Protein AF-A0A395IPL3-F1 (afdb_monomer_lite)

Structure (mmCIF, N/CA/C/O backbone):
data_AF-A0A395IPL3-F1
#
_entry.id   AF-A0A395IPL3-F1
#
loop_
_atom_site.group_PDB
_atom_site.id
_atom_site.type_symbol
_atom_site.label_atom_id
_atom_site.label_alt_id
_atom_site.label_comp_id
_atom_site.label_asym_id
_atom_site.label_entity_id
_atom_site.label_seq_id
_atom_site.pdbx_PDB_ins_code
_atom_site.Cartn_x
_atom_site.Cartn_y
_atom_site.Cartn_z
_atom_site.occupancy
_atom_site.B_iso_or_equiv
_atom_site.auth_seq_id
_atom_site.auth_comp_id
_atom_site.auth_asym_id
_atom_site.auth_atom_id
_atom_site.pdbx_PDB_model_num
ATOM 1 N N . MET A 1 1 ? -41.779 5.448 12.702 1.00 33.84 1 MET A N 1
ATOM 2 C CA . MET A 1 1 ? -40.542 6.248 12.806 1.00 33.84 1 MET A CA 1
ATOM 3 C C . MET A 1 1 ? -40.595 6.972 14.136 1.00 33.84 1 MET A C 1
ATOM 5 O O . MET A 1 1 ? -41.511 7.762 14.331 1.00 33.84 1 MET A O 1
ATOM 9 N N . VAL A 1 2 ? -39.712 6.619 15.069 1.00 32.41 2 VAL A N 1
ATOM 10 C CA . VAL A 1 2 ? -39.588 7.312 16.360 1.00 32.41 2 VAL A CA 1
ATOM 11 C C . VAL A 1 2 ? -38.966 8.691 16.084 1.00 32.41 2 VAL A C 1
ATOM 13 O O . VAL A 1 2 ? -38.000 8.756 15.320 1.00 32.41 2 VAL A O 1
ATOM 16 N N . PRO A 1 3 ? -39.539 9.798 16.584 1.00 34.78 3 PRO A N 1
ATOM 17 C CA . PRO A 1 3 ? -39.023 11.134 16.312 1.00 34.78 3 PRO A CA 1
ATOM 18 C C . PRO A 1 3 ? -37.701 11.355 17.057 1.00 34.78 3 PRO A C 1
ATOM 20 O O . PRO A 1 3 ? -37.670 11.383 18.279 1.00 34.78 3 PRO A O 1
ATOM 23 N N . ILE A 1 4 ? -36.611 11.544 16.313 1.00 42.75 4 ILE A N 1
ATOM 24 C CA . ILE A 1 4 ? -35.311 11.938 16.868 1.00 42.75 4 ILE A CA 1
ATOM 25 C C . ILE A 1 4 ? -35.364 13.452 17.107 1.00 42.75 4 ILE A C 1
ATOM 27 O O . ILE A 1 4 ? -35.278 14.226 16.150 1.00 42.75 4 ILE A O 1
ATOM 31 N N . SER A 1 5 ? -35.547 13.890 18.354 1.00 39.16 5 SER A N 1
ATOM 32 C CA . SER A 1 5 ? -35.473 15.309 18.720 1.00 39.16 5 SER A CA 1
ATOM 33 C C . SER A 1 5 ? -34.294 15.560 19.658 1.00 39.16 5 SER A C 1
ATOM 35 O O . SER A 1 5 ? -34.108 14.833 20.619 1.00 39.16 5 SER A O 1
ATOM 37 N N . GLU A 1 6 ? -33.528 16.605 19.325 1.00 49.59 6 GLU A N 1
ATOM 38 C CA . GLU A 1 6 ? -32.251 17.058 19.909 1.00 49.59 6 GLU A CA 1
ATOM 39 C C . GLU A 1 6 ? -31.078 16.071 19.752 1.00 49.59 6 GLU A C 1
ATOM 41 O O . GLU A 1 6 ? -30.827 15.205 20.579 1.00 49.59 6 GLU A O 1
ATOM 46 N N . ALA A 1 7 ? -30.317 16.223 18.659 1.00 58.81 7 ALA A N 1
ATOM 47 C CA . ALA A 1 7 ? -29.071 15.492 18.415 1.00 58.81 7 ALA A CA 1
ATOM 48 C C . ALA A 1 7 ? -27.978 15.937 19.407 1.00 58.81 7 ALA A C 1
ATOM 50 O O . ALA A 1 7 ? -27.109 16.733 19.058 1.00 58.81 7 ALA A O 1
ATOM 51 N N . SER A 1 8 ? -28.075 15.463 20.648 1.00 77.56 8 SER A N 1
ATOM 52 C CA . SER A 1 8 ? -27.028 15.569 21.659 1.00 77.56 8 SER A CA 1
ATOM 53 C C . SER A 1 8 ? -26.203 14.284 21.714 1.00 77.56 8 SER A C 1
ATOM 55 O O . SER A 1 8 ? -26.715 13.183 21.514 1.00 77.56 8 SER A O 1
ATOM 57 N N . TYR A 1 9 ? -24.919 14.420 22.032 1.00 83.25 9 TYR A N 1
ATOM 58 C CA . TYR A 1 9 ? -23.946 13.341 22.147 1.00 83.25 9 TYR A CA 1
ATOM 59 C C . TYR A 1 9 ? -24.370 12.293 23.178 1.00 83.25 9 TYR A C 1
ATOM 61 O O . TYR A 1 9 ? -24.110 11.095 23.007 1.00 83.25 9 TYR A O 1
ATOM 69 N N . PHE A 1 10 ? -25.028 12.757 24.244 1.00 86.75 10 PHE A N 1
ATOM 70 C CA . PHE A 1 10 ? -25.641 11.913 25.256 1.00 86.75 10 PHE A CA 1
ATOM 71 C C . PHE A 1 10 ? -26.964 12.539 25.741 1.00 86.75 10 PHE A C 1
ATOM 73 O O . PHE A 1 10 ? -26.943 13.318 26.706 1.00 86.75 10 PHE A O 1
ATOM 80 N N . PRO A 1 11 ? -28.096 12.153 25.119 1.00 83.12 11 PRO A N 1
ATOM 81 C CA . PRO A 1 11 ? -29.438 12.591 25.494 1.00 83.12 11 PRO A CA 1
ATOM 82 C C . PRO A 1 11 ? -29.863 12.126 26.897 1.00 83.12 11 PRO A C 1
ATOM 84 O O . PRO A 1 11 ? -29.102 11.484 27.632 1.00 83.12 11 PRO A O 1
ATOM 87 N N . GLU A 1 12 ? -31.082 12.473 27.307 1.00 83.44 12 GLU A N 1
ATOM 88 C CA . GLU A 1 12 ? -31.580 12.155 28.647 1.00 83.44 12 GLU A CA 1
ATOM 89 C C . GLU A 1 12 ? -31.677 10.638 28.866 1.00 83.44 12 GLU A C 1
ATOM 91 O O . GLU A 1 12 ? -32.392 9.923 28.165 1.00 83.44 12 GLU A O 1
ATOM 96 N N . LEU A 1 13 ? -30.989 10.145 29.900 1.00 81.44 13 LEU A N 1
ATOM 97 C CA . LEU A 1 13 ? -30.826 8.712 30.161 1.00 81.44 13 LEU A CA 1
ATOM 98 C C . LEU A 1 13 ? -32.167 7.962 30.254 1.00 81.44 13 LEU A C 1
ATOM 100 O O . LEU A 1 13 ? -32.283 6.847 29.752 1.00 81.44 13 LEU A O 1
ATOM 104 N N . GLY A 1 14 ? -33.195 8.584 30.839 1.00 78.19 14 GLY A N 1
ATOM 105 C CA . GLY A 1 14 ? -34.525 7.983 30.967 1.00 78.19 14 GLY A CA 1
ATOM 106 C C . GLY A 1 14 ? -35.223 7.763 29.622 1.00 78.19 14 GLY A C 1
ATOM 107 O O . GLY A 1 14 ? -35.887 6.744 29.448 1.00 78.19 14 GLY A O 1
ATOM 108 N N . LYS A 1 15 ? -35.036 8.670 28.656 1.00 80.56 15 LYS A N 1
ATOM 109 C CA . LYS A 1 15 ? -35.589 8.542 27.299 1.00 80.56 15 LYS A CA 1
ATOM 110 C C . LYS A 1 15 ? -34.830 7.507 26.479 1.00 80.56 15 LYS A C 1
ATOM 112 O O . LYS A 1 15 ? -35.448 6.712 25.771 1.00 80.56 15 LYS A O 1
ATOM 117 N N . CYS A 1 16 ? -33.506 7.454 26.640 1.00 81.94 16 CYS A N 1
ATOM 118 C CA . CYS A 1 16 ? -32.670 6.453 25.981 1.00 81.94 16 CYS A CA 1
ATOM 119 C C . CYS A 1 16 ? -33.022 5.024 26.417 1.00 81.94 16 CYS A C 1
ATOM 121 O O . CYS A 1 16 ? -33.118 4.131 25.575 1.00 81.94 16 CYS A O 1
ATOM 123 N N . LEU A 1 17 ? -33.252 4.798 27.716 1.00 80.56 17 LEU A N 1
ATOM 124 C CA . LEU A 1 17 ? -33.618 3.475 28.240 1.00 80.56 17 LEU A CA 1
ATOM 125 C C . LEU A 1 17 ? -35.026 3.033 27.815 1.00 80.56 17 LEU A C 1
ATOM 127 O O . LEU A 1 17 ? -35.261 1.842 27.649 1.00 80.56 17 LEU A O 1
ATOM 131 N N . LYS A 1 18 ? -35.947 3.977 27.586 1.00 79.56 18 LYS A N 1
ATOM 132 C CA . LYS A 1 18 ? -37.294 3.696 27.059 1.00 79.56 18 LYS A CA 1
ATOM 133 C C . LYS A 1 18 ? -37.332 3.497 25.538 1.00 79.56 18 LYS A C 1
ATOM 135 O O . LYS A 1 18 ? -38.372 3.128 25.003 1.00 79.56 18 LYS A O 1
ATOM 140 N N . GLY A 1 19 ? -36.226 3.763 24.836 1.00 73.81 19 GLY A N 1
ATOM 141 C CA . GLY A 1 19 ? -36.169 3.740 23.370 1.00 73.81 19 GLY A CA 1
ATOM 142 C C . GLY A 1 19 ? -36.894 4.913 22.696 1.00 73.81 19 GLY A C 1
ATOM 143 O O . GLY A 1 19 ? -37.140 4.864 21.493 1.00 73.81 19 GLY A O 1
ATOM 144 N N . GLU A 1 20 ? -37.236 5.963 23.453 1.00 79.44 20 GLU A N 1
ATOM 145 C CA . GLU A 1 20 ? -37.838 7.196 22.925 1.00 79.44 20 GLU A CA 1
ATOM 146 C C . GLU A 1 20 ? -36.808 8.024 22.138 1.00 79.44 20 GLU A C 1
ATOM 148 O O . GLU A 1 20 ? -37.150 8.656 21.141 1.00 79.44 20 GLU A O 1
ATOM 153 N N . GLU A 1 21 ? -35.536 7.967 22.548 1.00 79.69 21 GLU A N 1
ATOM 154 C CA . GLU A 1 21 ? -34.392 8.583 21.867 1.00 79.69 21 GLU A CA 1
ATOM 155 C C . GLU A 1 21 ? -33.278 7.538 21.658 1.00 79.69 21 GLU A C 1
ATOM 157 O O . GLU A 1 21 ? -32.949 6.763 22.559 1.00 79.69 21 GLU A O 1
ATOM 162 N N . VAL A 1 22 ? -32.688 7.500 20.460 1.00 81.94 22 VAL A N 1
ATOM 163 C CA . VAL A 1 22 ? -31.632 6.539 20.093 1.00 81.94 22 VAL A CA 1
ATOM 164 C C . VAL A 1 22 ? -30.282 7.246 20.073 1.00 81.94 22 VAL A C 1
ATOM 166 O O . VAL A 1 22 ? -30.153 8.326 19.494 1.00 81.94 22 VAL A O 1
ATOM 169 N N . LEU A 1 23 ? -29.267 6.634 20.686 1.00 87.12 23 LEU A N 1
ATOM 170 C CA . LEU A 1 23 ? -27.903 7.157 20.650 1.00 87.12 23 LEU A CA 1
ATOM 171 C C . LEU A 1 23 ? -27.321 7.065 19.235 1.00 87.12 23 LEU A C 1
ATOM 173 O O . LEU A 1 23 ? -27.362 6.014 18.598 1.00 87.12 23 LEU A O 1
ATOM 177 N N . ILE A 1 24 ? -26.705 8.151 18.765 1.00 87.06 24 ILE A N 1
ATOM 178 C CA . ILE A 1 24 ? -25.918 8.130 17.527 1.00 87.06 24 ILE A CA 1
ATOM 179 C C . ILE A 1 24 ? -24.552 7.524 17.849 1.00 87.06 24 ILE A C 1
ATOM 181 O O . ILE A 1 24 ? -23.691 8.193 18.420 1.00 87.06 24 ILE A O 1
ATOM 185 N N . SER A 1 25 ? -24.353 6.251 17.513 1.00 89.50 25 SER A N 1
ATOM 186 C CA . SER A 1 25 ? -23.052 5.585 17.647 1.00 89.50 25 SER A CA 1
ATOM 187 C C . SER A 1 25 ? -22.013 6.199 16.702 1.00 89.50 25 SER A C 1
ATOM 189 O O . SER A 1 25 ? -22.362 6.737 15.644 1.00 89.50 25 SER A O 1
ATOM 191 N N . TRP A 1 26 ? -20.725 6.106 17.044 1.00 90.81 26 TRP A N 1
ATOM 192 C CA . TRP A 1 26 ? -19.656 6.542 16.137 1.00 90.81 26 TRP A CA 1
ATOM 193 C C . TRP A 1 26 ? -19.626 5.712 14.852 1.00 90.81 26 TRP A C 1
ATOM 195 O O . TRP A 1 26 ? -19.266 6.226 13.794 1.00 90.81 26 TRP A O 1
ATOM 205 N N . GLU A 1 27 ? -20.058 4.453 14.923 1.00 88.31 27 GLU A N 1
ATOM 206 C CA . GLU A 1 27 ? -20.283 3.597 13.757 1.00 88.31 27 GLU A CA 1
ATOM 207 C C . GLU A 1 27 ? -21.350 4.169 12.815 1.00 88.31 27 GLU A C 1
ATOM 209 O O . GLU A 1 27 ? -21.099 4.341 11.621 1.00 88.31 27 GLU A O 1
ATOM 214 N N . THR A 1 28 ? -22.511 4.546 13.359 1.00 86.31 28 THR A N 1
ATOM 215 C CA . THR A 1 28 ? -23.591 5.172 12.583 1.00 86.31 28 THR A CA 1
ATOM 216 C C . THR A 1 28 ? -23.114 6.487 11.980 1.00 86.31 28 THR A C 1
ATOM 218 O O . THR A 1 28 ? -23.336 6.744 10.799 1.00 86.31 28 THR A O 1
ATOM 221 N N . ALA A 1 29 ? -22.403 7.302 12.765 1.00 86.19 29 ALA A N 1
ATOM 222 C CA . ALA A 1 29 ? -21.824 8.551 12.294 1.00 86.19 29 ALA A CA 1
ATOM 223 C C . ALA A 1 29 ? -20.835 8.320 11.136 1.00 86.19 29 ALA A C 1
ATOM 225 O O . ALA A 1 29 ? -20.882 9.044 10.146 1.00 86.19 29 ALA A O 1
ATOM 226 N N . PHE A 1 30 ? -19.981 7.294 11.211 1.00 86.19 30 PHE A N 1
ATOM 227 C CA . PHE A 1 30 ? -19.034 6.953 10.147 1.00 86.19 30 PHE A CA 1
ATOM 228 C C . PHE A 1 30 ? -19.724 6.560 8.841 1.00 86.19 30 PHE A C 1
ATOM 230 O O . PHE A 1 30 ? -19.427 7.148 7.803 1.00 86.19 30 PHE A O 1
ATOM 237 N N . PHE A 1 31 ? -20.640 5.589 8.872 1.00 82.12 31 PHE A N 1
ATOM 238 C CA . PHE A 1 31 ? -21.327 5.141 7.656 1.00 82.12 31 PHE A CA 1
ATOM 239 C C . PHE A 1 31 ? -22.204 6.233 7.064 1.00 82.12 31 PHE A C 1
ATOM 241 O O . PHE A 1 31 ? -22.275 6.387 5.844 1.00 82.12 31 PHE A O 1
ATOM 248 N N . ALA A 1 32 ? -22.814 7.043 7.926 1.00 77.12 32 ALA A N 1
ATOM 249 C CA . ALA A 1 32 ? -23.571 8.175 7.458 1.00 77.12 32 ALA A CA 1
ATOM 250 C C . ALA A 1 32 ? -22.674 9.221 6.787 1.00 77.12 32 ALA A C 1
ATOM 252 O O . ALA A 1 32 ? -23.081 9.764 5.769 1.00 77.12 32 ALA A O 1
ATOM 253 N N . LEU A 1 33 ? -21.445 9.442 7.279 1.00 75.81 33 LEU A N 1
ATOM 254 C CA . LEU A 1 33 ? -20.449 10.257 6.580 1.00 75.81 33 LEU A CA 1
ATOM 255 C C . LEU A 1 33 ? -19.934 9.595 5.286 1.00 75.81 33 LEU A C 1
ATOM 257 O O . LEU A 1 33 ? -19.558 10.297 4.354 1.00 75.81 33 LEU A O 1
ATOM 261 N N . LEU A 1 34 ? -19.866 8.270 5.191 1.00 74.19 34 LEU A N 1
ATOM 262 C CA . LEU A 1 34 ? -19.411 7.607 3.966 1.00 74.19 34 LEU A CA 1
ATOM 263 C C . LEU A 1 34 ? -20.433 7.805 2.830 1.00 74.19 34 LEU A C 1
ATOM 265 O O . LEU A 1 34 ? -20.082 8.291 1.757 1.00 74.19 34 LEU A O 1
ATOM 269 N N . ASN A 1 35 ? -21.711 7.544 3.119 1.00 66.19 35 ASN A N 1
ATOM 270 C CA . ASN A 1 35 ? -22.785 7.429 2.126 1.00 66.19 35 ASN A CA 1
ATOM 271 C C . ASN A 1 35 ? -23.664 8.688 2.021 1.00 66.19 35 ASN A C 1
ATOM 273 O O . ASN A 1 35 ? -24.870 8.590 1.785 1.00 66.19 35 ASN A O 1
ATOM 277 N N . VAL A 1 36 ? -23.120 9.894 2.223 1.00 59.53 36 VAL A N 1
ATOM 278 C CA . VAL A 1 36 ? -23.977 11.100 2.241 1.00 59.53 36 VAL A CA 1
ATOM 279 C C . VAL A 1 36 ? -24.624 11.402 0.883 1.00 59.53 36 VAL A C 1
ATOM 281 O O . VAL A 1 36 ? -25.686 12.019 0.840 1.00 59.53 36 VAL A O 1
ATOM 284 N N . GLN A 1 37 ? -24.033 10.941 -0.225 1.00 54.09 37 GLN A N 1
ATOM 285 C CA . GLN A 1 37 ? -24.636 11.092 -1.554 1.00 54.09 37 GLN A CA 1
ATOM 286 C C . GLN A 1 37 ? -25.955 10.311 -1.692 1.00 54.09 37 GLN A C 1
ATOM 288 O O . GLN A 1 37 ? -26.898 10.826 -2.286 1.00 54.09 37 GLN A O 1
ATOM 293 N N . GLU A 1 38 ? -26.055 9.121 -1.090 1.00 54.84 38 GLU A N 1
ATOM 294 C CA . GLU A 1 38 ? -27.272 8.294 -1.102 1.00 54.84 38 GLU A CA 1
ATOM 295 C C . GLU A 1 38 ? -28.263 8.692 0.003 1.00 54.84 38 GLU A C 1
ATOM 297 O O . GLU A 1 38 ? -29.477 8.655 -0.194 1.00 54.84 38 GLU A O 1
ATOM 302 N N . ASN A 1 39 ? -27.753 9.104 1.169 1.00 50.16 39 ASN A N 1
ATOM 303 C CA . ASN A 1 39 ? -28.565 9.376 2.359 1.00 50.16 39 ASN A CA 1
ATOM 304 C C . ASN A 1 39 ? -29.111 10.814 2.445 1.00 50.16 39 ASN A C 1
ATOM 306 O O . ASN A 1 39 ? -29.985 11.087 3.275 1.00 50.16 39 ASN A O 1
ATOM 310 N N . GLY A 1 40 ? -28.601 11.736 1.620 1.00 52.78 40 GLY A N 1
ATOM 311 C CA . GLY A 1 40 ? -28.877 13.171 1.712 1.00 52.78 40 GLY A CA 1
ATOM 312 C C . GLY A 1 40 ? -28.313 13.817 2.989 1.00 52.78 40 GLY A C 1
ATOM 313 O O . GLY A 1 40 ? -27.838 13.149 3.909 1.00 52.78 40 GLY A O 1
ATOM 314 N N . SER A 1 41 ? -28.371 15.150 3.077 1.00 52.59 41 SER A N 1
ATOM 315 C CA . SER A 1 41 ? -27.987 15.900 4.281 1.00 52.59 41 SER A CA 1
ATOM 316 C C . SER A 1 41 ? -29.018 15.680 5.397 1.00 52.59 41 SER A C 1
ATOM 318 O O . SER A 1 41 ? -29.961 16.461 5.571 1.00 52.59 41 SER A O 1
ATOM 320 N N . GLN A 1 42 ? -28.896 14.589 6.154 1.00 63.44 42 GLN A N 1
ATOM 321 C CA . GLN A 1 42 ? -29.748 14.385 7.322 1.00 63.44 42 GLN A CA 1
ATOM 322 C C . GLN A 1 42 ? -29.457 15.486 8.351 1.00 63.44 42 GLN A C 1
ATOM 324 O O . GLN A 1 42 ? -28.392 15.514 8.969 1.00 63.44 42 GLN A O 1
ATOM 329 N N . SER A 1 43 ? -30.427 16.379 8.573 1.00 67.38 43 SER A N 1
ATOM 330 C CA . SER A 1 43 ? -30.301 17.507 9.514 1.00 67.38 43 SER A CA 1
ATOM 331 C C . SER A 1 43 ? -29.875 17.093 10.934 1.00 67.38 43 SER A C 1
ATOM 333 O O . SER A 1 43 ? -29.291 17.889 11.667 1.00 67.38 43 SER A O 1
ATOM 335 N N . THR A 1 44 ? -30.136 15.844 11.322 1.00 71.44 44 THR A N 1
ATOM 336 C CA . THR A 1 44 ? -29.727 15.244 12.597 1.00 71.44 44 THR A CA 1
ATOM 337 C C . THR A 1 44 ? -28.210 15.070 12.703 1.00 71.44 44 THR A C 1
ATOM 339 O O . THR A 1 44 ? -27.637 15.400 13.738 1.00 71.44 44 THR A O 1
ATOM 342 N N . LEU A 1 45 ? -27.544 14.613 11.638 1.00 74.38 45 LEU A N 1
ATOM 343 C CA . LEU A 1 45 ? -26.090 14.415 11.627 1.00 74.38 45 LEU A CA 1
ATOM 344 C C . LEU A 1 45 ? -25.353 15.745 11.603 1.00 74.38 45 LEU A C 1
ATOM 346 O O . LEU A 1 45 ? -24.375 15.920 12.324 1.00 74.38 45 LEU A O 1
ATOM 350 N N . GLU A 1 46 ? -25.852 16.713 10.834 1.00 75.88 46 GLU A N 1
ATOM 351 C CA . GLU A 1 46 ? -25.292 18.061 10.865 1.00 75.88 46 GLU A CA 1
ATOM 352 C C . GLU A 1 46 ? -25.356 18.671 12.265 1.00 75.88 46 GLU A C 1
ATOM 354 O O . GLU A 1 46 ? -24.396 19.303 12.699 1.00 75.88 46 GLU A O 1
ATOM 359 N N . LYS A 1 47 ? -26.475 18.485 12.978 1.00 80.94 47 LYS A N 1
ATOM 360 C CA . LYS A 1 47 ? -26.624 18.949 14.363 1.00 80.94 47 LYS A CA 1
ATOM 361 C C . LYS A 1 47 ? -25.669 18.221 15.308 1.00 80.94 47 LYS A C 1
ATOM 363 O O . LYS A 1 47 ? -25.035 18.889 16.116 1.00 80.94 47 LYS A O 1
ATOM 368 N N . PHE A 1 48 ? -25.515 16.904 15.153 1.00 84.94 48 PHE A N 1
ATOM 369 C CA . PHE A 1 48 ? -24.568 16.102 15.931 1.00 84.94 48 PHE A CA 1
ATOM 370 C C . PHE A 1 48 ? -23.125 16.602 15.760 1.00 84.94 48 PHE A C 1
ATOM 372 O O . PHE A 1 48 ? -22.453 16.904 16.740 1.00 84.94 48 PHE A O 1
ATOM 379 N N . PHE A 1 49 ? -22.655 16.791 14.522 1.00 84.38 49 PHE A N 1
ATOM 380 C CA . PHE A 1 49 ? -21.292 17.277 14.268 1.00 84.38 49 PHE A CA 1
ATOM 381 C C . PHE A 1 49 ? -21.072 18.753 14.630 1.00 84.38 49 PHE A C 1
ATOM 383 O O . PHE A 1 49 ? -19.930 19.146 14.842 1.00 84.38 49 PHE A O 1
ATOM 390 N N . LYS A 1 50 ? -22.134 19.567 14.728 1.00 83.50 50 LYS A N 1
ATOM 391 C CA . LYS A 1 50 ? -22.075 20.966 15.199 1.00 83.50 50 LYS A CA 1
ATOM 392 C C . LYS A 1 50 ? -22.136 21.091 16.728 1.00 83.50 50 LYS A C 1
ATOM 394 O O . LYS A 1 50 ? -21.980 22.189 17.262 1.00 83.50 50 LYS A O 1
ATOM 399 N N . GLU A 1 51 ? -22.380 20.001 17.451 1.00 86.12 51 GLU A N 1
ATOM 400 C CA . GLU A 1 51 ? -22.472 20.028 18.906 1.00 86.12 51 GLU A CA 1
ATOM 401 C C . GLU A 1 51 ? -21.107 20.297 19.554 1.00 86.12 51 GLU A C 1
ATOM 403 O O . GLU A 1 51 ? -20.084 19.710 19.197 1.00 86.12 51 GLU A O 1
ATOM 408 N N . SER A 1 52 ? -21.096 21.152 20.582 1.00 84.00 52 SER A N 1
ATOM 409 C CA . SER A 1 52 ? -19.868 21.548 21.284 1.00 84.00 52 SER A CA 1
ATOM 410 C C . SER A 1 52 ? -19.090 20.352 21.853 1.00 84.00 52 SER A C 1
ATOM 412 O O . SER A 1 52 ? -17.863 20.311 21.739 1.00 84.00 52 SER A O 1
ATOM 414 N N . LYS A 1 53 ? -19.787 19.348 22.411 1.00 84.12 53 LYS A N 1
ATOM 415 C CA . LYS A 1 53 ? -19.150 18.145 22.970 1.00 84.12 53 LYS A CA 1
ATOM 416 C C . LYS A 1 53 ? -18.501 17.300 21.871 1.00 84.12 53 LYS A C 1
ATOM 418 O O . LYS A 1 53 ? -17.324 16.977 22.000 1.00 84.12 53 LYS A O 1
ATOM 423 N N . VAL A 1 54 ? -19.202 17.023 20.771 1.00 87.38 54 VAL A N 1
ATOM 424 C CA . VAL A 1 54 ? -18.664 16.268 19.622 1.00 87.38 54 VAL A CA 1
ATOM 425 C C . VAL A 1 54 ? -17.443 16.968 19.028 1.00 87.38 54 VAL A C 1
ATOM 427 O O . VAL A 1 54 ? -16.400 16.344 18.839 1.00 87.38 54 VAL A O 1
ATOM 430 N N . LEU A 1 55 ? -17.523 18.285 18.828 1.00 84.88 55 LEU A N 1
ATOM 431 C CA . LEU A 1 55 ? -16.401 19.083 18.339 1.00 84.88 55 LEU A CA 1
ATOM 432 C C . LEU A 1 55 ? -15.224 19.091 19.317 1.00 84.88 55 LEU A C 1
ATOM 434 O O . LEU A 1 55 ? -14.078 19.069 18.875 1.00 84.88 55 LEU A O 1
ATOM 438 N N . SER A 1 56 ? -15.472 19.104 20.631 1.00 83.56 56 SER A N 1
ATOM 439 C CA . SER A 1 56 ? -14.405 19.010 21.636 1.00 83.56 56 SER A CA 1
ATOM 440 C C . SER A 1 56 ? -13.689 17.657 21.597 1.00 83.56 56 SER A C 1
ATOM 442 O O . SER A 1 56 ? -12.461 17.638 21.613 1.00 83.56 56 SER A O 1
ATOM 444 N N . LEU A 1 57 ? -14.433 16.554 21.432 1.00 86.38 57 LEU A N 1
ATOM 445 C CA . LEU A 1 57 ? -13.881 15.200 21.308 1.00 86.38 57 LEU A CA 1
ATOM 446 C C . LEU A 1 57 ? -13.052 15.063 20.025 1.00 86.38 57 LEU A C 1
ATOM 448 O O . LEU A 1 57 ? -11.911 14.620 20.071 1.00 86.38 57 LEU A O 1
ATOM 452 N N . LEU A 1 58 ? -13.576 15.527 18.885 1.00 84.12 58 LEU A N 1
ATOM 453 C CA . LEU A 1 58 ? -12.840 15.536 17.614 1.00 84.12 58 LEU A CA 1
ATOM 454 C C . LEU A 1 58 ? -11.610 16.458 17.653 1.00 84.12 58 LEU A C 1
ATOM 456 O O . LEU A 1 58 ? -10.641 16.220 16.941 1.00 84.12 58 LEU A O 1
ATOM 460 N N . SER A 1 59 ? -11.625 17.496 18.493 1.00 80.12 59 SER A N 1
ATOM 461 C CA . SER A 1 59 ? -10.480 18.395 18.688 1.00 80.12 59 SER A CA 1
ATOM 462 C C . SER A 1 59 ? -9.423 17.836 19.645 1.00 80.12 59 SER A C 1
ATOM 464 O O . SER A 1 59 ? -8.323 18.389 19.687 1.00 80.12 59 SER A O 1
ATOM 466 N N . ASN A 1 60 ? -9.732 16.787 20.413 1.00 79.00 60 ASN A N 1
ATOM 467 C CA . ASN A 1 60 ? -8.798 16.086 21.293 1.00 79.00 60 ASN A CA 1
ATOM 468 C C . ASN A 1 60 ? -9.068 14.560 21.286 1.00 79.00 60 ASN A C 1
ATOM 470 O O . ASN A 1 60 ? -9.624 14.022 22.242 1.00 79.00 60 ASN A O 1
ATOM 474 N N . PRO A 1 61 ? -8.693 13.839 20.213 1.00 76.62 61 PRO A N 1
ATOM 475 C CA . PRO A 1 61 ? -9.055 12.447 19.998 1.00 76.62 61 PRO A CA 1
ATOM 476 C C . PRO A 1 61 ? -8.339 11.487 20.954 1.00 76.62 61 PRO A C 1
ATOM 478 O O . PRO A 1 61 ? -8.851 10.397 21.202 1.00 76.62 61 PRO A O 1
ATOM 481 N N . ALA A 1 62 ? -7.190 11.879 21.519 1.00 73.12 62 ALA A N 1
ATOM 482 C CA . ALA A 1 62 ? -6.519 11.108 22.568 1.00 73.12 62 ALA A CA 1
ATOM 483 C C . ALA A 1 62 ? -7.367 11.041 23.852 1.00 73.12 62 ALA A C 1
ATOM 485 O O . ALA A 1 62 ? -7.357 10.025 24.544 1.00 73.12 62 ALA A O 1
ATOM 486 N N . ASP A 1 63 ? -8.160 12.083 24.107 1.00 74.94 63 ASP A N 1
ATOM 487 C CA . ASP A 1 63 ? -9.017 12.241 25.284 1.00 74.94 63 ASP A CA 1
ATOM 488 C C . ASP A 1 63 ? -10.497 11.943 24.986 1.00 74.94 63 ASP A C 1
ATOM 490 O O . ASP A 1 63 ? -11.387 12.317 25.742 1.00 74.94 63 ASP A O 1
ATOM 494 N N . ALA A 1 64 ? -10.800 11.274 23.866 1.00 80.00 64 ALA A N 1
ATOM 495 C CA . ALA A 1 64 ? -12.183 10.957 23.500 1.00 80.00 64 ALA A CA 1
ATOM 496 C C . ALA A 1 64 ? -12.859 9.972 24.476 1.00 80.00 64 ALA A C 1
ATOM 498 O O . ALA A 1 64 ? -14.083 9.941 24.587 1.00 80.00 64 ALA A O 1
ATOM 499 N N . PHE A 1 65 ? -12.044 9.177 25.174 1.00 84.12 65 PHE A N 1
ATOM 500 C CA . PHE A 1 65 ? -12.442 8.255 26.238 1.00 84.12 65 PHE A CA 1
ATOM 501 C C . PHE A 1 65 ? -11.483 8.462 27.426 1.00 84.12 65 PHE A C 1
ATOM 503 O O . PHE A 1 65 ? -10.536 7.677 27.574 1.00 84.12 65 PHE A O 1
ATOM 510 N N . PRO A 1 66 ? -11.654 9.552 28.202 1.00 83.56 66 PRO A N 1
ATOM 511 C CA . PRO A 1 66 ? -10.742 9.943 29.276 1.00 83.56 66 PRO A CA 1
ATOM 512 C C . PRO A 1 66 ? -10.744 8.926 30.419 1.00 83.56 66 PRO A C 1
ATOM 514 O O . PRO A 1 66 ? -11.656 8.112 30.552 1.00 83.56 66 PRO A O 1
ATOM 517 N N . LYS A 1 67 ? -9.733 8.993 31.290 1.00 85.38 67 LYS A N 1
ATOM 518 C CA . LYS A 1 67 ? -9.718 8.235 32.554 1.00 85.38 67 LYS A CA 1
ATOM 519 C C . LYS A 1 67 ? -10.695 8.864 33.560 1.00 85.38 67 LYS A C 1
ATOM 521 O O . LYS A 1 67 ? -10.968 10.057 33.497 1.00 85.38 67 LYS A O 1
ATOM 526 N N . SER A 1 68 ? -11.173 8.075 34.524 1.00 85.38 68 SER A N 1
ATOM 527 C CA . SER A 1 68 ? -12.066 8.553 35.595 1.00 85.38 68 SER A CA 1
ATOM 528 C C . SER A 1 68 ? -11.438 9.689 36.421 1.00 85.38 68 SER A C 1
ATOM 530 O O . SER A 1 68 ? -10.311 9.576 36.913 1.00 85.38 68 SER A O 1
ATOM 532 N N . THR A 1 69 ? -12.197 10.771 36.606 1.00 85.44 69 THR A N 1
ATOM 533 C CA . THR A 1 69 ? -11.851 11.963 37.398 1.00 85.44 69 THR A CA 1
ATOM 534 C C . THR A 1 69 ? -12.951 12.260 38.427 1.00 85.44 69 THR A C 1
ATOM 536 O O . THR A 1 69 ? -14.085 11.794 38.292 1.00 85.44 69 THR A O 1
ATOM 539 N N . PRO A 1 70 ? -12.677 13.034 39.495 1.00 80.38 70 PRO A N 1
ATOM 540 C CA . PRO A 1 70 ? -13.733 13.450 40.418 1.00 80.38 70 PRO A CA 1
ATOM 541 C C . PRO A 1 70 ? -14.842 14.274 39.738 1.00 80.38 70 PRO A C 1
ATOM 543 O O . PRO A 1 70 ? -15.992 14.182 40.168 1.00 80.38 70 PRO A O 1
ATOM 546 N N . GLU A 1 71 ? -14.549 15.038 38.674 1.00 80.62 71 GLU A N 1
ATOM 547 C CA . GLU A 1 71 ? -15.593 15.771 37.941 1.00 80.62 71 GLU A CA 1
ATOM 548 C C . GLU A 1 71 ? -16.520 14.835 37.158 1.00 80.62 71 GLU A C 1
ATOM 550 O O . GLU A 1 71 ? -17.738 15.000 37.211 1.00 80.62 71 GLU A O 1
ATOM 555 N N . THR A 1 72 ? -15.967 13.827 36.479 1.00 82.69 72 THR A N 1
ATOM 556 C CA . THR A 1 72 ? -16.754 12.861 35.690 1.00 82.69 72 THR A CA 1
ATOM 557 C C . THR A 1 72 ? -17.638 11.980 36.573 1.00 82.69 72 THR A C 1
ATOM 559 O O . THR A 1 72 ? -18.767 11.671 36.194 1.00 82.69 72 THR A O 1
ATOM 562 N N . LYS A 1 73 ? -17.204 11.679 37.804 1.00 82.69 73 LYS A N 1
ATOM 563 C CA . LYS A 1 73 ? -18.055 11.048 38.830 1.00 82.69 73 LYS A CA 1
ATOM 564 C C . LYS A 1 73 ? -19.242 11.916 39.241 1.00 82.69 73 LYS A C 1
ATOM 566 O O . LYS A 1 73 ? -20.360 11.421 39.322 1.00 82.69 73 LYS A O 1
ATOM 571 N N . SER A 1 74 ? -19.015 13.211 39.457 1.00 81.31 74 SER A N 1
ATOM 572 C CA . SER A 1 74 ? -20.090 14.161 39.774 1.00 81.31 74 SER A CA 1
ATOM 573 C C . SER A 1 74 ? -21.088 14.297 38.614 1.00 81.31 74 SER A C 1
ATOM 575 O O . SER A 1 74 ? -22.302 14.333 38.825 1.00 81.31 74 SER A O 1
ATOM 577 N N . GLU A 1 75 ? -20.595 14.315 37.370 1.00 82.31 75 GLU A N 1
ATOM 578 C CA . GLU A 1 75 ? -21.439 14.331 36.169 1.00 82.31 75 GLU A CA 1
ATOM 579 C C . GLU A 1 75 ? -22.267 13.043 36.030 1.00 82.31 75 GLU A C 1
ATOM 581 O O . GLU A 1 75 ? -23.464 13.108 35.734 1.00 82.31 75 GLU A O 1
ATOM 586 N N . TYR A 1 76 ? -21.661 11.884 36.301 1.00 84.50 76 TYR A N 1
ATOM 587 C CA . TYR A 1 76 ? -22.354 10.598 36.347 1.00 84.50 76 TYR A CA 1
ATOM 588 C C . TYR A 1 76 ? -23.486 10.605 37.381 1.00 84.50 76 TYR A C 1
ATOM 590 O O . TYR A 1 76 ? -24.634 10.313 37.038 1.00 84.50 76 TYR A O 1
ATOM 598 N N . ASP A 1 77 ? -23.192 11.016 38.618 1.00 82.38 77 ASP A N 1
ATOM 599 C CA . ASP A 1 77 ? -24.182 11.088 39.696 1.00 82.38 77 ASP A CA 1
ATOM 600 C C . ASP A 1 77 ? -25.334 12.037 39.333 1.00 82.38 77 ASP A C 1
ATOM 602 O O . ASP A 1 77 ? -26.505 11.718 39.559 1.00 82.38 77 ASP A O 1
ATOM 606 N N . SER A 1 78 ? -25.030 13.168 38.690 1.00 84.00 78 SER A N 1
ATOM 607 C CA . SER A 1 78 ? -26.028 14.117 38.185 1.00 84.00 78 SER A CA 1
ATOM 608 C C . SER A 1 78 ? -26.933 13.504 37.107 1.00 84.00 78 SER A C 1
ATOM 610 O O . SER A 1 78 ? -28.154 13.633 37.190 1.00 84.00 78 SER A O 1
ATOM 612 N N . LYS A 1 79 ? -26.377 12.770 36.130 1.00 79.38 79 LYS A N 1
ATOM 613 C CA . LYS A 1 79 ? -27.153 12.107 35.057 1.00 79.38 79 LYS A CA 1
ATOM 614 C C . LYS A 1 79 ? -28.017 10.947 35.558 1.00 79.38 79 LYS A C 1
ATOM 616 O O . LYS A 1 79 ? -29.074 10.672 34.992 1.00 79.38 79 LYS A O 1
ATOM 621 N N . VAL A 1 80 ? -27.578 10.271 36.614 1.00 80.50 80 VAL A N 1
ATOM 622 C CA . VAL A 1 80 ? -28.256 9.116 37.221 1.00 80.50 80 VAL A CA 1
ATOM 623 C C . VAL A 1 80 ? -29.331 9.543 38.236 1.00 80.50 80 VAL A C 1
ATOM 625 O O . VAL A 1 80 ? -30.330 8.842 38.427 1.00 80.50 80 VAL A O 1
ATOM 628 N N . SER A 1 81 ? -29.185 10.721 38.851 1.00 72.25 81 SER A N 1
ATOM 629 C CA . SER A 1 81 ? -30.084 11.240 39.895 1.00 72.25 81 SER A CA 1
ATOM 630 C C . SER A 1 81 ? -31.578 11.305 39.514 1.00 72.25 81 SER A C 1
ATOM 632 O O . SER A 1 81 ? -32.393 10.853 40.325 1.00 72.25 81 SER A O 1
ATOM 634 N N . PRO A 1 82 ? -31.984 11.784 38.317 1.00 70.50 82 PRO A N 1
ATOM 635 C CA . PRO A 1 82 ? -33.397 11.869 37.931 1.00 70.50 82 PRO A CA 1
ATOM 636 C C . PRO A 1 82 ? -34.101 10.507 37.862 1.00 70.50 82 PRO A C 1
ATOM 638 O O . PRO A 1 82 ? -35.276 10.404 38.196 1.00 70.50 82 PRO A O 1
ATOM 641 N N . ILE A 1 83 ? -33.381 9.447 37.486 1.00 66.50 83 ILE A N 1
ATOM 642 C CA . ILE A 1 83 ? -33.943 8.093 37.341 1.00 66.50 83 ILE A CA 1
ATOM 643 C C . ILE A 1 83 ? -34.064 7.396 38.695 1.00 66.50 83 ILE A C 1
ATOM 645 O O . ILE A 1 83 ? -35.030 6.680 38.946 1.00 66.50 83 ILE A O 1
ATOM 649 N N . ASN A 1 84 ? -33.123 7.647 39.608 1.00 60.59 84 ASN A N 1
ATOM 650 C CA . ASN A 1 84 ? -33.187 7.117 40.972 1.00 60.59 84 ASN A CA 1
ATOM 651 C C . ASN A 1 84 ? -34.423 7.601 41.752 1.00 60.59 84 ASN A C 1
ATOM 653 O O . ASN A 1 84 ? -34.871 6.905 42.672 1.00 60.59 84 ASN A O 1
ATOM 657 N N . ALA A 1 85 ? -34.955 8.775 41.397 1.00 55.19 85 ALA A N 1
ATOM 658 C CA . ALA A 1 85 ? -36.167 9.344 41.980 1.00 55.19 85 ALA A CA 1
ATOM 659 C C . ALA A 1 85 ? -37.456 8.702 41.429 1.00 55.19 85 ALA A C 1
ATOM 661 O O . ALA A 1 85 ? -38.448 8.610 42.152 1.00 55.19 85 ALA A O 1
ATOM 662 N N . ASP A 1 86 ? -37.430 8.197 40.194 1.00 57.31 86 ASP A N 1
ATOM 663 C CA . ASP A 1 86 ? -38.602 7.738 39.445 1.00 57.31 86 ASP A CA 1
ATOM 664 C C . ASP A 1 86 ? -38.693 6.196 39.442 1.00 57.31 86 ASP A C 1
ATOM 666 O O . ASP A 1 86 ? -38.599 5.518 38.422 1.00 57.31 86 ASP A O 1
ATOM 670 N N . ARG A 1 87 ? -38.834 5.595 40.633 1.00 52.56 87 ARG A N 1
ATOM 671 C CA . ARG A 1 87 ? -38.824 4.126 40.850 1.00 52.56 87 ARG A CA 1
ATOM 672 C C . ARG A 1 87 ? -40.074 3.381 40.333 1.00 52.56 87 ARG A C 1
ATOM 674 O O . ARG A 1 87 ? -40.368 2.290 40.816 1.00 52.56 87 ARG A O 1
ATOM 681 N N . SER A 1 88 ? -40.852 3.973 39.425 1.00 49.56 88 SER A N 1
ATOM 682 C CA . SER A 1 88 ? -42.227 3.546 39.124 1.00 49.56 88 SER A CA 1
ATOM 683 C C . SER A 1 88 ? -42.422 2.790 37.799 1.00 49.56 88 SER A C 1
ATOM 685 O O . SER A 1 88 ? -43.453 2.135 37.651 1.00 49.56 88 SER A O 1
ATOM 687 N N . SER A 1 89 ? -41.465 2.794 36.860 1.00 47.62 89 SER A N 1
ATOM 688 C CA . SER A 1 89 ? -41.594 2.045 35.595 1.00 47.62 89 SER A CA 1
ATOM 689 C C . SER A 1 89 ? -40.860 0.701 35.646 1.00 47.62 89 SER A C 1
ATOM 691 O O . SER A 1 89 ? -39.634 0.648 35.617 1.00 47.62 89 SER A O 1
ATOM 693 N N . ALA A 1 90 ? -41.621 -0.388 35.702 1.00 49.78 90 ALA A N 1
ATOM 694 C CA . ALA A 1 90 ? -41.158 -1.764 35.888 1.00 49.78 90 ALA A CA 1
ATOM 695 C C . ALA A 1 90 ? -40.457 -2.426 34.671 1.00 49.78 90 ALA A C 1
ATOM 697 O O . ALA A 1 90 ? -40.295 -3.642 34.683 1.00 49.78 90 ALA A O 1
ATOM 698 N N . ASP A 1 91 ? -40.033 -1.676 33.647 1.00 55.69 91 ASP A N 1
ATOM 699 C CA . ASP A 1 91 ? -39.537 -2.256 32.380 1.00 55.69 91 ASP A CA 1
ATOM 700 C C . ASP A 1 91 ? -38.003 -2.397 32.270 1.00 55.69 91 ASP A C 1
ATOM 702 O O . ASP A 1 91 ? -37.522 -3.114 31.395 1.00 55.69 91 ASP A O 1
ATOM 706 N N . TYR A 1 92 ? -37.200 -1.773 33.147 1.00 61.59 92 TYR A N 1
ATOM 707 C CA . TYR A 1 92 ? -35.732 -1.877 33.077 1.00 61.59 92 TYR A CA 1
ATOM 708 C C . TYR A 1 92 ? -35.039 -1.910 34.449 1.00 61.59 92 TYR A C 1
ATOM 710 O O . TYR A 1 92 ? -35.343 -1.138 35.359 1.00 61.59 92 TYR A O 1
ATOM 718 N N . ASP A 1 93 ? -34.048 -2.798 34.593 1.00 69.75 93 ASP A N 1
ATOM 719 C CA . ASP A 1 93 ? -33.261 -2.959 35.820 1.00 69.75 93 ASP A CA 1
ATOM 720 C C . ASP A 1 93 ? -32.109 -1.942 35.863 1.00 69.75 93 ASP A C 1
ATOM 722 O O . ASP A 1 93 ? -30.961 -2.227 35.511 1.00 69.75 93 ASP A O 1
ATOM 726 N N . PHE A 1 94 ? -32.433 -0.711 36.267 1.00 75.12 94 PHE A N 1
ATOM 727 C CA . PHE A 1 94 ? -31.473 0.393 36.362 1.00 75.12 94 PHE A CA 1
ATOM 728 C C . PHE A 1 94 ? -30.249 0.060 37.236 1.00 75.12 94 PHE A C 1
ATOM 730 O O . PHE A 1 94 ? -29.146 0.548 36.981 1.00 75.12 94 PHE A O 1
ATOM 737 N N . LYS A 1 95 ? -30.415 -0.807 38.245 1.00 79.81 95 LYS A N 1
ATOM 738 C CA . LYS A 1 95 ? -29.302 -1.239 39.099 1.00 79.81 95 LYS A CA 1
ATOM 739 C C . LYS A 1 95 ? -28.239 -1.971 38.285 1.00 79.81 95 LYS A C 1
ATOM 741 O O . LYS A 1 95 ? -27.065 -1.638 38.414 1.00 79.81 95 LYS A O 1
ATOM 746 N N . LYS A 1 96 ? -28.650 -2.863 37.376 1.00 81.44 96 LYS A N 1
ATOM 747 C CA . LYS A 1 96 ? -27.734 -3.572 36.468 1.00 81.44 96 LYS A CA 1
ATOM 748 C C . LYS A 1 96 ? -26.991 -2.610 35.539 1.00 81.44 96 LYS A C 1
ATOM 750 O O . LYS A 1 96 ? -25.788 -2.756 35.366 1.00 81.44 96 LYS A O 1
ATOM 755 N N . VAL A 1 97 ? -27.673 -1.594 35.001 1.00 83.38 97 VAL A N 1
ATOM 756 C CA . VAL A 1 97 ? -27.050 -0.567 34.138 1.00 83.38 97 VAL A CA 1
ATOM 757 C C . VAL A 1 97 ? -25.947 0.193 34.883 1.00 83.38 97 VAL A C 1
ATOM 759 O O . VAL A 1 97 ? -24.854 0.372 34.350 1.00 83.38 97 VAL A O 1
ATOM 762 N N . SER A 1 98 ? -26.209 0.601 36.127 1.00 85.12 98 SER A N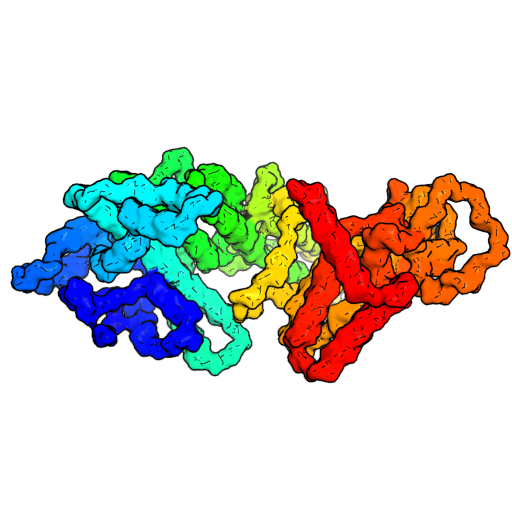 1
ATOM 763 C CA . SER A 1 98 ? -25.226 1.305 36.962 1.00 85.12 98 SER A CA 1
ATOM 764 C C . SER A 1 98 ? -24.046 0.404 37.358 1.00 85.12 98 SER A C 1
ATOM 766 O O . SER A 1 98 ? -22.887 0.808 37.263 1.00 85.12 98 SER A O 1
ATOM 768 N N . GLU A 1 99 ? -24.318 -0.844 37.752 1.00 87.56 99 GLU A N 1
ATOM 769 C CA . GLU A 1 99 ? -23.283 -1.828 38.094 1.00 87.56 99 GLU A CA 1
ATOM 770 C C . GLU A 1 99 ? -22.367 -2.144 36.906 1.00 87.56 99 GLU A C 1
ATOM 772 O O . GLU A 1 99 ? -21.143 -2.185 37.060 1.00 87.56 99 GLU A O 1
ATOM 777 N N . ASP A 1 100 ? -22.940 -2.318 35.714 1.00 88.12 100 ASP A N 1
ATOM 778 C CA . ASP A 1 100 ? -22.183 -2.590 34.496 1.00 88.12 100 ASP A CA 1
ATOM 779 C C . ASP A 1 100 ? -21.372 -1.368 34.039 1.00 88.12 100 ASP A C 1
ATOM 781 O O . ASP A 1 100 ? -20.232 -1.531 33.603 1.00 88.12 100 ASP A O 1
ATOM 785 N N . ALA A 1 101 ? -21.894 -0.144 34.195 1.00 89.00 101 ALA A N 1
ATOM 786 C CA . ALA A 1 101 ? -21.159 1.081 33.870 1.00 89.00 101 ALA A CA 1
ATOM 787 C C . ALA A 1 101 ? -19.927 1.253 34.773 1.00 89.00 101 ALA A C 1
ATOM 789 O O . ALA A 1 101 ? -18.823 1.514 34.290 1.00 89.00 101 ALA A O 1
ATOM 790 N N . LEU A 1 102 ? -20.080 1.023 36.082 1.00 90.06 102 LEU A N 1
ATOM 791 C CA . LEU A 1 102 ? -18.966 1.056 37.034 1.00 90.06 102 LEU A CA 1
ATOM 792 C C . LEU A 1 102 ? -17.965 -0.083 36.799 1.00 90.06 102 LEU A C 1
ATOM 794 O O . LEU A 1 102 ? -16.760 0.105 36.989 1.00 90.06 102 LEU A O 1
ATOM 798 N N . TRP A 1 103 ? -18.436 -1.265 36.391 1.00 91.06 103 TRP A N 1
ATOM 799 C CA . TRP A 1 103 ? -17.566 -2.374 35.999 1.00 91.06 103 TRP A CA 1
ATOM 800 C C . TRP A 1 103 ? -16.753 -2.036 34.742 1.00 91.06 103 TRP A C 1
ATOM 802 O O . TRP A 1 103 ? -15.535 -2.225 34.737 1.00 91.06 103 TRP A O 1
ATOM 812 N N . LEU A 1 104 ? -17.395 -1.501 33.700 1.00 89.19 104 LEU A N 1
ATOM 813 C CA . LEU A 1 104 ? -16.742 -1.157 32.438 1.00 89.19 104 LEU A CA 1
ATOM 814 C C . LEU A 1 104 ? -15.728 -0.024 32.628 1.00 89.19 104 LEU A C 1
ATOM 816 O O . LEU A 1 104 ? -14.611 -0.125 32.127 1.00 89.19 104 LEU A O 1
ATOM 820 N N . SER A 1 105 ? -16.071 1.002 33.414 1.00 91.06 105 SER A N 1
ATOM 821 C CA . SER A 1 105 ? -15.155 2.093 33.774 1.00 91.06 105 SER A CA 1
ATOM 822 C C . SER A 1 105 ? -13.866 1.567 34.420 1.00 91.06 105 SER A C 1
ATOM 824 O O . SER A 1 105 ? -12.766 1.943 34.010 1.00 91.06 105 SER A O 1
ATOM 826 N N . LYS A 1 106 ? -13.975 0.617 35.360 1.00 89.25 106 LYS A N 1
ATOM 827 C CA . LYS A 1 106 ? -12.812 -0.013 36.011 1.00 89.25 106 LYS A CA 1
ATOM 828 C C . LYS A 1 106 ? -12.007 -0.904 35.063 1.00 89.25 106 LYS A C 1
ATOM 830 O O . LYS A 1 106 ? -10.781 -0.847 35.083 1.00 89.25 106 LYS A O 1
ATOM 835 N N . THR A 1 107 ? -12.681 -1.715 34.248 1.00 86.50 107 THR A N 1
ATOM 836 C CA . THR A 1 107 ? -12.046 -2.704 33.358 1.00 86.50 107 THR A CA 1
ATOM 837 C C . THR A 1 107 ? -11.348 -2.043 32.165 1.00 86.50 107 THR A C 1
ATOM 839 O O . THR A 1 107 ? -10.209 -2.376 31.843 1.00 86.50 107 THR A O 1
ATOM 842 N N . ALA A 1 108 ? -12.005 -1.081 31.515 1.00 84.12 108 ALA A N 1
ATOM 843 C CA . ALA A 1 108 ? -11.483 -0.383 30.340 1.00 84.12 108 ALA A CA 1
ATOM 844 C C . ALA A 1 108 ? -10.678 0.886 30.683 1.00 84.12 108 ALA A C 1
ATOM 846 O O . ALA A 1 108 ? -10.104 1.488 29.774 1.00 84.12 108 ALA A O 1
ATOM 847 N N . GLN A 1 109 ? -10.621 1.268 31.967 1.00 87.12 109 GLN A N 1
ATOM 848 C CA . GLN A 1 109 ? -9.990 2.494 32.479 1.00 87.12 109 GLN A CA 1
ATOM 849 C C . GLN A 1 109 ? -10.522 3.775 31.820 1.00 87.12 109 GLN A C 1
ATOM 851 O O . GLN A 1 109 ? -9.751 4.676 31.488 1.00 87.12 109 GLN A O 1
ATOM 856 N N . ILE A 1 110 ? -11.841 3.848 31.645 1.00 89.75 110 ILE A N 1
ATOM 857 C CA . ILE A 1 110 ? -12.544 5.007 31.077 1.00 89.75 110 ILE A CA 1
ATOM 858 C C . ILE A 1 110 ? -13.401 5.703 32.136 1.00 89.75 110 ILE A C 1
ATOM 860 O O . ILE A 1 110 ? -13.705 5.120 33.180 1.00 89.75 110 ILE A O 1
ATOM 864 N N . ASP A 1 111 ? -13.801 6.940 31.879 1.00 90.62 111 ASP A N 1
ATOM 865 C CA . ASP A 1 111 ? -14.709 7.688 32.738 1.00 90.62 111 ASP A CA 1
ATOM 866 C C . ASP A 1 111 ? -16.108 7.057 32.803 1.00 90.62 111 ASP A C 1
ATOM 868 O O . ASP A 1 111 ? -16.567 6.346 31.901 1.00 90.62 111 ASP A O 1
ATOM 872 N N . GLU A 1 112 ? -16.795 7.323 33.907 1.00 89.75 112 GLU A N 1
ATOM 873 C CA . GLU A 1 112 ? -18.096 6.745 34.217 1.00 89.75 112 GLU A CA 1
ATOM 874 C C . GLU A 1 112 ? -19.190 7.170 33.225 1.00 89.75 112 GLU A C 1
ATOM 876 O O . GLU A 1 112 ? -20.106 6.390 32.958 1.00 89.75 112 GLU A O 1
ATOM 881 N N . VAL A 1 113 ? -19.099 8.368 32.637 1.00 88.50 113 VAL A N 1
ATOM 882 C CA . VAL A 1 113 ? -20.097 8.882 31.686 1.00 88.50 113 VAL A CA 1
ATOM 883 C C . VAL A 1 113 ? -19.952 8.190 30.329 1.00 88.50 113 VAL A C 1
ATOM 885 O O . VAL A 1 113 ? -20.952 7.752 29.754 1.00 88.50 113 VAL A O 1
ATOM 888 N N . SER A 1 114 ? -18.726 8.012 29.832 1.00 89.69 114 SER A N 1
ATOM 889 C CA . SER A 1 114 ? -18.457 7.241 28.612 1.00 89.69 114 SER A CA 1
ATOM 890 C C . SER A 1 114 ? -18.818 5.767 28.781 1.00 89.69 114 SER A C 1
ATOM 892 O O . SER A 1 114 ? -19.439 5.182 27.891 1.00 89.69 114 SER A O 1
ATOM 894 N N . ALA A 1 115 ? -18.499 5.173 29.938 1.00 91.50 115 ALA A N 1
ATOM 895 C CA . ALA A 1 115 ? -18.900 3.805 30.256 1.00 91.50 115 ALA A CA 1
ATOM 896 C C . ALA A 1 115 ? -20.428 3.652 30.256 1.00 91.50 115 ALA A C 1
ATOM 898 O O . ALA A 1 115 ? -20.958 2.726 29.642 1.00 91.50 115 ALA A O 1
ATOM 899 N N . LEU A 1 116 ? -21.146 4.594 30.875 1.00 90.38 116 LEU A N 1
ATOM 900 C CA . LEU A 1 116 ? -22.606 4.604 30.889 1.00 90.38 116 LEU A CA 1
ATOM 901 C C . LEU A 1 116 ? -23.193 4.702 29.475 1.00 90.38 116 LEU A C 1
ATOM 903 O O . LEU A 1 116 ? -24.144 3.989 29.161 1.00 90.38 116 LEU A O 1
ATOM 907 N N . ARG A 1 117 ? -22.612 5.533 28.601 1.00 91.06 117 ARG A N 1
ATOM 908 C CA . ARG A 1 117 ? -23.045 5.653 27.200 1.00 91.06 117 ARG A CA 1
ATOM 909 C C . ARG A 1 117 ? -22.946 4.316 26.457 1.00 91.06 117 ARG A C 1
ATOM 911 O O . ARG A 1 117 ? -23.884 3.939 25.760 1.00 91.06 117 ARG A O 1
ATOM 918 N N . ILE A 1 118 ? -21.846 3.584 26.645 1.00 91.38 118 ILE A N 1
ATOM 919 C CA . ILE A 1 118 ? -21.625 2.263 26.031 1.00 91.38 118 ILE A CA 1
ATOM 920 C C . ILE A 1 118 ? -22.632 1.235 26.558 1.00 91.38 118 ILE A C 1
ATOM 922 O O . ILE A 1 118 ? -23.181 0.458 25.780 1.00 91.38 118 ILE A O 1
ATOM 926 N N . VAL A 1 119 ? -22.928 1.248 27.861 1.00 90.50 119 VAL A N 1
ATOM 927 C CA . VAL A 1 119 ? -23.931 0.349 28.459 1.00 90.50 119 VAL A CA 1
ATOM 928 C C . VAL A 1 119 ? -25.329 0.620 27.898 1.00 90.50 119 VAL A C 1
ATOM 930 O O . VAL A 1 119 ? -26.062 -0.321 27.596 1.00 90.50 119 VAL A O 1
ATOM 933 N N . VAL A 1 120 ? -25.700 1.889 27.706 1.00 88.75 120 VAL A N 1
ATOM 934 C CA . VAL A 1 120 ? -26.976 2.253 27.067 1.00 88.75 120 VAL A CA 1
ATOM 935 C C . VAL A 1 120 ? -27.007 1.790 25.607 1.00 88.75 120 VAL A C 1
ATOM 937 O O . VAL A 1 120 ? -28.024 1.264 25.160 1.00 88.75 120 VAL A O 1
ATOM 940 N N . GLN A 1 121 ? -25.898 1.908 24.875 1.00 88.81 121 GLN A N 1
ATOM 941 C CA . GLN A 1 121 ? -25.790 1.404 23.503 1.00 88.81 121 GLN A CA 1
ATOM 942 C C . GLN A 1 121 ? -25.896 -0.131 23.434 1.00 88.81 121 GLN A C 1
ATOM 944 O O . GLN A 1 121 ? -26.581 -0.649 22.551 1.00 88.81 121 GLN A O 1
ATOM 949 N N . GLU A 1 122 ? -25.303 -0.874 24.378 1.00 88.88 122 GLU A N 1
ATOM 950 C CA . GLU A 1 122 ? -25.515 -2.329 24.500 1.00 88.88 122 GLU A CA 1
ATOM 951 C C . GLU A 1 122 ? -26.987 -2.645 24.731 1.00 88.88 122 GLU A C 1
ATOM 953 O O . GLU A 1 122 ? -27.529 -3.525 24.070 1.00 88.88 122 GLU A O 1
ATOM 958 N N . HIS A 1 123 ? -27.649 -1.890 25.610 1.00 84.69 123 HIS A N 1
ATOM 959 C CA . HIS A 1 123 ? -29.064 -2.076 25.907 1.00 84.69 123 HIS A CA 1
ATOM 960 C C . HIS A 1 123 ? -29.951 -1.859 24.671 1.00 84.69 123 HIS A C 1
ATOM 962 O O . HIS A 1 123 ? -30.818 -2.686 24.390 1.00 84.69 123 HIS A O 1
ATOM 968 N N . GLN A 1 124 ? -29.700 -0.797 23.900 1.00 84.12 124 GLN A N 1
ATOM 969 C CA . GLN A 1 124 ? -30.453 -0.478 22.681 1.00 84.12 124 GLN A CA 1
ATOM 970 C C . GLN A 1 124 ? -30.175 -1.457 21.524 1.00 84.12 124 GLN A C 1
ATOM 972 O O . GLN A 1 124 ? -31.038 -1.659 20.672 1.00 84.12 124 GLN A O 1
ATOM 977 N N . SER A 1 125 ? -29.004 -2.102 21.495 1.00 83.50 125 SER A N 1
ATOM 978 C CA . SER A 1 125 ? -28.586 -3.007 20.410 1.00 83.50 125 SER A CA 1
ATOM 979 C C . SER A 1 125 ? -28.851 -4.494 20.677 1.00 83.50 125 SER A C 1
ATOM 981 O O . SER A 1 125 ? -28.528 -5.328 19.833 1.00 83.50 125 SER A O 1
ATOM 983 N N . ARG A 1 126 ? -29.489 -4.871 21.797 1.00 81.00 126 ARG A N 1
ATOM 984 C CA . ARG A 1 126 ? -29.692 -6.291 22.164 1.00 81.00 126 ARG A CA 1
ATOM 985 C C . ARG A 1 126 ? -30.445 -7.107 21.121 1.00 81.00 126 ARG A C 1
ATOM 987 O O . ARG A 1 126 ? -30.042 -8.230 20.841 1.00 81.00 126 ARG A O 1
ATOM 994 N N . ALA A 1 127 ? -31.509 -6.552 20.543 1.00 74.31 127 ALA A N 1
ATOM 995 C CA . ALA A 1 127 ? -32.279 -7.240 19.505 1.00 74.31 127 ALA A CA 1
ATOM 996 C C . ALA A 1 127 ? -31.427 -7.497 18.250 1.00 74.31 127 ALA A C 1
ATOM 998 O O . ALA A 1 127 ? -31.500 -8.563 17.650 1.00 74.31 127 ALA A O 1
ATOM 999 N N . TYR A 1 128 ? -30.566 -6.543 17.893 1.00 73.75 128 TYR A N 1
ATOM 1000 C CA . TYR A 1 128 ? -29.625 -6.691 16.787 1.00 73.75 128 TYR A CA 1
ATOM 1001 C C . TYR A 1 128 ? -28.540 -7.732 17.098 1.00 73.75 128 TYR A C 1
ATOM 1003 O O . TYR A 1 128 ? -28.257 -8.599 16.276 1.00 73.75 128 TYR A O 1
ATOM 1011 N N . ALA A 1 129 ? -27.994 -7.716 18.316 1.00 72.19 129 ALA A N 1
ATOM 1012 C CA . ALA A 1 129 ? -27.010 -8.699 18.763 1.00 72.19 129 ALA A CA 1
ATOM 1013 C C . ALA A 1 129 ? -27.571 -10.131 18.811 1.00 72.19 129 ALA A C 1
ATOM 1015 O O . ALA A 1 129 ? -26.827 -11.078 18.583 1.00 72.19 129 ALA A O 1
ATOM 1016 N N . GLN A 1 130 ? -28.869 -10.302 19.087 1.00 71.75 130 GLN A N 1
ATOM 1017 C CA . GLN A 1 130 ? -29.532 -11.610 19.023 1.00 71.75 130 GLN A CA 1
ATOM 1018 C C . GLN A 1 130 ? -29.600 -12.151 17.591 1.00 71.75 130 GLN A C 1
ATOM 1020 O O . GLN A 1 130 ? -29.387 -13.340 17.394 1.00 71.75 130 GLN A O 1
ATOM 1025 N N . LEU A 1 131 ? -29.831 -11.288 16.596 1.00 72.81 131 LEU A N 1
ATOM 1026 C CA . LEU A 1 131 ? -29.857 -11.679 15.180 1.00 72.81 131 LEU A CA 1
ATOM 1027 C C . LEU A 1 131 ? -28.471 -12.038 14.632 1.00 72.81 131 LEU A C 1
ATOM 1029 O O . LEU A 1 131 ? -28.362 -12.884 13.753 1.00 72.81 131 LEU A O 1
ATOM 1033 N N . LEU A 1 132 ? -27.422 -11.386 15.139 1.00 67.50 132 LEU A N 1
ATOM 1034 C CA . LEU A 1 132 ? -26.028 -11.692 14.798 1.00 67.50 132 LEU A CA 1
ATOM 1035 C C . LEU A 1 132 ? -25.424 -12.817 15.654 1.00 67.50 132 LEU A C 1
ATOM 1037 O O . LEU A 1 132 ? -24.252 -13.151 15.490 1.00 67.50 132 LEU A O 1
ATOM 1041 N N . GLY A 1 133 ? -26.194 -13.357 16.600 1.00 66.38 133 GLY A N 1
ATOM 1042 C CA . GLY A 1 133 ? -25.755 -14.423 17.489 1.00 66.38 133 GLY A CA 1
ATOM 1043 C C . GLY A 1 133 ? -25.560 -15.759 16.769 1.00 66.38 133 GLY A C 1
ATOM 1044 O O . GLY A 1 133 ? -25.868 -15.920 15.588 1.00 66.38 133 GLY A O 1
ATOM 1045 N N . LYS A 1 134 ? -25.049 -16.749 17.507 1.00 67.06 134 LYS A N 1
ATOM 1046 C CA . LYS A 1 134 ? -24.929 -18.123 17.004 1.00 67.06 134 LYS A CA 1
ATOM 1047 C C . LYS A 1 134 ? -26.323 -18.675 16.679 1.00 67.06 134 LYS A C 1
ATOM 1049 O O . LYS A 1 134 ? -27.243 -18.519 17.480 1.00 67.06 134 LYS A O 1
ATOM 1054 N N . LEU A 1 135 ? -26.447 -19.334 15.527 1.00 64.44 135 LEU A N 1
ATOM 1055 C CA . LEU A 1 135 ? -27.673 -20.028 15.132 1.00 64.44 135 LEU A CA 1
ATOM 1056 C C . LEU A 1 135 ? -27.970 -21.174 16.103 1.00 64.44 135 LEU A C 1
ATOM 1058 O O . LEU A 1 135 ? -27.058 -21.878 16.544 1.00 64.44 135 LEU A O 1
ATOM 1062 N N . SER A 1 136 ? -29.248 -21.370 16.407 1.00 69.19 136 SER A N 1
ATOM 1063 C CA . SER A 1 136 ? -29.713 -22.506 17.201 1.00 69.19 136 SER A CA 1
ATOM 1064 C C . SER A 1 136 ? -29.553 -23.831 16.446 1.00 69.19 136 SER A C 1
ATOM 1066 O O . SER A 1 136 ? -29.479 -23.868 15.214 1.00 69.19 136 SER A O 1
ATOM 1068 N N . GLU A 1 137 ? -29.542 -24.949 17.178 1.00 66.75 137 GLU A N 1
ATOM 1069 C CA . GLU A 1 137 ? -29.513 -26.284 16.563 1.00 66.75 137 GLU A CA 1
ATOM 1070 C C . GLU A 1 137 ? -30.737 -26.537 15.671 1.00 66.75 137 GLU A C 1
ATOM 1072 O O . GLU A 1 137 ? -30.619 -27.199 14.644 1.00 66.75 137 GLU A O 1
ATOM 1077 N N . GLU A 1 138 ? -31.894 -25.961 16.011 1.00 73.50 138 GLU A N 1
ATOM 1078 C CA . GLU A 1 138 ? -33.117 -26.060 15.208 1.00 73.50 138 GLU A CA 1
ATOM 1079 C C . GLU A 1 138 ? -33.009 -25.277 13.891 1.00 73.50 138 GLU A C 1
ATOM 1081 O O . GLU A 1 138 ? -33.424 -25.772 12.840 1.00 73.50 138 GLU A O 1
ATOM 1086 N N . GLU A 1 139 ? -32.411 -24.081 13.912 1.00 73.62 139 GLU A N 1
ATOM 1087 C CA . GLU A 1 139 ? -32.137 -23.291 12.704 1.00 73.62 139 GLU A CA 1
ATOM 1088 C C . GLU A 1 139 ? -31.087 -23.968 11.823 1.00 73.62 139 GLU A C 1
ATOM 1090 O O . GLU A 1 139 ? -31.254 -24.030 10.605 1.00 73.62 139 GLU A O 1
ATOM 1095 N N . LEU A 1 140 ? -30.041 -24.543 12.422 1.00 70.19 140 LEU A N 1
ATOM 1096 C CA . LEU A 1 140 ? -29.027 -25.313 11.701 1.00 70.19 140 LEU A CA 1
ATOM 1097 C C . LEU A 1 140 ? -29.615 -26.582 11.077 1.00 70.19 140 LEU A C 1
ATOM 1099 O O . LEU A 1 140 ? -29.353 -26.855 9.906 1.00 70.19 140 LEU A O 1
ATOM 1103 N N . ALA A 1 141 ? -30.444 -27.324 11.815 1.00 72.75 141 ALA A N 1
ATOM 1104 C CA . ALA A 1 141 ? -31.139 -28.500 11.302 1.00 72.75 141 ALA A CA 1
ATOM 1105 C C . ALA A 1 141 ? -32.108 -28.130 10.169 1.00 72.75 141 ALA A C 1
ATOM 1107 O O . ALA A 1 141 ? -32.159 -28.823 9.154 1.00 72.75 141 ALA A O 1
ATOM 1108 N N . SER A 1 142 ? -32.818 -27.006 10.298 1.00 78.25 142 SER A N 1
ATOM 1109 C CA . SER A 1 142 ? -33.714 -26.485 9.258 1.00 78.25 142 SER A CA 1
ATOM 1110 C C . SER A 1 142 ? -32.953 -26.056 8.003 1.00 78.25 142 SER A C 1
ATOM 1112 O O . SER A 1 142 ? -33.389 -26.346 6.890 1.00 78.25 142 SER A O 1
ATOM 1114 N N . LEU A 1 143 ? -31.791 -25.409 8.157 1.00 73.88 143 LEU A N 1
ATOM 1115 C CA . LEU A 1 143 ? -30.904 -25.096 7.036 1.00 73.88 143 LEU A CA 1
ATOM 1116 C C . LEU A 1 143 ? -30.407 -26.386 6.376 1.00 73.88 143 LEU A C 1
ATOM 1118 O O . LEU A 1 143 ? -30.492 -26.524 5.158 1.00 73.88 143 LEU A O 1
ATOM 1122 N N . GLN A 1 144 ? -29.943 -27.358 7.162 1.00 71.62 144 GLN A N 1
ATOM 1123 C CA . GLN A 1 144 ? -29.449 -28.635 6.651 1.00 71.62 144 GLN A CA 1
ATOM 1124 C C . GLN A 1 144 ? -30.529 -29.422 5.886 1.00 71.62 144 GLN A C 1
ATOM 1126 O O . GLN A 1 144 ? -30.227 -30.000 4.840 1.00 71.62 144 GLN A O 1
ATOM 1131 N N . ASP A 1 145 ? -31.779 -29.399 6.354 1.00 76.31 145 ASP A N 1
ATOM 1132 C CA . ASP A 1 145 ? -32.925 -30.009 5.669 1.00 76.31 145 ASP A CA 1
ATOM 1133 C C . ASP A 1 145 ? -33.288 -29.253 4.376 1.00 76.31 145 ASP A C 1
ATOM 1135 O O . ASP A 1 145 ? -33.470 -29.865 3.322 1.00 76.31 145 ASP A O 1
ATOM 1139 N N . ALA A 1 146 ? -33.276 -27.913 4.406 1.00 76.75 146 ALA A N 1
ATOM 1140 C CA . ALA A 1 146 ? -33.538 -27.069 3.237 1.00 76.75 146 ALA A CA 1
ATOM 1141 C C . ALA A 1 146 ? -32.492 -27.233 2.115 1.00 76.75 146 ALA A C 1
ATOM 1143 O O . ALA A 1 146 ? -32.842 -27.175 0.933 1.00 76.75 146 ALA A O 1
ATOM 1144 N N . PHE A 1 147 ? -31.216 -27.451 2.456 1.00 67.06 147 PHE A N 1
ATOM 1145 C CA . PHE A 1 147 ? -30.137 -27.626 1.472 1.00 67.06 147 PHE A CA 1
ATOM 1146 C C . PHE A 1 147 ? -30.075 -29.036 0.861 1.00 67.06 147 PHE A C 1
ATOM 1148 O O . PHE A 1 147 ? -29.518 -29.211 -0.229 1.00 67.06 147 PHE A O 1
ATOM 1155 N N . GLY A 1 148 ? -30.683 -30.033 1.507 1.00 61.41 148 GLY A N 1
ATOM 1156 C CA . GLY A 1 148 ? -30.740 -31.409 1.023 1.00 61.41 148 GLY A CA 1
ATOM 1157 C C . GLY A 1 148 ? -29.389 -32.145 1.028 1.00 61.41 148 GLY A C 1
ATOM 1158 O O . GLY A 1 148 ? -28.301 -31.574 1.047 1.00 61.41 148 GLY A O 1
ATOM 1159 N N . ASN A 1 149 ? -29.456 -33.476 0.987 1.00 58.31 149 ASN A N 1
ATOM 1160 C CA . ASN A 1 149 ? -28.331 -34.378 1.260 1.00 58.31 149 ASN A CA 1
ATOM 1161 C C . ASN A 1 149 ? -27.353 -34.561 0.070 1.00 58.31 149 ASN A C 1
ATOM 1163 O O . ASN A 1 149 ? -27.087 -35.683 -0.368 1.00 58.31 149 ASN A O 1
ATOM 1167 N N . LYS A 1 150 ? -26.851 -33.469 -0.522 1.00 55.84 150 LYS A N 1
ATOM 1168 C CA . LYS A 1 150 ? -25.821 -33.504 -1.582 1.00 55.84 150 LYS A CA 1
ATOM 1169 C C . LYS A 1 150 ? -24.448 -33.143 -1.002 1.00 55.84 150 LYS A C 1
ATOM 1171 O O . LYS A 1 150 ? -24.367 -32.387 -0.044 1.00 55.84 150 LYS A O 1
ATOM 1176 N N . ARG A 1 151 ? -23.367 -33.659 -1.613 1.00 54.69 151 ARG A N 1
ATOM 1177 C CA . ARG A 1 151 ? -21.930 -33.536 -1.231 1.00 54.69 151 ARG A CA 1
ATOM 1178 C C . ARG A 1 151 ? -21.416 -32.127 -0.841 1.00 54.69 151 ARG A C 1
ATOM 1180 O O . ARG A 1 151 ? -20.283 -32.007 -0.392 1.00 54.69 151 ARG A O 1
ATOM 1187 N N . SER A 1 152 ? -22.221 -31.083 -0.999 1.00 52.91 152 SER A N 1
ATOM 1188 C CA . SER A 1 152 ? -22.012 -29.701 -0.558 1.00 52.91 152 SER A CA 1
ATOM 1189 C C . SER A 1 152 ? -22.168 -29.467 0.958 1.00 52.91 152 SER A C 1
ATOM 1191 O O . SER A 1 152 ? -21.840 -28.382 1.430 1.00 52.91 152 SER A O 1
ATOM 1193 N N . THR A 1 153 ? -22.600 -30.458 1.748 1.00 51.62 153 THR A N 1
ATOM 1194 C CA . THR A 1 153 ? -22.732 -30.347 3.220 1.00 51.62 153 THR A CA 1
ATOM 1195 C C . THR A 1 153 ? -21.411 -30.086 3.958 1.00 51.62 153 THR A C 1
ATOM 1197 O O . THR A 1 153 ? -21.434 -29.586 5.080 1.00 51.62 153 THR A O 1
ATOM 1200 N N . ASN A 1 154 ? -20.258 -30.343 3.326 1.00 51.69 154 ASN A N 1
ATOM 1201 C CA . ASN A 1 154 ? -18.941 -30.067 3.914 1.00 51.69 154 ASN A CA 1
ATOM 1202 C C . ASN A 1 154 ? -18.627 -28.558 4.054 1.00 51.69 154 ASN A C 1
ATOM 1204 O O . ASN A 1 154 ? -17.765 -28.183 4.849 1.00 51.69 154 ASN A O 1
ATOM 1208 N N . LEU A 1 155 ? -19.322 -27.681 3.314 1.00 49.31 155 LEU A N 1
ATOM 1209 C CA . LEU A 1 155 ? -19.148 -26.223 3.425 1.00 49.31 155 LEU A CA 1
ATOM 1210 C C . LEU A 1 155 ? -19.862 -25.650 4.655 1.00 49.31 155 LEU A C 1
ATOM 1212 O O . LEU A 1 155 ? -19.342 -24.746 5.305 1.00 49.31 155 LEU A O 1
ATOM 1216 N N . LEU A 1 156 ? -21.010 -26.224 5.031 1.00 50.28 156 LEU A N 1
ATOM 1217 C CA . LEU A 1 156 ? -21.702 -25.846 6.263 1.00 50.28 156 LEU A CA 1
ATOM 1218 C C . LEU A 1 156 ? -20.969 -26.373 7.494 1.00 50.28 156 LEU A C 1
ATOM 1220 O O . LEU A 1 156 ? -20.917 -25.662 8.486 1.00 50.28 156 LEU A O 1
ATOM 1224 N N . SER A 1 157 ? -20.316 -27.541 7.432 1.00 49.62 157 SER A N 1
ATOM 1225 C CA . SER A 1 157 ? -19.482 -28.010 8.549 1.00 49.62 157 SER A CA 1
ATOM 1226 C C . SER A 1 157 ? -18.278 -27.101 8.827 1.00 49.62 157 SER A C 1
ATOM 1228 O O . SER A 1 157 ? -17.878 -26.981 9.978 1.00 49.62 157 SER A O 1
ATOM 1230 N N . ALA A 1 158 ? -17.734 -26.408 7.818 1.00 47.59 158 ALA A N 1
ATOM 1231 C CA . ALA A 1 158 ? -16.649 -25.442 8.019 1.00 47.59 158 ALA A CA 1
ATOM 1232 C C . ALA A 1 158 ? -17.127 -24.145 8.704 1.00 47.59 158 ALA A C 1
ATOM 1234 O O . ALA A 1 158 ? -16.416 -23.610 9.549 1.00 47.59 158 ALA A O 1
ATOM 1235 N N . GLY A 1 159 ? -18.347 -23.677 8.404 1.00 43.91 159 GLY A N 1
ATOM 1236 C CA . GLY A 1 159 ? -18.991 -22.580 9.145 1.00 43.91 159 GLY A CA 1
ATOM 1237 C C . GLY A 1 159 ? -19.556 -23.006 10.510 1.00 43.91 159 GLY A C 1
ATOM 1238 O O . GLY A 1 159 ? -19.578 -22.221 11.452 1.00 43.91 159 GLY A O 1
ATOM 1239 N N . SER A 1 160 ? -19.959 -24.272 10.643 1.00 45.56 160 SER A N 1
ATOM 1240 C CA . SER A 1 160 ? -20.563 -24.856 11.848 1.00 45.56 160 SER A CA 1
ATOM 1241 C C . SER A 1 160 ? -19.548 -25.181 12.943 1.00 45.56 160 SER A C 1
ATOM 1243 O O . SER A 1 160 ? -19.945 -25.272 14.101 1.00 45.56 160 SER A O 1
ATOM 1245 N N . LEU A 1 161 ? -18.252 -25.310 12.632 1.00 45.56 161 LEU A N 1
ATOM 1246 C CA . LEU A 1 161 ? -17.206 -25.446 13.656 1.00 45.56 161 LEU A CA 1
ATOM 1247 C C . LEU A 1 161 ? -17.048 -24.179 14.524 1.00 45.56 161 LEU A C 1
ATOM 1249 O O . LEU A 1 161 ? -16.405 -24.242 15.565 1.00 45.56 161 LEU A O 1
ATOM 1253 N N . ILE A 1 162 ? -17.668 -23.055 14.136 1.00 47.72 162 ILE A N 1
ATOM 1254 C CA . ILE A 1 162 ? -17.716 -21.805 14.918 1.00 47.72 162 ILE A CA 1
ATOM 1255 C C . ILE A 1 162 ? -19.003 -21.722 15.780 1.00 47.72 162 ILE A C 1
ATOM 1257 O O . ILE A 1 162 ? -19.074 -20.951 16.742 1.00 47.72 162 ILE A O 1
ATOM 1261 N N . SER A 1 163 ? -20.029 -22.541 15.505 1.00 45.06 163 SER A N 1
ATOM 1262 C CA . SER A 1 163 ? -21.370 -22.380 16.097 1.00 45.06 163 SER A CA 1
ATOM 1263 C C . SER A 1 163 ? -21.802 -23.455 17.099 1.00 45.06 163 SER A C 1
ATOM 1265 O O . SER A 1 163 ? -22.903 -23.355 17.633 1.00 45.06 163 SER A O 1
ATOM 1267 N N . THR A 1 164 ? -20.993 -24.470 17.409 1.00 39.06 164 THR A N 1
ATOM 1268 C CA . THR A 1 164 ? -21.432 -25.543 18.320 1.00 39.06 164 THR A CA 1
ATOM 1269 C C . THR A 1 164 ? -21.336 -25.132 19.787 1.00 39.06 164 THR A C 1
ATOM 1271 O O . THR A 1 164 ? -20.296 -25.313 20.413 1.00 39.06 164 THR A O 1
ATOM 1274 N N . GLN A 1 165 ? -22.421 -24.559 20.306 1.00 40.97 165 GLN A N 1
ATOM 1275 C CA . GLN A 1 165 ? -23.071 -24.916 21.577 1.00 40.97 165 GLN A CA 1
ATOM 1276 C C . GLN A 1 165 ? -24.216 -23.923 21.808 1.00 40.97 165 GLN A C 1
ATOM 1278 O O . GLN A 1 165 ? -24.013 -22.823 22.316 1.00 40.97 165 GLN A O 1
ATOM 1283 N N . ALA A 1 166 ? -25.425 -24.309 21.411 1.00 40.81 166 ALA A N 1
ATOM 1284 C CA . ALA A 1 166 ? -26.649 -23.697 21.909 1.00 40.81 166 ALA A CA 1
ATOM 1285 C C . ALA A 1 166 ? -27.297 -24.686 22.888 1.00 40.81 166 ALA A C 1
ATOM 1287 O O . ALA A 1 166 ? -28.374 -25.212 22.625 1.00 40.81 166 ALA A O 1
ATOM 1288 N N . GLU A 1 167 ? -26.621 -24.987 24.001 1.00 38.28 167 GLU A N 1
ATOM 1289 C CA . GLU A 1 167 ? -27.242 -25.733 25.097 1.00 38.28 167 GLU A CA 1
ATOM 1290 C C . GLU A 1 167 ? -27.813 -24.763 26.130 1.00 38.28 167 GLU A C 1
ATOM 1292 O O . GLU A 1 167 ? -27.070 -24.076 26.819 1.00 38.28 167 GLU A O 1
ATOM 1297 N N . PHE A 1 168 ? -29.146 -24.794 26.236 1.00 38.56 168 PHE A N 1
ATOM 1298 C CA . PHE A 1 168 ? -29.992 -24.228 27.288 1.00 38.56 168 PHE A CA 1
ATOM 1299 C C . PHE A 1 168 ? -29.873 -22.713 27.535 1.00 38.56 168 PHE A C 1
ATOM 1301 O O . PHE A 1 168 ? -28.868 -22.061 27.292 1.00 38.56 168 PHE A O 1
ATOM 1308 N N . ALA A 1 169 ? -30.976 -22.110 27.989 1.00 42.66 169 ALA A N 1
ATOM 1309 C CA . ALA A 1 169 ? -30.996 -20.703 28.373 1.00 42.66 169 ALA A CA 1
ATOM 1310 C C . ALA A 1 169 ? -29.807 -20.417 29.316 1.00 42.66 169 ALA A C 1
ATOM 1312 O O . ALA A 1 169 ? -29.704 -21.104 30.338 1.00 42.66 169 ALA A O 1
ATOM 1313 N N . PRO A 1 170 ? -28.915 -19.462 28.983 1.00 44.31 170 PRO A N 1
ATOM 1314 C CA . PRO A 1 170 ? -27.692 -19.256 29.743 1.00 44.31 170 PRO A CA 1
ATOM 1315 C C . PRO A 1 170 ? -28.047 -18.965 31.198 1.00 44.31 170 PRO A C 1
ATOM 1317 O O . PRO A 1 170 ? -28.981 -18.203 31.480 1.00 44.31 170 PRO A O 1
ATOM 1320 N N . SER A 1 171 ? -27.300 -19.571 32.120 1.00 46.03 171 SER A N 1
ATOM 1321 C CA . SER A 1 171 ? -27.379 -19.226 33.541 1.00 46.03 171 SER A CA 1
ATOM 1322 C C . SER A 1 171 ? -27.212 -17.705 33.723 1.00 46.03 171 SER A C 1
ATOM 1324 O O . SER A 1 171 ? -26.590 -17.040 32.890 1.00 46.03 171 SER A O 1
ATOM 1326 N N . GLU A 1 172 ? -27.773 -17.102 34.781 1.00 48.94 172 GLU A N 1
ATOM 1327 C CA . GLU A 1 172 ? -27.689 -15.638 34.971 1.00 48.94 172 GLU A CA 1
ATOM 1328 C C . GLU A 1 172 ? -26.239 -15.110 34.916 1.00 48.94 172 GLU A C 1
ATOM 1330 O O . GLU A 1 172 ? -26.009 -14.013 34.399 1.00 48.94 172 GLU A O 1
ATOM 1335 N N . GLU A 1 173 ? -25.263 -15.905 35.364 1.00 42.62 173 GLU A N 1
ATOM 1336 C CA . GLU A 1 173 ? -23.827 -15.593 35.330 1.00 42.62 173 GLU A CA 1
ATOM 1337 C C . GLU A 1 173 ? -23.251 -15.628 33.903 1.00 42.62 173 GLU A C 1
ATOM 1339 O O . GLU A 1 173 ? -22.566 -14.694 33.483 1.00 42.62 173 GLU A O 1
ATOM 1344 N N . GLU A 1 174 ? -23.619 -16.623 33.098 1.00 47.56 174 GLU A N 1
ATOM 1345 C CA . GLU A 1 174 ? -23.236 -16.735 31.684 1.00 47.56 174 GLU A CA 1
ATOM 1346 C C . GLU A 1 174 ? -23.901 -15.637 30.827 1.00 47.56 174 GLU A C 1
ATOM 1348 O O . GLU A 1 174 ? -23.309 -15.090 29.891 1.00 47.56 174 GLU A O 1
ATOM 1353 N N . SER A 1 175 ? -25.100 -15.192 31.227 1.00 65.19 175 SER A N 1
ATOM 1354 C CA . SER A 1 175 ? -25.761 -14.010 30.662 1.00 65.19 175 SER A CA 1
ATOM 1355 C C . SER A 1 175 ? -24.997 -12.712 30.962 1.00 65.19 175 SER A C 1
ATOM 1357 O O . SER A 1 175 ? -24.962 -11.803 30.124 1.00 65.19 175 SER A O 1
ATOM 1359 N N . GLN A 1 176 ? -24.363 -12.617 32.139 1.00 70.94 176 GLN A N 1
ATOM 1360 C CA . GLN A 1 176 ? -23.569 -11.460 32.545 1.00 70.94 176 GLN A CA 1
ATOM 1361 C C . GLN A 1 176 ? -22.200 -11.454 31.857 1.00 70.94 176 GLN A C 1
ATOM 1363 O O . GLN A 1 176 ? -21.779 -10.395 31.389 1.00 70.94 176 GLN A O 1
ATOM 1368 N N . GLY A 1 177 ? -21.543 -12.611 31.738 1.00 71.44 177 GLY A N 1
ATOM 1369 C CA . GLY A 1 177 ? -20.298 -12.776 30.982 1.00 71.44 177 GLY A CA 1
ATOM 1370 C C . GLY A 1 177 ? -20.464 -12.357 29.521 1.00 71.44 177 GLY A C 1
ATOM 1371 O O . GLY A 1 177 ? -19.791 -11.435 29.056 1.00 71.44 177 GLY A O 1
ATOM 1372 N N . ASN A 1 178 ? -21.464 -12.914 28.832 1.00 75.25 178 ASN A N 1
ATOM 1373 C CA . ASN A 1 178 ? -21.768 -12.570 27.440 1.00 75.25 178 ASN A CA 1
ATOM 1374 C C . ASN A 1 178 ? -22.147 -11.093 27.265 1.00 75.25 178 ASN A C 1
ATOM 1376 O O . ASN A 1 178 ? -21.758 -10.452 26.287 1.00 75.25 178 ASN A O 1
ATOM 1380 N N . ARG A 1 179 ? -22.876 -10.515 28.228 1.00 79.50 179 ARG A N 1
ATOM 1381 C CA . ARG A 1 179 ? -23.204 -9.083 28.229 1.00 79.50 179 ARG A CA 1
ATOM 1382 C C . ARG A 1 179 ? -21.954 -8.210 28.340 1.00 79.50 179 ARG A C 1
ATOM 1384 O O . ARG A 1 179 ? -21.810 -7.256 27.583 1.00 79.50 179 ARG A O 1
ATOM 1391 N N . ARG A 1 180 ? -21.033 -8.555 29.238 1.00 85.25 180 ARG A N 1
ATOM 1392 C CA . ARG A 1 180 ? -19.768 -7.836 29.446 1.00 85.25 180 ARG A CA 1
ATOM 1393 C C . ARG A 1 180 ? -18.826 -7.935 28.245 1.00 85.25 180 ARG A C 1
ATOM 1395 O O . ARG A 1 180 ? -18.209 -6.935 27.887 1.00 85.25 180 ARG A O 1
ATOM 1402 N N . VAL A 1 181 ? -18.772 -9.092 27.580 1.00 81.88 181 VAL A N 1
ATOM 1403 C CA . VAL A 1 181 ? -18.051 -9.274 26.306 1.00 81.88 181 VAL A CA 1
ATOM 1404 C C . VAL A 1 181 ? -18.615 -8.341 25.230 1.00 81.88 181 VAL A C 1
ATOM 1406 O O . VAL A 1 181 ? -17.854 -7.596 24.615 1.00 81.88 181 VAL A O 1
ATOM 1409 N N . ARG A 1 182 ? -19.947 -8.285 25.063 1.00 82.88 182 ARG A N 1
ATOM 1410 C CA . ARG A 1 182 ? -20.584 -7.347 24.119 1.00 82.88 182 ARG A CA 1
ATOM 1411 C C . ARG A 1 182 ? -20.287 -5.889 24.452 1.00 82.88 182 ARG A C 1
ATOM 1413 O O . ARG A 1 182 ? -19.996 -5.116 23.549 1.00 82.88 182 ARG A O 1
ATOM 1420 N N . MET A 1 183 ? -20.319 -5.507 25.730 1.00 88.44 183 MET A N 1
ATOM 1421 C CA . MET A 1 183 ? -19.972 -4.144 26.155 1.00 88.44 183 MET A CA 1
ATOM 1422 C C . MET A 1 183 ? -18.539 -3.769 25.766 1.00 88.44 183 MET A C 1
ATOM 1424 O O . MET A 1 183 ? -18.307 -2.656 25.299 1.00 88.44 183 MET A O 1
ATOM 1428 N N . LEU A 1 184 ? -17.586 -4.693 25.921 1.00 87.44 184 LEU A N 1
ATOM 1429 C CA . LEU A 1 184 ? -16.199 -4.474 25.507 1.00 87.44 184 LEU A CA 1
ATOM 1430 C C . LEU A 1 184 ? -16.046 -4.411 23.984 1.00 87.44 184 LEU A C 1
ATOM 1432 O O . LEU A 1 184 ? -15.304 -3.558 23.503 1.00 87.44 184 LEU A O 1
ATOM 1436 N N . SER A 1 185 ? -16.771 -5.236 23.226 1.00 84.88 185 SER A N 1
ATOM 1437 C CA . SER A 1 185 ? -16.760 -5.163 21.758 1.00 84.88 185 SER A CA 1
ATOM 1438 C C . SER A 1 185 ? -17.362 -3.845 21.262 1.00 84.88 185 SER A C 1
ATOM 1440 O O . SER A 1 185 ? -16.736 -3.137 20.479 1.00 84.88 185 SER A O 1
ATOM 1442 N N . ILE A 1 186 ? -18.505 -3.411 21.811 1.00 88.00 186 ILE A N 1
ATOM 1443 C CA . ILE A 1 186 ? -19.102 -2.103 21.488 1.00 88.00 186 ILE A CA 1
ATOM 1444 C C . ILE A 1 186 ? -18.135 -0.970 21.835 1.00 88.00 186 ILE A C 1
ATOM 1446 O O . ILE A 1 186 ? -17.964 -0.047 21.046 1.00 88.00 186 ILE A O 1
ATOM 1450 N N . TYR A 1 187 ? -17.458 -1.041 22.980 1.00 90.44 187 TYR A N 1
ATOM 1451 C CA . TYR A 1 187 ? -16.426 -0.074 23.343 1.00 90.44 187 TYR A CA 1
ATOM 1452 C C . TYR A 1 187 ? -15.279 -0.020 22.318 1.00 90.44 187 TYR A C 1
ATOM 1454 O O . TYR A 1 187 ? -14.886 1.068 21.888 1.00 90.44 187 TYR A O 1
ATOM 1462 N N . LEU A 1 188 ? -14.738 -1.171 21.911 1.00 86.12 188 LEU A N 1
ATOM 1463 C CA . LEU A 1 188 ? -13.674 -1.241 20.907 1.00 86.12 188 LEU A CA 1
ATOM 1464 C C . LEU A 1 188 ? -14.148 -0.737 19.539 1.00 86.12 188 LEU A C 1
ATOM 1466 O O . LEU A 1 188 ? -13.421 0.017 18.885 1.00 86.12 188 LEU A O 1
ATOM 1470 N N . SER A 1 189 ? -15.374 -1.086 19.151 1.00 86.94 189 SER A N 1
ATOM 1471 C CA . SER A 1 189 ? -16.040 -0.600 17.946 1.00 86.94 189 SER A CA 1
ATOM 1472 C C . SER A 1 189 ? -16.190 0.924 17.972 1.00 86.94 189 SER A C 1
ATOM 1474 O O . SER A 1 189 ? -15.691 1.597 17.070 1.00 86.94 189 SER A O 1
ATOM 1476 N N . GLU A 1 190 ? -16.742 1.506 19.044 1.00 90.12 190 GLU A N 1
ATOM 1477 C CA . GLU A 1 190 ? -16.891 2.961 19.195 1.00 90.12 190 GLU A CA 1
ATOM 1478 C C . GLU A 1 190 ? -15.537 3.677 19.098 1.00 90.12 190 GLU A C 1
ATOM 1480 O O . GLU A 1 190 ? -15.418 4.675 18.386 1.00 90.12 190 GLU A O 1
ATOM 1485 N N . ARG A 1 191 ? -14.480 3.146 19.733 1.00 86.31 191 ARG A N 1
ATOM 1486 C CA . ARG A 1 191 ? -13.122 3.704 19.602 1.00 86.31 191 ARG A CA 1
ATOM 1487 C C . ARG A 1 191 ? -12.614 3.636 18.167 1.00 86.31 191 ARG A C 1
ATOM 1489 O O . ARG A 1 191 ? -12.061 4.612 17.664 1.00 86.31 191 ARG A O 1
ATOM 1496 N N . ARG A 1 192 ? -12.773 2.489 17.506 1.00 83.12 192 ARG A N 1
ATOM 1497 C CA . ARG A 1 192 ? -12.334 2.279 16.122 1.00 83.12 192 ARG A CA 1
ATOM 1498 C C . ARG A 1 192 ? -13.052 3.233 15.173 1.00 83.12 192 ARG A C 1
ATOM 1500 O O . ARG A 1 192 ? -12.401 3.874 14.349 1.00 83.12 192 ARG A O 1
ATOM 1507 N N . PHE A 1 193 ? -14.374 3.329 15.271 1.00 86.44 193 PHE A N 1
ATOM 1508 C CA . PHE A 1 193 ? -15.168 4.182 14.396 1.00 86.44 193 PHE A CA 1
ATOM 1509 C C . PHE A 1 193 ? -14.982 5.666 14.692 1.00 86.44 193 PHE A C 1
ATOM 1511 O O . PHE A 1 193 ? -14.935 6.444 13.745 1.00 86.44 193 PHE A O 1
ATOM 1518 N N . PHE A 1 194 ? -14.741 6.061 15.944 1.00 88.31 194 PHE A N 1
ATOM 1519 C CA . PHE A 1 194 ? -14.318 7.425 16.262 1.00 88.31 194 PHE A CA 1
ATOM 1520 C C . PHE A 1 194 ? -13.041 7.815 15.497 1.00 88.31 194 PHE A C 1
ATOM 1522 O O . PHE A 1 194 ? -13.015 8.842 14.816 1.00 88.31 194 PHE A O 1
ATOM 1529 N N . TRP A 1 195 ? -12.009 6.961 15.518 1.00 81.94 195 TRP A N 1
ATOM 1530 C CA . TRP A 1 195 ? -10.781 7.197 14.748 1.00 81.94 195 TRP A CA 1
ATOM 1531 C C . TRP A 1 195 ? -11.023 7.211 13.242 1.00 81.94 195 TRP A C 1
ATOM 1533 O O . TRP A 1 195 ? -10.445 8.044 12.545 1.00 81.94 195 TRP A O 1
ATOM 1543 N N . LYS A 1 196 ? -11.900 6.343 12.725 1.00 82.25 196 LYS A N 1
ATOM 1544 C CA . LYS A 1 196 ? -12.293 6.372 11.310 1.00 82.25 196 LYS A CA 1
ATOM 1545 C C . LYS A 1 196 ? -12.981 7.684 10.930 1.00 82.25 196 LYS A C 1
ATOM 1547 O O . LYS A 1 196 ? -12.640 8.251 9.899 1.00 82.25 196 LYS A O 1
ATOM 1552 N N . VAL A 1 197 ? -13.906 8.184 11.755 1.00 85.62 197 VAL A N 1
ATOM 1553 C CA . VAL A 1 197 ? -14.576 9.481 11.556 1.00 85.62 197 VAL A CA 1
ATOM 1554 C C . VAL A 1 197 ? -13.554 10.610 11.553 1.00 85.62 197 VAL A C 1
ATOM 1556 O O . VAL A 1 197 ? -13.523 11.402 10.614 1.00 85.62 197 VAL A O 1
ATOM 1559 N N . PHE A 1 198 ? -12.681 10.656 12.561 1.00 82.50 198 PHE A N 1
ATOM 1560 C CA . PHE A 1 198 ? -11.628 11.664 12.649 1.00 82.50 198 PHE A CA 1
ATOM 1561 C C . PHE A 1 198 ? -10.706 11.624 11.419 1.00 82.50 198 PHE A C 1
ATOM 1563 O O . PHE A 1 198 ? -10.503 12.643 10.763 1.00 82.50 198 PHE A O 1
ATOM 1570 N N . THR A 1 199 ? -10.230 10.436 11.038 1.00 77.56 199 THR A N 1
ATOM 1571 C CA . THR A 1 199 ? -9.385 10.228 9.851 1.00 77.56 199 THR A CA 1
ATOM 1572 C C . THR A 1 199 ? -10.082 10.697 8.578 1.00 77.56 199 THR A C 1
ATOM 1574 O O . THR A 1 199 ? -9.494 11.442 7.797 1.00 77.56 199 THR A O 1
ATOM 1577 N N . LEU A 1 200 ? -11.351 10.324 8.392 1.00 77.88 200 LEU A N 1
ATOM 1578 C CA . LEU A 1 200 ? -12.144 10.699 7.225 1.00 77.88 200 LEU A CA 1
ATOM 1579 C C . LEU A 1 200 ? -12.319 12.222 7.130 1.00 77.88 200 LEU A C 1
ATOM 1581 O O . LEU A 1 200 ? -12.138 12.785 6.054 1.00 77.88 200 LEU A O 1
ATOM 1585 N N . ILE A 1 201 ? -12.600 12.908 8.244 1.00 78.62 201 ILE A N 1
ATOM 1586 C CA . ILE A 1 201 ? -12.731 14.377 8.286 1.00 78.62 201 ILE A CA 1
ATOM 1587 C C . ILE A 1 201 ? -11.401 15.068 7.945 1.00 78.62 201 ILE A C 1
ATOM 1589 O O . ILE A 1 201 ? -11.388 16.103 7.276 1.00 78.62 201 ILE A O 1
ATOM 1593 N N . ILE A 1 202 ? -10.267 14.518 8.385 1.00 74.44 202 ILE A N 1
ATOM 1594 C CA . ILE A 1 202 ? -8.944 15.092 8.104 1.00 74.44 202 ILE A CA 1
ATOM 1595 C C . ILE A 1 202 ? -8.490 14.818 6.660 1.00 74.44 202 ILE A C 1
ATOM 1597 O O . ILE A 1 202 ? -7.859 15.684 6.050 1.00 74.44 202 ILE A O 1
ATOM 1601 N N . GLN A 1 203 ? -8.800 13.644 6.105 1.00 69.44 203 GLN A N 1
ATOM 1602 C CA . GLN A 1 203 ? -8.327 13.215 4.785 1.00 69.44 203 GLN A CA 1
ATOM 1603 C C . GLN A 1 203 ? -9.228 13.676 3.631 1.00 69.44 203 GLN A C 1
ATOM 1605 O O . GLN A 1 203 ? -8.709 14.102 2.604 1.00 69.44 203 GLN A O 1
ATOM 1610 N N . ARG A 1 204 ? -10.559 13.650 3.775 1.00 65.69 204 ARG A N 1
ATOM 1611 C CA . ARG A 1 204 ? -11.512 13.885 2.670 1.00 65.69 204 ARG A CA 1
ATOM 1612 C C . ARG A 1 204 ? -11.388 15.243 1.956 1.00 65.69 204 ARG A C 1
ATOM 1614 O O . ARG A 1 204 ? -11.473 15.257 0.734 1.00 65.69 204 ARG A O 1
ATOM 1621 N N . PRO A 1 205 ? -11.107 16.368 2.634 1.00 61.00 205 PRO A N 1
ATOM 1622 C CA . PRO A 1 205 ? -10.815 17.652 1.981 1.00 61.00 205 PRO A CA 1
ATOM 1623 C C . PRO A 1 205 ? -9.625 17.606 1.033 1.00 61.00 205 PRO A C 1
ATOM 1625 O O . PRO A 1 205 ? -9.584 18.331 0.047 1.00 61.00 205 PRO A O 1
ATOM 1628 N N . LYS A 1 206 ? -8.648 16.743 1.333 1.00 55.94 206 LYS A N 1
ATOM 1629 C CA . LYS A 1 206 ? -7.523 16.493 0.440 1.00 55.94 206 LYS A CA 1
ATOM 1630 C C . LYS A 1 206 ? -7.899 15.577 -0.709 1.00 55.94 206 LYS A C 1
ATOM 1632 O O . LYS A 1 206 ? -7.079 15.512 -1.602 1.00 55.94 206 LYS A O 1
ATOM 1637 N N . LEU A 1 207 ? -9.046 14.889 -0.670 1.00 51.66 207 LEU A N 1
ATOM 1638 C CA . LEU A 1 207 ? -9.510 13.911 -1.659 1.00 51.66 207 LEU A CA 1
ATOM 1639 C C . LEU A 1 207 ? -10.560 14.467 -2.646 1.00 51.66 207 LEU A C 1
ATOM 1641 O O . LEU A 1 207 ? -10.786 13.867 -3.692 1.00 51.66 207 LEU A O 1
ATOM 1645 N N . SER A 1 208 ? -11.209 15.601 -2.353 1.00 51.78 208 SER A N 1
ATOM 1646 C CA . SER A 1 208 ? -12.197 16.195 -3.268 1.00 51.78 208 SER A CA 1
ATOM 1647 C C . SER A 1 208 ? -11.514 17.082 -4.319 1.00 51.78 208 SER A C 1
ATOM 1649 O O . SER A 1 208 ? -11.000 18.157 -4.008 1.00 51.78 208 SER A O 1
ATOM 1651 N N . ARG A 1 209 ? -11.505 16.628 -5.582 1.00 49.34 209 ARG A N 1
ATOM 1652 C CA . ARG A 1 209 ? -11.139 17.438 -6.766 1.00 49.34 209 ARG A CA 1
ATOM 1653 C C . ARG A 1 209 ? -12.341 17.772 -7.659 1.00 49.34 209 ARG A C 1
ATOM 1655 O O . ARG A 1 209 ? -12.187 18.557 -8.592 1.00 49.34 209 ARG A O 1
ATOM 1662 N N . THR A 1 210 ? -13.527 17.220 -7.399 1.00 46.78 210 THR A N 1
ATOM 1663 C CA . THR A 1 210 ? -14.637 17.213 -8.364 1.00 46.78 210 THR A CA 1
ATOM 1664 C C . THR A 1 210 ? -15.895 17.894 -7.834 1.00 46.78 210 THR A C 1
ATOM 1666 O O . THR A 1 210 ? -16.740 17.267 -7.212 1.00 46.78 210 THR A O 1
ATOM 1669 N N . GLY A 1 211 ? -16.052 19.170 -8.200 1.00 50.59 211 GLY A N 1
ATOM 1670 C CA . GLY A 1 211 ? -17.341 19.866 -8.230 1.00 50.59 211 GLY A CA 1
ATOM 1671 C C . GLY A 1 211 ? -17.843 20.378 -6.877 1.00 50.59 211 GLY A C 1
ATOM 1672 O O . GLY A 1 211 ? -17.914 19.656 -5.898 1.00 50.59 211 GLY A O 1
ATOM 1673 N N . LYS A 1 212 ? -18.248 21.652 -6.828 1.00 54.88 212 LYS A N 1
ATOM 1674 C CA . LYS A 1 212 ? -18.871 22.285 -5.654 1.00 54.88 212 LYS A CA 1
ATOM 1675 C C . LYS A 1 212 ? -20.245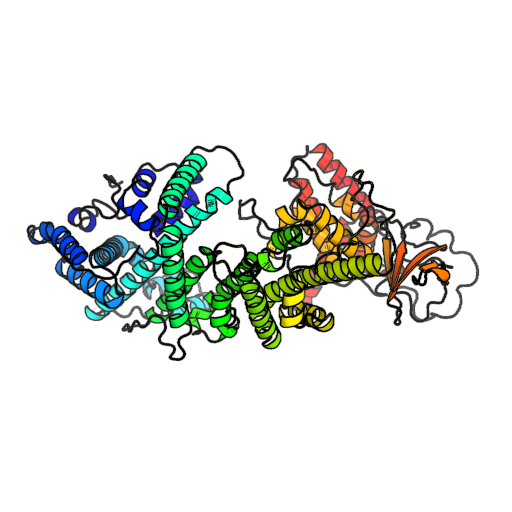 21.663 -5.374 1.00 54.88 212 LYS A C 1
ATOM 1677 O O . LYS A 1 212 ? -21.269 22.220 -5.766 1.00 54.88 212 LYS A O 1
ATOM 1682 N N . THR A 1 213 ? -20.288 20.494 -4.748 1.00 61.09 213 THR A N 1
ATOM 1683 C CA . THR A 1 213 ? -21.527 19.968 -4.174 1.00 61.09 213 THR A CA 1
ATOM 1684 C C . THR A 1 213 ? -21.760 20.625 -2.811 1.00 61.09 213 THR A C 1
ATOM 1686 O O . THR A 1 213 ? -20.813 20.944 -2.093 1.00 61.09 213 THR A O 1
ATOM 1689 N N . SER A 1 214 ? -23.023 20.814 -2.414 1.00 59.81 214 SER A N 1
ATOM 1690 C CA . SER A 1 214 ? -23.368 21.334 -1.075 1.00 59.81 214 SER A CA 1
ATOM 1691 C C . SER A 1 214 ? -22.782 20.480 0.062 1.00 59.81 214 SER A C 1
ATOM 1693 O O . SER A 1 214 ? -22.646 20.961 1.186 1.00 59.81 214 SER A O 1
ATOM 1695 N N . LEU A 1 215 ? -22.450 19.216 -0.221 1.00 61.91 215 LEU A N 1
ATOM 1696 C CA . LEU A 1 215 ? -21.823 18.299 0.720 1.00 61.91 215 LEU A CA 1
ATOM 1697 C C . LEU A 1 215 ? -20.345 18.591 0.922 1.00 61.91 215 LEU A C 1
ATOM 1699 O O . LEU A 1 215 ? -19.898 18.642 2.066 1.00 61.91 215 LEU A O 1
ATOM 1703 N N . ASP A 1 216 ? -19.609 18.838 -0.158 1.00 65.31 216 ASP A N 1
ATOM 1704 C CA . ASP A 1 216 ? -18.197 19.202 -0.071 1.00 65.31 216 ASP A CA 1
ATOM 1705 C C . ASP A 1 216 ? -18.006 20.506 0.707 1.00 65.31 216 ASP A C 1
ATOM 1707 O O . ASP A 1 216 ? -17.080 20.608 1.506 1.00 65.31 216 ASP A O 1
ATOM 1711 N N . GLU A 1 217 ? -18.925 21.466 0.576 1.00 69.75 217 GLU A N 1
ATOM 1712 C CA . GLU A 1 217 ? -18.905 22.699 1.374 1.00 69.75 217 GLU A CA 1
ATOM 1713 C C . GLU A 1 217 ? -19.117 22.436 2.876 1.00 69.75 217 GLU A C 1
ATOM 1715 O O . GLU A 1 217 ? -18.397 22.998 3.708 1.00 69.75 217 GLU A O 1
ATOM 1720 N N . TRP A 1 218 ? -20.056 21.554 3.242 1.00 73.06 218 TRP A N 1
ATOM 1721 C CA . TRP A 1 218 ? -20.275 21.169 4.641 1.00 73.06 218 TRP A CA 1
ATOM 1722 C C . TRP A 1 218 ? -19.073 20.414 5.226 1.00 73.06 218 TRP A C 1
ATOM 1724 O O . TRP A 1 218 ? -18.611 20.755 6.318 1.00 73.06 218 TRP A O 1
ATOM 1734 N N . TYR A 1 219 ? -18.521 19.443 4.489 1.00 72.25 219 TYR A N 1
ATOM 1735 C CA . TYR A 1 219 ? -17.315 18.707 4.883 1.00 72.25 219 TYR A CA 1
ATOM 1736 C C . TYR A 1 219 ? -16.106 19.615 5.046 1.00 72.25 219 TYR A C 1
ATOM 1738 O O . TYR A 1 219 ? -15.382 19.505 6.036 1.00 72.25 219 TYR A O 1
ATOM 1746 N N . GLN A 1 220 ? -15.898 20.521 4.092 1.00 73.56 220 GLN A N 1
ATOM 1747 C CA . GLN A 1 220 ? -14.822 21.497 4.149 1.00 73.56 220 GLN A CA 1
ATOM 1748 C C . GLN A 1 220 ? -14.982 22.397 5.377 1.00 73.56 220 GLN A C 1
ATOM 1750 O O . GLN A 1 220 ? -14.007 22.640 6.086 1.00 73.56 220 GLN A O 1
ATOM 1755 N N . GLY A 1 221 ? -16.209 22.837 5.673 1.00 77.12 221 GLY A N 1
ATOM 1756 C CA . GLY A 1 221 ? -16.528 23.596 6.881 1.00 77.12 221 GLY A CA 1
ATOM 1757 C C . GLY A 1 221 ? -16.194 22.832 8.164 1.00 77.12 221 GLY A C 1
ATOM 1758 O O . GLY A 1 221 ? -15.484 23.360 9.021 1.00 77.12 221 GLY A O 1
ATOM 1759 N N . LEU A 1 222 ? -16.628 21.572 8.271 1.00 77.62 222 LEU A N 1
ATOM 1760 C CA . LEU A 1 222 ? -16.343 20.714 9.426 1.00 77.62 222 LEU A CA 1
ATOM 1761 C C . LEU A 1 222 ? -14.838 20.462 9.593 1.00 77.62 222 LEU A C 1
ATOM 1763 O O . LEU A 1 222 ? -14.307 20.563 10.698 1.00 77.62 222 LEU A O 1
ATOM 1767 N N . HIS A 1 223 ? -14.128 20.190 8.497 1.00 79.94 223 HIS A N 1
ATOM 1768 C CA . HIS A 1 223 ? -12.678 20.039 8.513 1.00 79.94 223 HIS A CA 1
ATOM 1769 C C . HIS A 1 223 ? -11.971 21.305 8.985 1.00 79.94 223 HIS A C 1
ATOM 1771 O O . HIS A 1 223 ? -11.062 21.216 9.809 1.00 79.94 223 HIS A O 1
ATOM 1777 N N . ILE A 1 224 ? -12.360 22.475 8.468 1.00 80.06 224 ILE A N 1
ATOM 1778 C CA . ILE A 1 224 ? -11.777 23.761 8.862 1.00 80.06 224 ILE A CA 1
ATOM 1779 C C . ILE A 1 224 ? -12.014 24.007 10.350 1.00 80.06 224 ILE A C 1
ATOM 1781 O O . ILE A 1 224 ? -11.091 24.433 11.039 1.00 80.06 224 ILE A O 1
ATOM 1785 N N . GLU A 1 225 ? -13.206 23.708 10.865 1.00 81.44 225 GLU A N 1
ATOM 1786 C CA . GLU A 1 225 ? -13.519 23.893 12.280 1.00 81.44 225 GLU A CA 1
ATOM 1787 C C . GLU A 1 225 ? -12.693 22.963 13.181 1.00 81.44 225 GLU A C 1
ATOM 1789 O O . GLU A 1 225 ? -12.017 23.438 14.099 1.00 81.44 225 GLU A O 1
ATOM 1794 N N . VAL A 1 226 ? -12.680 21.656 12.896 1.00 80.56 226 VAL A N 1
ATOM 1795 C CA . VAL A 1 226 ? -11.898 20.668 13.663 1.00 80.56 226 VAL A CA 1
ATOM 1796 C C . VAL A 1 226 ? -10.404 20.986 13.577 1.00 80.56 226 VAL A C 1
ATOM 1798 O O . VAL A 1 226 ? -9.713 21.057 14.593 1.00 80.56 226 VAL A O 1
ATOM 1801 N N . THR A 1 227 ? -9.897 21.266 12.376 1.00 75.50 227 THR A N 1
ATOM 1802 C CA . THR A 1 227 ? -8.482 21.585 12.147 1.00 75.50 227 THR A CA 1
ATOM 1803 C C . THR A 1 227 ? -8.097 22.936 12.749 1.00 75.50 227 THR A C 1
ATOM 1805 O O . THR A 1 227 ? -6.986 23.087 13.248 1.00 75.50 227 THR A O 1
ATOM 1808 N N . GLY A 1 228 ? -8.992 23.924 12.751 1.00 78.69 228 GLY A N 1
ATOM 1809 C CA . GLY A 1 228 ? -8.782 25.219 13.398 1.00 78.69 228 GLY A CA 1
ATOM 1810 C C . GLY A 1 228 ? -8.654 25.080 14.915 1.00 78.69 228 GLY A C 1
ATOM 1811 O O . GLY A 1 228 ? -7.718 25.618 15.507 1.00 78.69 228 GLY A O 1
ATOM 1812 N N . ARG A 1 229 ? -9.528 24.278 15.537 1.00 77.31 229 ARG A N 1
ATOM 1813 C CA . ARG A 1 229 ? -9.444 23.928 16.967 1.00 77.31 229 ARG A CA 1
ATOM 1814 C C . ARG A 1 229 ? -8.228 23.059 17.292 1.00 77.31 229 ARG A C 1
ATOM 1816 O O . ARG A 1 229 ? -7.714 23.130 18.407 1.00 77.31 229 ARG A O 1
ATOM 1823 N N . TRP A 1 230 ? -7.755 22.254 16.340 1.00 70.56 230 TRP A N 1
ATOM 1824 C CA . TRP A 1 230 ? -6.512 21.484 16.449 1.00 70.56 230 TRP A CA 1
ATOM 1825 C C . TRP A 1 230 ? -5.263 22.370 16.411 1.00 70.56 230 TRP A C 1
ATOM 1827 O O . TRP A 1 230 ? -4.337 22.200 17.200 1.00 70.56 230 TRP A O 1
ATOM 1837 N N . LYS A 1 231 ? -5.240 23.329 15.480 1.00 66.69 231 LYS A N 1
ATOM 1838 C CA . LYS A 1 231 ? -4.096 24.201 15.182 1.00 66.69 231 LYS A CA 1
ATOM 1839 C C . LYS A 1 231 ? -3.993 25.433 16.083 1.00 66.69 231 LYS A C 1
ATOM 1841 O O . LYS A 1 231 ? -3.059 26.212 15.900 1.00 66.69 231 LYS A O 1
ATOM 1846 N N . SER A 1 232 ? -4.911 25.635 17.032 1.00 68.56 232 SER A N 1
ATOM 1847 C CA . SER A 1 232 ? -4.844 26.764 17.966 1.00 68.56 232 SER A CA 1
ATOM 1848 C C . SER A 1 232 ? -3.468 26.830 18.645 1.00 68.56 232 SER A C 1
ATOM 1850 O O . SER A 1 232 ? -2.946 25.805 19.090 1.00 68.56 232 SER A O 1
ATOM 1852 N N . VAL A 1 233 ? -2.883 28.031 18.689 1.00 42.91 233 VAL A N 1
ATOM 1853 C CA . VAL A 1 233 ? -1.479 28.288 19.058 1.00 42.91 233 VAL A CA 1
ATOM 1854 C C . VAL A 1 233 ? -1.094 27.581 20.365 1.00 42.91 233 VAL A C 1
ATOM 1856 O O . VAL A 1 233 ? -1.740 27.773 21.391 1.00 42.91 233 VAL A O 1
ATOM 1859 N N . GLY A 1 234 ? -0.045 26.752 20.311 1.00 53.75 234 GLY A N 1
ATOM 1860 C CA . GLY A 1 234 ? 0.502 25.993 21.446 1.00 53.75 234 GLY A CA 1
ATOM 1861 C C . GLY A 1 234 ? -0.114 24.605 21.674 1.00 53.75 234 GLY A C 1
ATOM 1862 O O . GLY A 1 234 ? 0.559 23.729 22.209 1.00 53.75 234 GLY A O 1
ATOM 1863 N N . ALA A 1 235 ? -1.344 24.354 21.216 1.00 57.44 235 ALA A N 1
ATOM 1864 C CA . ALA A 1 235 ? -2.024 23.076 21.442 1.00 57.44 235 ALA A CA 1
ATOM 1865 C C . ALA A 1 235 ? -1.628 21.981 20.437 1.00 57.44 235 ALA A C 1
ATOM 1867 O O . ALA A 1 235 ? -1.652 20.805 20.781 1.00 57.44 235 ALA A O 1
ATOM 1868 N N . SER A 1 236 ? -1.242 22.338 19.209 1.00 63.41 236 SER A N 1
ATOM 1869 C CA . SER A 1 236 ? -0.993 21.361 18.138 1.00 63.41 236 SER A CA 1
ATOM 1870 C C . SER A 1 236 ? 0.224 20.469 18.393 1.00 63.41 236 SER A C 1
ATOM 1872 O O . SER A 1 236 ? 0.132 19.257 18.227 1.00 63.41 236 SER A O 1
ATOM 1874 N N . GLN A 1 237 ? 1.352 21.043 18.822 1.00 63.38 237 GLN A N 1
ATOM 1875 C CA . GLN A 1 237 ? 2.562 20.283 19.159 1.00 63.38 237 GLN A CA 1
ATOM 1876 C C . GLN A 1 237 ? 2.330 19.390 20.379 1.00 63.38 237 GLN A C 1
ATOM 1878 O O . GLN A 1 237 ? 2.673 18.213 20.342 1.00 63.38 237 GLN A O 1
ATOM 1883 N N . HIS A 1 238 ? 1.692 19.923 21.426 1.00 67.81 238 HIS A N 1
ATOM 1884 C CA . HIS A 1 238 ? 1.379 19.160 22.631 1.00 67.81 238 HIS A CA 1
ATOM 1885 C C . HIS A 1 238 ? 0.445 17.981 22.331 1.00 67.81 238 HIS A C 1
ATOM 1887 O O . HIS A 1 238 ? 0.786 16.849 22.655 1.00 67.81 238 HIS A O 1
ATOM 1893 N N . ARG A 1 239 ? -0.655 18.216 21.602 1.00 69.56 239 ARG A N 1
ATOM 1894 C CA . ARG A 1 239 ? -1.584 17.153 21.193 1.00 69.56 239 ARG A CA 1
ATOM 1895 C C . ARG A 1 239 ? -0.916 16.122 20.291 1.00 69.56 239 ARG A C 1
ATOM 1897 O O . ARG A 1 239 ? -1.170 14.938 20.443 1.00 69.56 239 ARG A O 1
ATOM 1904 N N . MET A 1 240 ? -0.034 16.525 19.372 1.00 67.31 240 MET A N 1
ATOM 1905 C CA . MET A 1 240 ? 0.726 15.556 18.568 1.00 67.31 240 MET A CA 1
ATOM 1906 C C . MET A 1 240 ? 1.619 14.665 19.437 1.00 67.31 240 MET A C 1
ATOM 1908 O O . MET A 1 240 ? 1.647 13.459 19.218 1.00 67.31 240 MET A O 1
ATOM 1912 N N . VAL A 1 241 ? 2.302 15.230 20.436 1.00 71.62 241 VAL A N 1
ATOM 1913 C CA . VAL A 1 241 ? 3.112 14.452 21.386 1.00 71.62 241 VAL A CA 1
ATOM 1914 C C . VAL A 1 241 ? 2.239 13.499 22.207 1.00 71.62 241 VAL A C 1
ATOM 1916 O O . VAL A 1 241 ? 2.592 12.331 22.345 1.00 71.62 241 VAL A O 1
ATOM 1919 N N . GLU A 1 242 ? 1.087 13.958 22.697 1.00 73.44 242 GLU A N 1
ATOM 1920 C CA . GLU A 1 242 ? 0.122 13.116 23.419 1.00 73.44 242 GLU A CA 1
ATOM 1921 C C . GLU A 1 242 ? -0.392 11.963 22.553 1.00 73.44 242 GLU A C 1
ATOM 1923 O O . GLU A 1 242 ? -0.449 10.822 23.010 1.00 73.44 242 GLU A O 1
ATOM 1928 N N . LEU A 1 243 ? -0.716 12.234 21.286 1.00 72.31 243 LEU A N 1
ATOM 1929 C CA . LEU A 1 243 ? -1.143 11.202 20.347 1.00 72.31 243 LEU A CA 1
ATOM 1930 C C . LEU A 1 243 ? -0.036 10.178 20.109 1.00 72.31 243 LEU A C 1
ATOM 1932 O O . LEU A 1 243 ? -0.314 8.986 20.173 1.00 72.31 243 LEU A O 1
ATOM 1936 N N . VAL A 1 244 ? 1.199 10.624 19.864 1.00 71.25 244 VAL A N 1
ATOM 1937 C CA . VAL A 1 244 ? 2.347 9.725 19.668 1.00 71.25 244 VAL A CA 1
ATOM 1938 C C . VAL A 1 244 ? 2.565 8.855 20.904 1.00 71.25 244 VAL A C 1
ATOM 1940 O O . VAL A 1 244 ? 2.726 7.647 20.757 1.00 71.25 244 VAL A O 1
ATOM 1943 N N . GLY A 1 245 ? 2.492 9.430 22.109 1.00 75.75 245 GLY A N 1
ATOM 1944 C CA . GLY A 1 245 ? 2.555 8.665 23.356 1.00 75.75 245 GLY A CA 1
ATOM 1945 C C . GLY A 1 245 ? 1.436 7.626 23.461 1.00 75.75 245 GLY A C 1
ATOM 1946 O O . GLY A 1 245 ? 1.686 6.479 23.817 1.00 75.75 245 GLY A O 1
ATOM 1947 N N . PHE A 1 246 ? 0.216 7.985 23.058 1.00 75.00 246 PHE A N 1
ATOM 1948 C CA . PHE A 1 246 ? -0.915 7.059 23.040 1.00 75.00 246 PHE A CA 1
ATOM 1949 C C . PHE A 1 246 ? -0.721 5.890 22.050 1.00 75.00 246 PHE A C 1
ATOM 1951 O O . PHE A 1 246 ? -1.109 4.760 22.358 1.00 75.00 246 PHE A O 1
ATOM 1958 N N . ILE A 1 247 ? -0.111 6.126 20.879 1.00 75.06 247 ILE A N 1
ATOM 1959 C CA . ILE A 1 247 ? 0.248 5.044 19.942 1.00 75.06 247 ILE A CA 1
ATOM 1960 C C . ILE A 1 247 ? 1.352 4.165 20.532 1.00 75.06 247 ILE A C 1
ATOM 1962 O O . ILE A 1 247 ? 1.244 2.941 20.458 1.00 75.06 247 ILE A O 1
ATOM 1966 N N . ASP A 1 248 ? 2.384 4.779 21.117 1.00 75.75 248 ASP A N 1
ATOM 1967 C CA . ASP A 1 248 ? 3.526 4.081 21.715 1.00 75.75 248 ASP A CA 1
ATOM 1968 C C . ASP A 1 248 ? 3.067 3.094 22.790 1.00 75.75 248 ASP A C 1
ATOM 1970 O O . ASP A 1 248 ? 3.341 1.903 22.682 1.00 75.75 248 ASP A O 1
ATOM 1974 N N . GLU A 1 249 ? 2.248 3.550 23.744 1.00 79.06 249 GLU A N 1
ATOM 1975 C CA . GLU A 1 249 ? 1.655 2.689 24.777 1.00 79.06 249 GLU A CA 1
ATOM 1976 C C . GLU A 1 249 ? 0.816 1.544 24.181 1.00 79.06 249 GLU A C 1
ATOM 1978 O O . GLU A 1 249 ? 0.737 0.447 24.742 1.00 79.06 249 GLU A O 1
ATOM 1983 N N . GLY A 1 250 ? 0.136 1.802 23.060 1.00 75.94 250 GLY A N 1
ATOM 1984 C CA . GLY A 1 250 ? -0.677 0.816 22.357 1.00 75.94 250 GLY A CA 1
ATOM 1985 C C . GLY A 1 250 ? 0.158 -0.283 21.700 1.00 75.94 250 GLY A C 1
ATOM 1986 O O . GLY A 1 250 ? -0.171 -1.460 21.845 1.00 75.94 250 GLY A O 1
ATOM 1987 N N . LEU A 1 251 ? 1.236 0.094 21.004 1.00 75.50 251 LEU A N 1
ATOM 1988 C CA . LEU A 1 251 ? 2.156 -0.847 20.365 1.00 75.50 251 LEU A CA 1
ATOM 1989 C C . LEU A 1 251 ? 3.021 -1.584 21.392 1.00 75.50 251 LEU A C 1
ATOM 1991 O O . LEU A 1 251 ? 3.208 -2.786 21.248 1.00 75.50 251 LEU A O 1
ATOM 1995 N N . GLU A 1 252 ? 3.480 -0.932 22.463 1.00 79.12 252 GLU A N 1
ATOM 1996 C CA . GLU A 1 252 ? 4.206 -1.607 23.550 1.00 79.12 252 GLU A CA 1
ATOM 1997 C C . GLU A 1 252 ? 3.387 -2.747 24.161 1.00 79.12 252 GLU A C 1
ATOM 1999 O O . GLU A 1 252 ? 3.915 -3.830 24.391 1.00 79.12 252 GLU A O 1
ATOM 2004 N N . LYS A 1 253 ? 2.081 -2.539 24.370 1.00 76.56 253 LYS A N 1
ATOM 2005 C CA . LYS A 1 253 ? 1.180 -3.600 24.846 1.00 76.56 253 LYS A CA 1
ATOM 2006 C C . LYS A 1 253 ? 0.969 -4.700 23.811 1.00 76.56 253 LYS A C 1
ATOM 2008 O O . LYS A 1 253 ? 0.813 -5.859 24.182 1.00 76.56 253 LYS A O 1
ATOM 2013 N N . LEU A 1 254 ? 0.939 -4.342 22.526 1.00 72.62 254 LEU A N 1
ATOM 2014 C CA . LEU A 1 254 ? 0.778 -5.299 21.431 1.00 72.62 254 LEU A CA 1
ATOM 2015 C C . LEU A 1 254 ? 2.004 -6.221 21.308 1.00 72.62 254 LEU A C 1
ATOM 2017 O O . LEU A 1 254 ? 1.841 -7.404 21.026 1.00 72.62 254 LEU A O 1
ATOM 2021 N N . PHE A 1 255 ? 3.202 -5.684 21.550 1.00 69.31 255 PHE A N 1
ATOM 2022 C CA . PHE A 1 255 ? 4.483 -6.394 21.476 1.00 69.31 255 PHE A CA 1
ATOM 2023 C C . PHE A 1 255 ? 5.044 -6.818 22.848 1.00 69.31 255 PHE A C 1
ATOM 2025 O O . PHE A 1 255 ? 6.221 -7.162 22.937 1.00 69.31 255 PHE A O 1
ATOM 2032 N N . ASP A 1 256 ? 4.240 -6.803 23.919 1.00 71.00 256 ASP A N 1
ATOM 2033 C CA . ASP A 1 256 ? 4.678 -7.258 25.247 1.00 71.00 256 ASP A CA 1
ATOM 2034 C C . ASP A 1 256 ? 5.116 -8.731 25.173 1.00 71.00 256 ASP A C 1
ATOM 2036 O O . ASP A 1 256 ? 4.318 -9.608 24.835 1.00 71.00 256 ASP A O 1
ATOM 2040 N N . GLU A 1 257 ? 6.375 -9.017 25.528 1.00 57.84 257 GLU A N 1
ATOM 2041 C CA . GLU A 1 257 ? 6.981 -10.360 25.506 1.00 57.84 257 GLU A CA 1
ATOM 2042 C C . GLU A 1 257 ? 6.198 -11.379 26.350 1.00 57.84 257 GLU A C 1
ATOM 2044 O O . GLU A 1 257 ? 6.282 -12.587 26.129 1.00 57.84 257 GLU A O 1
ATOM 2049 N N . LYS A 1 258 ? 5.414 -10.902 27.325 1.00 60.25 258 LYS A N 1
ATOM 2050 C CA . LYS A 1 258 ? 4.551 -11.741 28.167 1.00 60.25 258 LYS A CA 1
ATOM 2051 C C . LYS A 1 258 ? 3.242 -12.152 27.488 1.00 60.25 258 LYS A C 1
ATOM 2053 O O . LYS A 1 258 ? 2.516 -12.965 28.055 1.00 60.25 258 LYS A O 1
ATOM 2058 N N . GLY A 1 259 ? 2.918 -11.600 26.316 1.00 59.53 259 GLY A N 1
ATOM 2059 C CA . GLY A 1 259 ? 1.724 -11.954 25.545 1.00 59.53 259 GLY A CA 1
ATOM 2060 C C . GLY A 1 259 ? 0.403 -11.616 26.244 1.00 59.53 259 GLY A C 1
ATOM 2061 O O . GLY A 1 259 ? -0.607 -12.282 26.016 1.00 59.53 259 GLY A O 1
ATOM 2062 N N . ASN A 1 260 ? 0.387 -10.603 27.118 1.00 60.72 260 ASN A N 1
ATOM 2063 C CA . ASN A 1 260 ? -0.809 -10.247 27.891 1.00 60.72 260 ASN A CA 1
ATOM 2064 C C . ASN A 1 260 ? -1.926 -9.618 27.031 1.00 60.72 260 ASN A C 1
ATOM 2066 O O . ASN A 1 260 ? -3.078 -9.583 27.472 1.00 60.72 260 ASN A O 1
ATOM 2070 N N . GLY A 1 261 ? -1.605 -9.156 25.814 1.00 67.25 261 GLY A N 1
ATOM 2071 C CA . GLY A 1 261 ? -2.558 -8.555 24.877 1.00 67.25 261 GLY A CA 1
ATOM 2072 C C . GLY A 1 261 ? -3.258 -7.334 25.472 1.00 67.25 261 GLY A C 1
ATOM 2073 O O . GLY A 1 261 ? -2.631 -6.482 26.105 1.00 67.25 261 GLY A O 1
ATOM 2074 N N . SER A 1 262 ? -4.582 -7.272 25.330 1.00 70.88 262 SER A N 1
ATOM 2075 C CA . SER A 1 262 ? -5.411 -6.230 25.950 1.00 70.88 262 SER A CA 1
ATOM 2076 C C . SER A 1 262 ? -5.322 -6.176 27.488 1.00 70.88 262 SER A C 1
ATOM 2078 O O . SER A 1 262 ? -5.674 -5.155 28.086 1.00 70.88 262 SER A O 1
ATOM 2080 N N . GLY A 1 263 ? -4.852 -7.249 28.140 1.00 71.50 263 GLY A N 1
ATOM 2081 C CA . GLY A 1 263 ? -4.830 -7.403 29.596 1.00 71.50 263 GLY A CA 1
ATOM 2082 C C . GLY A 1 263 ? -6.196 -7.732 30.209 1.00 71.50 263 GLY A C 1
ATOM 2083 O O . GLY A 1 263 ? -6.316 -7.790 31.434 1.00 71.50 263 GLY A O 1
ATOM 2084 N N . TRP A 1 264 ? -7.232 -7.945 29.390 1.00 73.38 264 TRP A N 1
ATOM 2085 C CA . TRP A 1 264 ? -8.566 -8.316 29.858 1.00 73.38 264 TRP A CA 1
ATOM 2086 C C . TRP A 1 264 ? -8.680 -9.823 30.083 1.00 73.38 264 TRP A C 1
ATOM 2088 O O . TRP A 1 264 ? -8.449 -10.633 29.184 1.00 73.38 264 TRP A O 1
ATOM 2098 N N . ILE A 1 265 ? -9.069 -10.191 31.304 1.00 63.34 265 ILE A N 1
ATOM 2099 C CA . ILE A 1 265 ? -9.388 -11.566 31.691 1.00 63.34 265 ILE A CA 1
ATOM 2100 C C . ILE A 1 265 ? -10.913 -11.684 31.685 1.00 63.34 265 ILE A C 1
ATOM 2102 O O . ILE A 1 265 ? -11.588 -11.016 32.468 1.00 63.34 265 ILE A O 1
ATOM 2106 N N . LEU A 1 266 ? -11.451 -12.495 30.775 1.00 60.19 266 LEU A N 1
ATOM 2107 C CA . LEU A 1 266 ? -12.885 -12.750 30.621 1.00 60.19 266 LEU A CA 1
ATOM 2108 C C . LEU A 1 266 ? -13.145 -14.253 30.731 1.00 60.19 266 LEU A C 1
ATOM 2110 O O . LEU A 1 266 ? -12.351 -15.056 30.245 1.00 60.19 266 LEU A O 1
ATOM 2114 N N . GLU A 1 267 ? -14.256 -14.622 31.362 1.00 51.00 267 GLU A N 1
ATOM 2115 C CA . GLU A 1 267 ? -14.765 -15.994 31.368 1.00 51.00 267 GLU A CA 1
ATOM 2116 C C . GLU A 1 267 ? -15.523 -16.236 30.047 1.00 51.00 267 GLU A C 1
ATOM 2118 O O . GLU A 1 267 ? -16.513 -15.556 29.778 1.00 51.00 267 GLU A O 1
ATOM 2123 N N . GLY A 1 268 ? -15.031 -17.148 29.194 1.00 54.06 268 GLY A N 1
ATOM 2124 C CA . GLY A 1 268 ? -15.669 -17.541 27.924 1.00 54.06 268 GLY A CA 1
ATOM 2125 C C . GLY A 1 268 ? -14.754 -17.528 26.683 1.00 54.06 268 GLY A C 1
ATOM 2126 O O . GLY A 1 268 ? -13.587 -17.151 26.752 1.00 54.06 268 GLY A O 1
ATOM 2127 N N . ASP A 1 269 ? -15.310 -17.936 25.535 1.00 56.75 269 ASP A N 1
ATOM 2128 C CA . ASP A 1 269 ? -14.624 -18.113 24.232 1.00 56.75 269 ASP A CA 1
ATOM 2129 C C . ASP A 1 269 ? -14.420 -16.793 23.438 1.00 56.75 269 ASP A C 1
ATOM 2131 O O . ASP A 1 269 ? -13.631 -16.706 22.502 1.00 56.75 269 ASP A O 1
ATOM 2135 N N . GLY A 1 270 ? -15.071 -15.694 23.844 1.00 61.47 270 GLY A N 1
ATOM 2136 C CA . GLY A 1 270 ? -15.071 -14.414 23.108 1.00 61.47 270 GLY A CA 1
ATOM 2137 C C . GLY A 1 270 ? -13.780 -13.580 23.179 1.00 61.47 270 GLY A C 1
ATOM 2138 O O . GLY A 1 270 ? -13.734 -12.467 22.654 1.00 61.47 270 GLY A O 1
ATOM 2139 N N . ARG A 1 271 ? -12.720 -14.068 23.839 1.00 69.06 271 ARG A N 1
ATOM 2140 C CA . ARG A 1 271 ? -11.456 -13.320 23.994 1.00 69.06 271 ARG A CA 1
ATOM 2141 C C . ARG A 1 271 ? -10.732 -13.134 22.660 1.00 69.06 271 ARG A C 1
ATOM 2143 O O . ARG A 1 271 ? -10.158 -12.077 22.427 1.00 69.06 271 ARG A O 1
ATOM 2150 N N . ALA A 1 272 ? -10.763 -14.142 21.789 1.00 68.25 272 ALA A N 1
ATOM 2151 C CA . ALA A 1 272 ? -10.054 -14.112 20.512 1.00 68.25 272 ALA A CA 1
ATOM 2152 C C . ALA A 1 272 ? -10.524 -12.956 19.613 1.00 68.25 272 ALA A C 1
ATOM 2154 O O . ALA A 1 272 ? -9.697 -12.192 19.121 1.00 68.25 272 ALA A O 1
ATOM 2155 N N . GLU A 1 273 ? -11.839 -12.798 19.450 1.00 69.88 273 GLU A N 1
ATOM 2156 C CA . GLU A 1 273 ? -12.450 -11.735 18.640 1.00 69.88 273 GLU A CA 1
ATOM 2157 C C . GLU A 1 273 ? -12.175 -10.342 19.222 1.00 69.88 273 GLU A C 1
ATOM 2159 O O . GLU A 1 273 ? -11.800 -9.424 18.491 1.00 69.88 273 GLU A O 1
ATOM 2164 N N . LEU A 1 274 ? -12.264 -10.195 20.548 1.00 75.31 274 LEU A N 1
ATOM 2165 C CA . LEU A 1 274 ? -11.961 -8.938 21.236 1.00 75.31 274 LEU A CA 1
ATOM 2166 C C . LEU A 1 274 ? -10.501 -8.508 21.060 1.00 75.31 274 LEU A C 1
ATOM 2168 O O . LEU A 1 274 ? -10.234 -7.326 20.848 1.00 75.31 274 LEU A O 1
ATOM 2172 N N . GLU A 1 275 ? -9.552 -9.445 21.124 1.00 75.56 275 GLU A N 1
ATOM 2173 C CA . GLU A 1 275 ? -8.141 -9.137 20.871 1.00 75.56 275 GLU A CA 1
ATOM 2174 C C . GLU A 1 275 ? -7.943 -8.654 19.422 1.00 75.56 275 GLU A C 1
ATOM 2176 O O . GLU A 1 275 ? -7.238 -7.670 19.198 1.00 75.56 275 GLU A O 1
ATOM 2181 N N . ILE A 1 276 ? -8.627 -9.256 18.439 1.00 73.06 276 ILE A N 1
ATOM 2182 C CA . ILE A 1 276 ? -8.586 -8.808 17.033 1.00 73.06 276 ILE A CA 1
ATOM 2183 C C . ILE A 1 276 ? -9.089 -7.374 16.895 1.00 73.06 276 ILE A C 1
ATOM 2185 O O . ILE A 1 276 ? -8.408 -6.537 16.294 1.00 73.06 276 ILE A O 1
ATOM 2189 N N . GLU A 1 277 ? -10.256 -7.065 17.461 1.00 73.00 277 GLU A N 1
ATOM 2190 C CA . GLU A 1 277 ? -10.809 -5.708 17.433 1.00 73.00 277 GLU A CA 1
ATOM 2191 C C . GLU A 1 277 ? -9.882 -4.703 18.131 1.00 73.00 277 GLU A C 1
ATOM 2193 O O . GLU A 1 277 ? -9.680 -3.582 17.646 1.00 73.00 277 GLU A O 1
ATOM 2198 N N . TRP A 1 278 ? -9.262 -5.122 19.235 1.00 77.56 278 TRP A N 1
ATOM 2199 C CA . TRP A 1 278 ? -8.294 -4.326 19.976 1.00 77.56 278 TRP A CA 1
ATOM 2200 C C . TRP A 1 278 ? -7.030 -4.040 19.156 1.00 77.56 278 TRP A C 1
ATOM 2202 O O . TRP A 1 278 ? -6.568 -2.899 19.151 1.00 77.56 278 TRP A O 1
ATOM 2212 N N . GLY A 1 279 ? -6.506 -5.014 18.409 1.00 71.50 279 GLY A N 1
ATOM 2213 C CA . GLY A 1 279 ? -5.375 -4.818 17.498 1.00 71.50 279 GLY A CA 1
ATOM 2214 C C . GLY A 1 279 ? -5.733 -3.941 16.293 1.00 71.50 279 GLY A C 1
ATOM 2215 O O . GLY A 1 279 ? -5.004 -3.007 15.951 1.00 71.50 279 GLY A O 1
ATOM 2216 N N . MET A 1 280 ? -6.902 -4.162 15.679 1.00 70.31 280 MET A N 1
ATOM 2217 C CA . MET A 1 280 ? -7.354 -3.411 14.499 1.00 70.31 280 MET A CA 1
ATOM 2218 C C . MET A 1 280 ? -7.484 -1.902 14.739 1.00 70.31 280 MET A C 1
ATOM 2220 O O . MET A 1 280 ? -7.341 -1.123 13.793 1.00 70.31 280 MET A O 1
ATOM 2224 N N . ARG A 1 281 ? -7.736 -1.453 15.976 1.00 73.00 281 ARG A N 1
ATOM 2225 C CA . ARG A 1 281 ? -7.815 -0.014 16.292 1.00 73.00 281 ARG A CA 1
ATOM 2226 C C . ARG A 1 281 ? -6.484 0.715 16.050 1.00 73.00 281 ARG A C 1
ATOM 2228 O O . ARG A 1 281 ? -6.499 1.883 15.666 1.00 73.00 281 ARG A O 1
ATOM 2235 N N . LEU A 1 282 ? -5.348 0.027 16.225 1.00 67.06 282 LEU A N 1
ATOM 2236 C CA . LEU A 1 282 ? -4.007 0.599 16.061 1.00 67.06 282 LEU A CA 1
ATOM 2237 C C . LEU A 1 282 ? -3.701 0.910 14.590 1.00 67.06 282 LEU A C 1
ATOM 2239 O O . LEU A 1 282 ? -3.013 1.886 14.309 1.00 67.06 282 LEU A O 1
ATOM 2243 N N . LYS A 1 283 ? -4.292 0.160 13.647 1.00 68.88 283 LYS A N 1
ATOM 2244 C CA . LYS A 1 283 ? -4.184 0.427 12.202 1.00 68.88 283 LYS A CA 1
ATOM 2245 C C . LYS A 1 283 ? -4.682 1.831 11.848 1.00 68.88 283 LYS A C 1
ATOM 2247 O O . LYS A 1 283 ? -3.970 2.596 11.206 1.00 68.88 283 LYS A O 1
ATOM 2252 N N . PHE A 1 284 ? -5.907 2.170 12.252 1.00 63.34 284 PHE A N 1
ATOM 2253 C CA . PHE A 1 284 ? -6.513 3.468 11.925 1.00 63.34 284 PHE A CA 1
ATOM 2254 C C . PHE A 1 284 ? -5.769 4.613 12.612 1.00 63.34 284 PHE A C 1
ATOM 2256 O O . PHE A 1 284 ? -5.499 5.641 11.997 1.00 63.34 284 PHE A O 1
ATOM 2263 N N . LEU A 1 285 ? -5.358 4.391 13.860 1.00 62.28 285 LEU A N 1
ATOM 2264 C CA . LEU A 1 285 ? -4.545 5.324 14.628 1.00 62.28 285 LEU A CA 1
ATOM 2265 C C . LEU A 1 285 ? -3.209 5.635 13.918 1.00 62.28 285 LEU A C 1
ATOM 2267 O O . LEU A 1 285 ? -2.868 6.804 13.739 1.00 62.28 285 LEU A O 1
ATOM 2271 N N . ALA A 1 286 ? -2.511 4.611 13.416 1.00 61.88 286 ALA A N 1
ATOM 2272 C CA . ALA A 1 286 ? -1.270 4.774 12.660 1.00 61.88 286 ALA A CA 1
ATOM 2273 C C . ALA A 1 286 ? -1.480 5.504 11.317 1.00 61.88 286 ALA A C 1
ATOM 2275 O O . ALA A 1 286 ? -0.708 6.400 10.990 1.00 61.88 286 ALA A O 1
ATOM 2276 N N . GLN A 1 287 ? -2.561 5.212 10.578 1.00 62.00 287 GLN A N 1
ATOM 2277 C CA . GLN A 1 287 ? -2.908 5.919 9.326 1.00 62.00 287 GLN A CA 1
ATOM 2278 C C . GLN A 1 287 ? -3.188 7.414 9.523 1.00 62.00 287 GLN A C 1
ATOM 2280 O O . GLN A 1 287 ? -3.012 8.220 8.607 1.00 62.00 287 GLN A O 1
ATOM 2285 N N . THR A 1 288 ? -3.654 7.795 10.712 1.00 56.06 288 THR A N 1
ATOM 2286 C CA . THR A 1 288 ? -4.019 9.181 11.009 1.00 56.06 288 THR A CA 1
ATOM 2287 C C . THR A 1 288 ? -2.779 10.071 11.178 1.00 56.06 288 THR A C 1
ATOM 2289 O O . THR A 1 288 ? -2.831 11.275 10.917 1.00 56.06 288 THR A O 1
ATOM 2292 N N . LEU A 1 289 ? -1.638 9.494 11.572 1.00 55.97 289 LEU A N 1
ATOM 2293 C CA . LEU A 1 289 ? -0.417 10.226 11.898 1.00 55.97 289 LEU A CA 1
ATOM 2294 C C . LEU A 1 289 ? 0.683 9.981 10.858 1.00 55.97 289 LEU A C 1
ATOM 2296 O O . LEU A 1 289 ? 1.537 9.111 10.996 1.00 55.97 289 LEU A O 1
ATOM 2300 N N . HIS A 1 290 ? 0.730 10.864 9.861 1.00 53.06 290 HIS A N 1
ATOM 2301 C CA . HIS A 1 290 ? 1.837 10.988 8.901 1.00 53.06 290 HIS A CA 1
ATOM 2302 C C . HIS A 1 290 ? 3.129 11.578 9.525 1.00 53.06 290 HIS A C 1
ATOM 2304 O O . HIS A 1 290 ? 4.064 11.903 8.804 1.00 53.06 290 HIS A O 1
ATOM 2310 N N . PHE A 1 291 ? 3.180 11.763 10.852 1.00 49.25 291 PHE A N 1
ATOM 2311 C CA . PHE A 1 291 ? 4.200 12.548 11.568 1.00 49.25 291 PHE A CA 1
ATOM 2312 C C . PHE A 1 291 ? 4.982 11.739 12.613 1.00 49.25 291 PHE A C 1
ATOM 2314 O O . PHE A 1 291 ? 5.403 12.279 13.636 1.00 49.25 291 PHE A O 1
ATOM 2321 N N . HIS A 1 292 ? 5.175 10.438 12.403 1.00 58.50 292 HIS A N 1
ATOM 2322 C CA . HIS A 1 292 ? 6.074 9.684 13.276 1.00 58.50 292 HIS A CA 1
ATOM 2323 C C . HIS A 1 292 ? 7.533 10.086 13.018 1.00 58.50 292 HIS A C 1
ATOM 2325 O O . HIS A 1 292 ? 7.904 10.455 11.910 1.00 58.50 292 HIS A O 1
ATOM 2331 N N . GLY A 1 293 ? 8.379 10.027 14.046 1.00 65.00 293 GLY A N 1
ATOM 2332 C CA . GLY A 1 293 ? 9.828 10.132 13.871 1.00 65.00 293 GLY A CA 1
ATOM 2333 C C . GLY A 1 293 ? 10.434 8.765 13.549 1.00 65.00 293 GLY A C 1
ATOM 2334 O O . GLY A 1 293 ? 9.983 7.755 14.087 1.00 65.00 293 GLY A O 1
ATOM 2335 N N . PHE A 1 294 ? 11.504 8.718 12.750 1.00 72.50 294 PHE A N 1
ATOM 2336 C CA . PHE A 1 294 ? 12.244 7.481 12.436 1.00 72.50 294 PHE A CA 1
ATOM 2337 C C . PHE A 1 294 ? 12.643 6.668 13.681 1.00 72.50 294 PHE A C 1
ATOM 2339 O O . PHE A 1 294 ? 12.627 5.441 13.660 1.00 72.50 294 PHE A O 1
ATOM 2346 N N . SER A 1 295 ? 12.933 7.340 14.802 1.00 73.56 295 SER A N 1
ATOM 2347 C CA . SER A 1 295 ? 13.270 6.680 16.072 1.00 73.56 295 SER A CA 1
ATOM 2348 C C . SER A 1 295 ? 12.129 5.838 16.648 1.00 73.56 295 SER A C 1
ATOM 2350 O O . SER A 1 295 ? 12.388 4.815 17.271 1.00 73.56 295 SER A O 1
ATOM 2352 N N . PHE A 1 296 ? 10.877 6.244 16.429 1.00 74.44 296 PHE A N 1
ATOM 2353 C CA . PHE A 1 296 ? 9.710 5.485 16.872 1.00 74.44 296 PHE A CA 1
ATOM 2354 C C . PHE A 1 296 ? 9.570 4.186 16.076 1.00 74.44 296 PHE A C 1
ATOM 2356 O O . PHE A 1 296 ? 9.439 3.112 16.650 1.00 74.44 296 PHE A O 1
ATOM 2363 N N . VAL A 1 297 ? 9.675 4.269 14.749 1.00 77.81 297 VAL A N 1
ATOM 2364 C CA . VAL A 1 297 ? 9.561 3.094 13.875 1.00 77.81 297 VAL A CA 1
ATOM 2365 C C . VAL A 1 297 ? 10.718 2.116 14.116 1.00 77.81 297 VAL A C 1
ATOM 2367 O O . VAL A 1 297 ? 10.509 0.905 14.174 1.00 77.81 297 VAL A O 1
ATOM 2370 N N . SER A 1 298 ? 11.923 2.639 14.363 1.00 80.88 298 SER A N 1
ATOM 2371 C CA . SER A 1 298 ? 13.093 1.840 14.737 1.00 80.88 298 SER A CA 1
ATOM 2372 C C . SER A 1 298 ? 12.908 1.076 16.052 1.00 80.88 298 SER A C 1
ATOM 2374 O O . SER A 1 298 ? 13.365 -0.062 16.142 1.00 80.88 298 SER A O 1
ATOM 2376 N N . LYS A 1 299 ? 12.235 1.659 17.060 1.00 81.56 299 LYS A N 1
ATOM 2377 C CA . LYS A 1 299 ? 11.956 1.002 18.355 1.00 81.56 299 LYS A CA 1
ATOM 2378 C C . LYS A 1 299 ? 11.192 -0.310 18.171 1.00 81.56 299 LYS A C 1
ATOM 2380 O O . LYS A 1 299 ? 11.478 -1.286 18.855 1.00 81.56 299 LYS A O 1
ATOM 2385 N N . PHE A 1 300 ? 10.271 -0.339 17.211 1.00 76.50 300 PHE A N 1
ATOM 2386 C CA . PHE A 1 300 ? 9.473 -1.517 16.869 1.00 76.50 300 PHE A CA 1
ATOM 2387 C C . PHE A 1 300 ? 10.011 -2.267 15.643 1.00 76.50 300 PHE A C 1
ATOM 2389 O O . PHE A 1 300 ? 9.251 -2.979 14.988 1.00 76.50 300 PHE A O 1
ATOM 2396 N N . LYS A 1 301 ? 11.299 -2.095 15.301 1.00 83.00 301 LYS A N 1
ATOM 2397 C CA . LYS A 1 301 ? 11.968 -2.782 14.180 1.00 83.00 301 LYS A CA 1
ATOM 2398 C C . LYS A 1 301 ? 11.180 -2.705 12.867 1.00 83.00 301 LYS A C 1
ATOM 2400 O O . LYS A 1 301 ? 10.985 -3.704 12.185 1.00 83.00 301 LYS A O 1
ATOM 2405 N N . PHE A 1 302 ? 10.646 -1.525 12.550 1.00 79.94 302 PHE A N 1
ATOM 2406 C CA . PHE A 1 302 ? 9.836 -1.293 11.349 1.00 79.94 302 PHE A CA 1
ATOM 2407 C C . PHE A 1 302 ? 8.584 -2.170 11.235 1.00 79.94 302 PHE A C 1
ATOM 2409 O O . PHE A 1 302 ? 7.975 -2.233 10.166 1.00 79.94 302 PHE A O 1
ATOM 2416 N N . LEU A 1 303 ? 8.151 -2.786 12.339 1.00 78.19 303 LEU A N 1
ATOM 2417 C CA . LEU A 1 303 ? 7.075 -3.770 12.365 1.00 78.19 303 LEU A CA 1
ATOM 2418 C C . LEU A 1 303 ? 7.388 -4.974 11.455 1.00 78.19 303 LEU A C 1
ATOM 2420 O O . LEU A 1 303 ? 6.486 -5.588 10.905 1.00 78.19 303 LEU A O 1
ATOM 2424 N N . ASP A 1 304 ? 8.658 -5.330 11.275 1.00 75.69 304 ASP A N 1
ATOM 2425 C CA . ASP A 1 304 ? 9.030 -6.496 10.466 1.00 75.69 304 ASP A CA 1
ATOM 2426 C C . ASP A 1 304 ? 8.698 -7.812 11.204 1.00 75.69 304 ASP A C 1
ATOM 2428 O O . ASP A 1 304 ? 8.050 -8.703 10.657 1.00 75.69 304 ASP A O 1
ATOM 2432 N N . ASP A 1 305 ? 8.969 -7.858 12.515 1.00 70.38 305 ASP A N 1
ATOM 2433 C CA . ASP A 1 305 ? 8.764 -9.017 13.406 1.00 70.38 305 ASP A CA 1
ATOM 2434 C C . ASP A 1 305 ? 7.286 -9.284 13.797 1.00 70.38 305 ASP A C 1
ATOM 2436 O O . ASP A 1 305 ? 6.996 -9.985 14.770 1.00 70.38 305 ASP A O 1
ATOM 2440 N N . VAL A 1 306 ? 6.300 -8.761 13.057 1.00 62.03 306 VAL A N 1
ATOM 2441 C CA . VAL A 1 306 ? 4.867 -8.889 13.415 1.00 62.03 306 VAL A CA 1
ATOM 2442 C C . VAL A 1 306 ? 4.353 -10.337 13.296 1.00 62.03 306 VAL A C 1
ATOM 2444 O O . VAL A 1 306 ? 3.292 -10.673 13.816 1.00 62.03 306 VAL A O 1
ATOM 2447 N N . GLY A 1 307 ? 5.142 -11.242 12.706 1.00 54.66 307 GLY A N 1
ATOM 2448 C CA . GLY A 1 307 ? 4.895 -12.689 12.735 1.00 54.66 307 GLY A CA 1
ATOM 2449 C C . GLY A 1 307 ? 4.964 -13.336 14.130 1.00 54.66 307 GLY A C 1
ATOM 2450 O O . GLY A 1 307 ? 4.623 -14.507 14.261 1.00 54.66 307 GLY A O 1
ATOM 2451 N N . MET A 1 308 ? 5.386 -12.599 15.164 1.00 54.50 308 MET A N 1
ATOM 2452 C CA . MET A 1 308 ? 5.362 -13.029 16.572 1.00 54.50 308 MET A CA 1
ATOM 2453 C C . MET A 1 308 ? 4.043 -12.695 17.292 1.00 54.50 308 MET A C 1
ATOM 2455 O O . MET A 1 308 ? 3.902 -12.987 18.481 1.00 54.50 308 MET A O 1
ATOM 2459 N N . LEU A 1 309 ? 3.075 -12.068 16.613 1.00 61.72 309 LEU A N 1
ATOM 2460 C CA . LEU A 1 309 ? 1.772 -11.801 17.213 1.00 61.72 309 LEU A CA 1
ATOM 2461 C C . LEU A 1 309 ? 0.995 -13.101 17.470 1.00 61.72 309 LEU A C 1
ATOM 2463 O O . LEU A 1 309 ? 1.156 -14.109 16.784 1.00 61.72 309 LEU A O 1
ATOM 2467 N N . HIS A 1 310 ? 0.102 -13.062 18.461 1.00 59.56 310 HIS A N 1
ATOM 2468 C CA . HIS A 1 310 ? -0.844 -14.150 18.711 1.00 59.56 310 HIS A CA 1
ATOM 2469 C C . HIS A 1 310 ? -1.609 -14.495 17.411 1.00 59.56 310 HIS A C 1
ATOM 2471 O O . HIS A 1 310 ? -1.998 -13.564 16.705 1.00 59.56 310 HIS A O 1
ATOM 2477 N N . PRO A 1 311 ? -1.894 -15.777 17.091 1.00 63.78 311 PRO A N 1
ATOM 2478 C CA . PRO A 1 311 ? -2.494 -16.177 15.808 1.00 63.78 311 PRO A CA 1
ATOM 2479 C C . PRO A 1 311 ? -3.768 -15.417 15.416 1.00 63.78 311 PRO A C 1
ATOM 2481 O O . PRO A 1 311 ? -4.020 -15.183 14.238 1.00 63.78 311 PRO A O 1
ATOM 2484 N N . THR A 1 312 ? -4.557 -14.983 16.402 1.00 61.28 312 THR A N 1
ATOM 2485 C CA . THR A 1 312 ? -5.752 -14.154 16.179 1.00 61.28 312 THR A CA 1
ATOM 2486 C C . THR A 1 312 ? -5.403 -12.792 15.568 1.00 61.28 312 THR A C 1
ATOM 2488 O O . THR A 1 312 ? -6.106 -12.304 14.693 1.00 61.28 312 THR A O 1
ATOM 2491 N N . LEU A 1 313 ? -4.277 -12.197 15.953 1.00 65.00 313 LEU A N 1
ATOM 2492 C CA . LEU A 1 313 ? -3.828 -10.867 15.540 1.00 65.00 313 LEU A CA 1
ATOM 2493 C C . LEU A 1 313 ? -3.057 -10.856 14.210 1.00 65.00 313 LEU A C 1
ATOM 2495 O O . LEU A 1 313 ? -2.760 -9.777 13.693 1.00 65.00 313 LEU A O 1
ATOM 2499 N N . GLN A 1 314 ? -2.786 -12.024 13.616 1.00 71.06 314 GLN A N 1
ATOM 2500 C CA . GLN A 1 314 ? -2.069 -12.145 12.342 1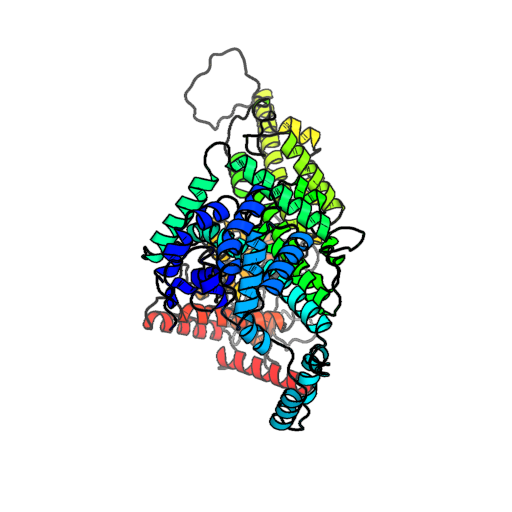.00 71.06 314 GLN A CA 1
ATOM 2501 C C . GLN A 1 314 ? -2.755 -11.361 11.209 1.00 71.06 314 GLN A C 1
ATOM 2503 O O . GLN A 1 314 ? -2.087 -10.792 10.349 1.00 71.06 314 GLN A O 1
ATOM 2508 N N . ALA A 1 315 ? -4.090 -11.252 11.239 1.00 69.62 315 ALA A N 1
ATOM 2509 C CA . ALA A 1 315 ? -4.865 -10.481 10.261 1.00 69.62 315 ALA A CA 1
ATOM 2510 C C . ALA A 1 315 ? -4.531 -8.973 10.256 1.00 69.62 315 ALA A C 1
ATOM 2512 O O . ALA A 1 315 ? -4.811 -8.271 9.284 1.00 69.62 315 ALA A O 1
ATOM 2513 N N . VAL A 1 316 ? -3.940 -8.459 11.339 1.00 70.06 316 VAL A N 1
ATOM 2514 C CA . VAL A 1 316 ? -3.558 -7.047 11.487 1.00 70.06 316 VAL A CA 1
ATOM 2515 C C . VAL A 1 316 ? -2.100 -6.809 11.068 1.00 70.06 316 VAL A C 1
ATOM 2517 O O . VAL A 1 316 ? -1.716 -5.663 10.833 1.00 70.06 316 VAL A O 1
ATOM 2520 N N . ALA A 1 317 ? -1.312 -7.876 10.894 1.00 74.19 317 ALA A N 1
ATOM 2521 C CA . ALA A 1 317 ? 0.121 -7.801 10.638 1.00 74.19 317 ALA A CA 1
ATOM 2522 C C . ALA A 1 317 ? 0.461 -7.058 9.343 1.00 74.19 317 ALA A C 1
ATOM 2524 O O . ALA A 1 317 ? 1.088 -6.000 9.384 1.00 74.19 317 ALA A O 1
ATOM 2525 N N . LEU A 1 318 ? -0.027 -7.567 8.209 1.00 76.38 318 LEU A N 1
ATOM 2526 C CA . LEU A 1 318 ? 0.247 -6.992 6.893 1.00 76.38 318 LEU A CA 1
ATOM 2527 C C . LEU A 1 318 ? -0.184 -5.512 6.801 1.00 76.38 318 LEU A C 1
ATOM 2529 O O . LEU A 1 318 ? 0.634 -4.686 6.405 1.00 76.38 318 LEU A O 1
ATOM 2533 N N . PRO A 1 319 ? -1.396 -5.109 7.240 1.00 74.69 319 PRO A N 1
ATOM 2534 C CA . PRO A 1 319 ? -1.762 -3.696 7.267 1.00 74.69 319 PRO A CA 1
ATOM 2535 C C . PRO A 1 319 ? -0.809 -2.792 8.060 1.00 74.69 319 PRO A C 1
ATOM 2537 O O . PRO A 1 319 ? -0.540 -1.676 7.619 1.00 74.69 319 PRO A O 1
ATOM 2540 N N . LEU A 1 320 ? -0.326 -3.234 9.228 1.00 75.56 320 LEU A N 1
ATOM 2541 C CA . LEU A 1 320 ? 0.622 -2.462 10.040 1.00 75.56 320 LEU A CA 1
ATOM 2542 C C . LEU A 1 320 ? 1.982 -2.347 9.346 1.00 75.56 320 LEU A C 1
ATOM 2544 O O . LEU A 1 320 ? 2.544 -1.254 9.297 1.00 75.56 320 LEU A O 1
ATOM 2548 N N . GLN A 1 321 ? 2.463 -3.442 8.755 1.00 79.88 321 GLN A N 1
ATOM 2549 C CA . GLN A 1 321 ? 3.688 -3.484 7.956 1.00 79.88 321 GLN A CA 1
ATOM 2550 C C . GLN A 1 321 ? 3.633 -2.506 6.778 1.00 79.88 321 GLN A C 1
ATOM 2552 O O . GLN A 1 321 ? 4.533 -1.683 6.609 1.00 79.88 321 GLN A O 1
ATOM 2557 N N . THR A 1 322 ? 2.534 -2.517 6.018 1.00 77.12 322 THR A N 1
ATOM 2558 C CA . THR A 1 322 ? 2.319 -1.587 4.902 1.00 77.12 322 THR A CA 1
ATOM 2559 C C . THR A 1 322 ? 2.312 -0.132 5.373 1.00 77.12 322 THR A C 1
ATOM 2561 O O . THR A 1 322 ? 2.947 0.721 4.759 1.00 77.12 322 THR A O 1
ATOM 2564 N N . ILE A 1 323 ? 1.628 0.172 6.482 1.00 75.75 323 ILE A N 1
ATOM 2565 C CA . ILE A 1 323 ? 1.590 1.535 7.031 1.00 75.75 323 ILE A CA 1
ATOM 2566 C C . ILE A 1 323 ? 2.986 1.987 7.480 1.00 75.75 323 ILE A C 1
ATOM 2568 O O . ILE A 1 323 ? 3.361 3.126 7.212 1.00 75.75 323 ILE A O 1
ATOM 2572 N N . SER A 1 324 ? 3.766 1.110 8.117 1.00 80.25 324 SER A N 1
ATOM 2573 C CA . SER A 1 324 ? 5.153 1.386 8.518 1.00 80.25 324 SER A CA 1
ATOM 2574 C C . SER A 1 324 ? 6.028 1.762 7.315 1.00 80.25 324 SER A C 1
ATOM 2576 O O . SER A 1 324 ? 6.698 2.800 7.328 1.00 80.25 324 SER A O 1
ATOM 2578 N N . ALA A 1 325 ? 5.948 0.980 6.234 1.00 82.94 325 ALA A N 1
ATOM 2579 C CA . ALA A 1 325 ? 6.676 1.243 4.994 1.00 82.94 325 ALA A CA 1
ATOM 2580 C C . ALA A 1 325 ? 6.262 2.583 4.352 1.00 82.94 325 ALA A C 1
ATOM 2582 O O . ALA A 1 325 ? 7.110 3.397 3.990 1.00 82.94 325 ALA A O 1
ATOM 2583 N N . ILE A 1 326 ? 4.957 2.866 4.274 1.00 78.75 326 ILE A N 1
ATOM 2584 C CA . ILE A 1 326 ? 4.447 4.117 3.691 1.00 78.75 326 ILE A CA 1
ATOM 2585 C C . ILE A 1 326 ? 4.869 5.330 4.527 1.00 78.75 326 ILE A C 1
ATOM 2587 O O . ILE A 1 326 ? 5.339 6.324 3.975 1.00 78.75 326 ILE A O 1
ATOM 2591 N N . ILE A 1 327 ? 4.718 5.268 5.854 1.00 77.88 327 ILE A N 1
ATOM 2592 C CA . ILE A 1 327 ? 5.052 6.386 6.746 1.00 77.88 327 ILE A CA 1
ATOM 2593 C C . ILE A 1 327 ? 6.547 6.701 6.673 1.00 77.88 327 ILE A C 1
ATOM 2595 O O . ILE A 1 327 ? 6.911 7.870 6.588 1.00 77.88 327 ILE A O 1
ATOM 2599 N N . THR A 1 328 ? 7.418 5.690 6.671 1.00 85.06 328 THR A N 1
ATOM 2600 C CA . THR A 1 328 ? 8.875 5.905 6.628 1.00 85.06 328 THR A CA 1
ATOM 2601 C C . THR A 1 328 ? 9.328 6.573 5.330 1.00 85.06 328 THR A C 1
ATOM 2603 O O . THR A 1 328 ? 10.104 7.527 5.382 1.00 85.06 328 THR A O 1
ATOM 2606 N N . VAL A 1 329 ? 8.772 6.179 4.181 1.00 84.06 329 VAL A N 1
ATOM 2607 C CA . VAL A 1 329 ? 9.009 6.865 2.898 1.00 84.06 329 VAL A CA 1
ATOM 2608 C C . VAL A 1 329 ? 8.411 8.277 2.893 1.00 84.06 329 VAL A C 1
ATOM 2610 O O . VAL A 1 329 ? 9.061 9.223 2.443 1.00 84.06 329 VAL A O 1
ATOM 2613 N N . ALA A 1 330 ? 7.206 8.457 3.441 1.00 80.25 330 ALA A N 1
ATOM 2614 C CA . ALA A 1 330 ? 6.554 9.764 3.517 1.00 80.25 330 ALA A CA 1
ATOM 2615 C C . ALA A 1 330 ? 7.322 10.765 4.399 1.00 80.25 330 ALA A C 1
ATOM 2617 O O . ALA A 1 330 ? 7.354 11.952 4.076 1.00 80.25 330 ALA A O 1
ATOM 2618 N N . ILE A 1 331 ? 7.971 10.306 5.477 1.00 79.50 331 ILE A N 1
ATOM 2619 C CA . ILE A 1 331 ? 8.838 11.144 6.323 1.00 79.50 331 ILE A CA 1
ATOM 2620 C C . ILE A 1 331 ? 10.080 11.601 5.546 1.00 79.50 331 ILE A C 1
ATOM 2622 O O . ILE A 1 331 ? 10.474 12.765 5.657 1.00 79.50 331 ILE A O 1
ATOM 2626 N N . LEU A 1 332 ? 10.690 10.706 4.757 1.00 84.06 332 LEU A N 1
ATOM 2627 C CA . LEU A 1 332 ? 11.840 11.058 3.917 1.00 84.06 332 LEU A CA 1
ATOM 2628 C C . LEU A 1 332 ? 11.457 12.042 2.820 1.00 84.06 332 LEU A C 1
ATOM 2630 O O . LEU A 1 332 ? 12.268 12.896 2.493 1.00 84.06 332 LEU A O 1
ATOM 2634 N N . ASN A 1 333 ? 10.233 11.956 2.291 1.00 82.38 333 ASN A N 1
ATOM 2635 C CA . ASN A 1 333 ? 9.702 12.903 1.313 1.00 82.38 333 ASN A CA 1
ATOM 2636 C C . ASN A 1 333 ? 10.710 13.190 0.182 1.00 82.38 333 ASN A C 1
ATOM 2638 O O . ASN A 1 333 ? 11.153 14.324 -0.022 1.00 82.38 333 ASN A O 1
ATOM 2642 N N . VAL A 1 334 ? 11.110 12.110 -0.499 1.00 84.00 334 VAL A N 1
ATOM 2643 C CA . VAL A 1 334 ? 12.255 12.067 -1.420 1.00 84.00 334 VAL A CA 1
ATOM 2644 C C . VAL A 1 334 ? 12.218 13.209 -2.429 1.00 84.00 334 VAL A C 1
ATOM 2646 O O . VAL A 1 334 ? 13.206 13.918 -2.561 1.00 84.00 334 VAL A O 1
ATOM 2649 N N . ASP A 1 335 ? 11.074 13.451 -3.066 1.00 78.94 335 ASP A N 1
ATOM 2650 C CA . ASP A 1 335 ? 10.910 14.493 -4.084 1.00 78.94 335 ASP A CA 1
ATOM 2651 C C . ASP A 1 335 ? 11.263 15.905 -3.571 1.00 78.94 335 ASP A C 1
ATOM 2653 O O . ASP A 1 335 ? 12.100 16.615 -4.140 1.00 78.94 335 ASP A O 1
ATOM 2657 N N . ASN A 1 336 ? 10.716 16.288 -2.411 1.00 78.69 336 ASN A N 1
ATOM 2658 C CA . ASN A 1 336 ? 11.031 17.575 -1.789 1.00 78.69 336 ASN A CA 1
ATOM 2659 C C . ASN A 1 336 ? 12.501 17.657 -1.360 1.00 78.69 336 ASN A C 1
ATOM 2661 O O . ASN A 1 336 ? 13.106 18.732 -1.439 1.00 78.69 336 ASN A O 1
ATOM 2665 N N . CYS A 1 337 ? 13.087 16.542 -0.919 1.00 83.25 337 CYS A N 1
ATOM 2666 C CA . CYS A 1 337 ? 14.505 16.466 -0.586 1.00 83.25 337 CYS A CA 1
ATOM 2667 C C . CYS A 1 337 ? 15.393 16.652 -1.817 1.00 83.25 337 CYS A C 1
ATOM 2669 O O . CYS A 1 337 ? 16.286 17.495 -1.777 1.00 83.25 337 CYS A O 1
ATOM 2671 N N . LEU A 1 338 ? 15.132 15.936 -2.910 1.00 82.94 338 LEU A N 1
ATOM 2672 C CA . LEU A 1 338 ? 15.897 16.045 -4.153 1.00 82.94 338 LEU A CA 1
ATOM 2673 C C . LEU A 1 338 ? 15.802 17.459 -4.731 1.00 82.94 338 LEU A C 1
ATOM 2675 O O . LEU A 1 338 ? 16.830 18.095 -4.956 1.00 82.94 338 LEU A O 1
ATOM 2679 N N . THR A 1 339 ? 14.591 18.015 -4.808 1.00 81.94 339 THR A N 1
ATOM 2680 C CA . THR A 1 339 ? 14.367 19.403 -5.241 1.00 81.94 339 THR A CA 1
ATOM 2681 C C . THR A 1 339 ? 15.128 20.412 -4.368 1.00 81.94 339 THR A C 1
ATOM 2683 O O . THR A 1 339 ? 15.656 21.413 -4.856 1.00 81.94 339 THR A O 1
ATOM 2686 N N . SER A 1 340 ? 15.193 20.180 -3.053 1.00 80.75 340 SER A N 1
ATOM 2687 C CA . SER A 1 340 ? 15.925 21.055 -2.124 1.00 80.75 340 SER A CA 1
ATOM 2688 C C . SER A 1 340 ? 17.444 20.908 -2.247 1.00 80.75 340 SER A C 1
ATOM 2690 O O . SER A 1 340 ? 18.164 21.890 -2.062 1.00 80.75 340 SER A O 1
ATOM 2692 N N . LEU A 1 341 ? 17.934 19.707 -2.566 1.00 81.81 341 LEU A N 1
ATOM 2693 C CA . LEU A 1 341 ? 19.352 19.431 -2.790 1.00 81.81 341 LEU A CA 1
ATOM 2694 C C . LEU A 1 341 ? 19.848 19.988 -4.130 1.00 81.81 341 LEU A C 1
ATOM 2696 O O . LEU A 1 341 ? 21.001 20.416 -4.194 1.00 81.81 341 LEU A O 1
ATOM 2700 N N . GLU A 1 342 ? 18.995 20.013 -5.157 1.00 76.25 342 GLU A N 1
ATOM 2701 C CA . GLU A 1 342 ? 19.297 20.552 -6.490 1.00 76.25 342 GLU A CA 1
ATOM 2702 C C . GLU A 1 342 ? 19.295 22.080 -6.543 1.00 76.25 342 GLU A C 1
ATOM 2704 O O . GLU A 1 342 ? 20.113 22.681 -7.244 1.00 76.25 342 GLU A O 1
ATOM 2709 N N . LYS A 1 343 ? 18.414 22.736 -5.778 1.00 70.88 343 LYS A N 1
ATOM 2710 C CA . LYS A 1 343 ? 18.469 24.192 -5.616 1.00 70.88 343 LYS A CA 1
ATOM 2711 C C . LYS A 1 343 ? 19.844 24.556 -5.042 1.00 70.88 343 LYS A C 1
ATOM 2713 O O . LYS A 1 343 ? 20.179 24.130 -3.934 1.00 70.88 343 LYS A O 1
ATOM 2718 N N . ARG A 1 344 ? 20.626 25.369 -5.778 1.00 56.31 344 ARG A N 1
ATOM 2719 C CA . ARG A 1 344 ? 21.882 26.009 -5.321 1.00 56.31 344 ARG A CA 1
ATOM 2720 C C . ARG A 1 344 ? 21.584 27.001 -4.183 1.00 56.31 344 ARG A C 1
ATOM 2722 O O . ARG A 1 344 ? 21.732 28.207 -4.319 1.00 56.31 344 ARG A O 1
ATOM 2729 N N . LEU A 1 345 ? 21.073 26.509 -3.063 1.00 57.09 345 LEU A N 1
ATOM 2730 C CA . LEU A 1 345 ? 21.055 27.243 -1.813 1.00 57.09 345 LEU A CA 1
ATOM 2731 C C . LEU A 1 345 ? 22.478 27.157 -1.271 1.00 57.09 345 LEU A C 1
ATOM 2733 O O . LEU A 1 345 ? 22.921 26.054 -0.933 1.00 57.09 345 LEU A O 1
ATOM 2737 N N . ASP A 1 346 ? 23.167 28.299 -1.193 1.00 59.28 346 ASP A N 1
ATOM 2738 C CA . ASP A 1 346 ? 24.451 28.473 -0.500 1.00 59.28 346 ASP A CA 1
ATOM 2739 C C . ASP A 1 346 ? 24.253 28.280 1.013 1.00 59.28 346 ASP A C 1
ATOM 2741 O O . ASP A 1 346 ? 24.339 29.201 1.832 1.00 59.28 346 ASP A O 1
ATOM 2745 N N . LEU A 1 347 ? 23.903 27.053 1.391 1.00 64.06 347 LEU A N 1
ATOM 2746 C CA . LEU A 1 347 ? 23.802 26.615 2.766 1.00 64.06 347 LEU A CA 1
ATOM 2747 C C . LEU A 1 347 ? 25.206 26.668 3.349 1.00 64.06 347 LEU A C 1
ATOM 2749 O O . LEU A 1 347 ? 26.109 25.952 2.927 1.00 64.06 347 LEU A O 1
ATOM 2753 N N . ARG A 1 348 ? 25.390 27.552 4.327 1.00 63.09 348 ARG A N 1
ATOM 2754 C CA . ARG A 1 348 ? 26.603 27.574 5.144 1.00 63.09 348 ARG A CA 1
ATOM 2755 C C . ARG A 1 348 ? 26.565 26.398 6.126 1.00 63.09 348 ARG A C 1
ATOM 2757 O O . ARG A 1 348 ? 25.466 26.010 6.521 1.00 63.09 348 ARG A O 1
ATOM 2764 N N . PRO A 1 349 ? 27.714 25.917 6.630 1.00 61.44 349 PRO A N 1
ATOM 2765 C CA . PRO A 1 349 ? 27.755 24.890 7.679 1.00 61.44 349 PRO A CA 1
ATOM 2766 C C . PRO A 1 349 ? 26.891 25.226 8.913 1.00 61.44 349 PRO A C 1
ATOM 2768 O O . PRO A 1 349 ? 26.188 24.373 9.440 1.00 61.44 349 PRO A O 1
ATOM 2771 N N . ALA A 1 350 ? 26.813 26.506 9.306 1.00 60.94 350 ALA A N 1
ATOM 2772 C CA . ALA A 1 350 ? 25.914 26.977 10.373 1.00 60.94 350 ALA A CA 1
ATOM 2773 C C . ALA A 1 350 ? 24.408 26.764 10.082 1.00 60.94 350 ALA A C 1
ATOM 2775 O O . ALA A 1 350 ? 23.579 26.804 10.991 1.00 60.94 350 ALA A O 1
ATOM 2776 N N . GLY A 1 351 ? 24.040 26.543 8.818 1.00 60.09 351 GLY A N 1
ATOM 2777 C CA . GLY A 1 351 ? 22.687 26.206 8.386 1.00 60.09 351 GLY A CA 1
ATOM 2778 C C . GLY A 1 351 ? 22.217 24.848 8.906 1.00 60.09 351 GLY A C 1
ATOM 2779 O O . GLY A 1 351 ? 21.029 24.727 9.206 1.00 60.09 351 GLY A O 1
ATOM 2780 N N . LEU A 1 352 ? 23.144 23.900 9.111 1.00 68.56 352 LEU A N 1
ATOM 2781 C CA . LEU A 1 352 ? 22.880 22.548 9.622 1.00 68.56 352 LEU A CA 1
ATOM 2782 C C . LEU A 1 352 ? 22.814 22.439 11.154 1.00 68.56 352 LEU A C 1
ATOM 2784 O O . LEU A 1 352 ? 22.623 21.343 11.684 1.00 68.56 352 LEU A O 1
ATOM 2788 N N . ALA A 1 353 ? 22.970 23.561 11.866 1.00 69.25 353 ALA A N 1
ATOM 2789 C CA . ALA A 1 353 ? 22.904 23.593 13.322 1.00 69.25 353 ALA A CA 1
ATOM 2790 C C . ALA A 1 353 ? 21.537 23.127 13.849 1.00 69.25 353 ALA A C 1
ATOM 2792 O O . ALA A 1 353 ? 20.496 23.421 13.248 1.00 69.25 353 ALA A O 1
ATOM 2793 N N . GLU A 1 354 ? 21.576 22.456 15.003 1.00 68.50 354 GLU A N 1
ATOM 2794 C CA . GLU A 1 354 ? 20.434 21.835 15.670 1.00 68.50 354 GLU A CA 1
ATOM 2795 C C . GLU A 1 354 ? 19.331 22.864 15.967 1.00 68.50 354 GLU A C 1
ATOM 2797 O O . GLU A 1 354 ? 19.517 23.813 16.730 1.00 68.50 354 GLU A O 1
ATOM 2802 N N . ASP A 1 355 ? 18.177 22.685 15.326 1.00 66.12 355 ASP A N 1
ATOM 2803 C CA . ASP A 1 355 ? 16.986 23.504 15.535 1.00 66.12 355 ASP A CA 1
ATOM 2804 C C . ASP A 1 355 ? 15.741 22.613 15.377 1.00 66.12 355 ASP A C 1
ATOM 2806 O O . ASP A 1 355 ? 15.549 22.021 14.308 1.00 66.12 355 ASP A O 1
ATOM 2810 N N . PRO A 1 356 ? 14.893 22.493 16.414 1.00 61.88 356 PRO A N 1
ATOM 2811 C CA . PRO A 1 356 ? 13.706 21.641 16.380 1.00 61.88 356 PRO A CA 1
ATOM 2812 C C . PRO A 1 356 ? 12.630 22.110 15.388 1.00 61.88 356 PRO A C 1
ATOM 2814 O O . PRO A 1 356 ? 11.750 21.324 15.047 1.00 61.88 356 PRO A O 1
ATOM 2817 N N . ASN A 1 357 ? 12.681 23.360 14.913 1.00 63.06 357 ASN A N 1
ATOM 2818 C CA . ASN A 1 357 ? 11.714 23.894 13.949 1.00 63.06 357 ASN A CA 1
ATOM 2819 C C . ASN A 1 357 ? 12.207 23.838 12.493 1.00 63.06 357 ASN A C 1
ATOM 2821 O O . ASN A 1 357 ? 11.463 24.224 11.586 1.00 63.06 357 ASN A O 1
ATOM 2825 N N . LYS A 1 358 ? 13.438 23.372 12.244 1.00 70.19 358 LYS A N 1
ATOM 2826 C CA . LYS A 1 358 ? 13.964 23.220 10.883 1.00 70.19 358 LYS A CA 1
ATOM 2827 C C . LYS A 1 358 ? 13.573 21.870 10.273 1.00 70.19 358 LYS A C 1
ATOM 2829 O O . LYS A 1 358 ? 13.512 20.867 10.985 1.00 70.19 358 LYS A O 1
ATOM 2834 N N . PRO A 1 359 ? 13.365 21.809 8.943 1.00 75.69 359 PRO A N 1
ATOM 2835 C CA . PRO A 1 359 ? 13.274 20.543 8.224 1.00 75.69 359 PRO A CA 1
ATOM 2836 C C . PRO A 1 359 ? 14.471 19.637 8.532 1.00 75.69 359 PRO A C 1
ATOM 2838 O O . PRO A 1 359 ? 15.600 20.116 8.636 1.00 75.69 359 PRO A O 1
ATOM 2841 N N . TRP A 1 360 ? 14.236 18.326 8.626 1.00 82.44 360 TRP A N 1
ATOM 2842 C CA . TRP A 1 360 ? 15.260 17.356 9.031 1.00 82.44 360 TRP A CA 1
ATOM 2843 C C . TRP A 1 360 ? 16.495 17.355 8.110 1.00 82.44 360 TRP A C 1
ATOM 2845 O O . TRP A 1 360 ? 17.606 17.157 8.590 1.00 82.44 360 TRP A O 1
ATOM 2855 N N . LEU A 1 361 ? 16.324 17.658 6.815 1.00 83.50 361 LEU A N 1
ATOM 2856 C CA . LEU A 1 361 ? 17.407 17.768 5.824 1.00 83.50 361 LEU A CA 1
ATOM 2857 C C . LEU A 1 361 ? 18.393 18.919 6.121 1.00 83.50 361 LEU A C 1
ATOM 2859 O O . LEU A 1 361 ? 19.496 18.950 5.576 1.00 83.50 361 LEU A O 1
ATOM 2863 N N . PHE A 1 362 ? 18.010 19.865 6.982 1.00 82.69 362 PHE A N 1
ATOM 2864 C CA . PHE A 1 362 ? 18.861 20.964 7.445 1.00 82.69 362 PHE A CA 1
ATOM 2865 C C . PHE A 1 362 ? 19.300 20.795 8.903 1.00 82.69 362 PHE A C 1
ATOM 2867 O O . PHE A 1 362 ? 19.657 21.771 9.556 1.00 82.69 362 PHE A O 1
ATOM 2874 N N . ASN A 1 363 ? 19.241 19.575 9.433 1.00 83.06 363 ASN A N 1
ATOM 2875 C CA . ASN A 1 363 ? 19.701 19.259 10.774 1.00 83.06 363 ASN A CA 1
ATOM 2876 C C . ASN A 1 363 ? 20.667 18.074 10.707 1.00 83.06 363 ASN A C 1
ATOM 2878 O O . ASN A 1 363 ? 20.267 16.939 10.445 1.00 83.06 363 ASN A O 1
ATOM 2882 N N . GLU A 1 364 ? 21.943 18.340 10.976 1.00 84.56 364 GLU A N 1
ATOM 2883 C CA . GLU A 1 364 ? 22.994 17.323 10.949 1.00 84.56 364 GLU A CA 1
ATOM 2884 C C . GLU A 1 364 ? 22.687 16.133 11.874 1.00 84.56 364 GLU A C 1
ATOM 2886 O O . GLU A 1 364 ? 22.820 14.979 11.467 1.00 84.56 364 GLU A O 1
ATOM 2891 N N . THR A 1 365 ? 22.233 16.397 13.102 1.00 84.50 365 THR A N 1
ATOM 2892 C CA . THR A 1 365 ? 21.946 15.337 14.084 1.00 84.50 365 THR A CA 1
ATOM 2893 C C . THR A 1 365 ? 20.815 14.422 13.616 1.00 84.50 365 THR A C 1
ATOM 2895 O O . THR A 1 365 ? 20.876 13.208 13.807 1.00 84.50 365 THR A O 1
ATOM 2898 N N . ALA A 1 366 ? 19.806 14.988 12.946 1.00 83.69 366 ALA A N 1
ATOM 2899 C CA . ALA A 1 366 ? 18.696 14.228 12.389 1.00 83.69 366 ALA A CA 1
ATOM 2900 C C . ALA A 1 366 ? 19.158 13.346 11.223 1.00 83.69 366 ALA A C 1
ATOM 2902 O O . ALA A 1 366 ? 18.774 12.180 11.165 1.00 83.69 366 ALA A O 1
ATOM 2903 N N . ILE A 1 367 ? 20.013 13.873 10.338 1.00 87.06 367 ILE A N 1
ATOM 2904 C CA . ILE A 1 367 ? 20.573 13.124 9.206 1.00 87.06 367 ILE A CA 1
ATOM 2905 C C . ILE A 1 367 ? 21.395 11.929 9.691 1.00 87.06 367 ILE A C 1
ATOM 2907 O O . ILE A 1 367 ? 21.156 10.809 9.242 1.00 87.06 367 ILE A O 1
ATOM 2911 N N . VAL A 1 368 ? 22.326 12.147 10.626 1.00 87.88 368 VAL A N 1
ATOM 2912 C CA . VAL A 1 368 ? 23.170 11.073 11.177 1.00 87.88 368 VAL A CA 1
ATOM 2913 C C . VAL A 1 368 ? 22.304 9.998 11.834 1.00 87.88 368 VAL A C 1
ATOM 2915 O O . VAL A 1 368 ? 22.479 8.815 11.563 1.00 87.88 368 VAL A O 1
ATOM 2918 N N . LYS A 1 369 ? 21.296 10.399 12.616 1.00 86.81 369 LYS A N 1
ATOM 2919 C CA . LYS A 1 369 ? 20.398 9.455 13.288 1.00 86.81 369 LYS A CA 1
ATOM 2920 C C . LYS A 1 369 ? 19.539 8.644 12.313 1.00 86.81 369 LYS A C 1
ATOM 2922 O O . LYS A 1 369 ? 19.343 7.451 12.520 1.00 86.81 369 LYS A O 1
ATOM 2927 N N . ILE A 1 370 ? 19.002 9.273 11.263 1.00 89.06 370 ILE A N 1
ATOM 2928 C CA . ILE A 1 370 ? 18.243 8.571 10.211 1.00 89.06 370 ILE A CA 1
ATOM 2929 C C . ILE A 1 370 ? 19.157 7.581 9.483 1.00 89.06 370 ILE A C 1
ATOM 2931 O O . ILE A 1 370 ? 18.754 6.446 9.240 1.00 89.06 370 ILE A O 1
ATOM 2935 N N . HIS A 1 371 ? 20.388 7.995 9.182 1.00 91.19 371 HIS A N 1
ATOM 2936 C CA . HIS A 1 371 ? 21.379 7.151 8.531 1.00 91.19 371 HIS A CA 1
ATOM 2937 C C . HIS A 1 371 ? 21.706 5.897 9.355 1.00 91.19 371 HIS A C 1
ATOM 2939 O O . HIS A 1 371 ? 21.645 4.796 8.815 1.00 91.19 371 HIS A O 1
ATOM 2945 N N . GLU A 1 372 ? 21.988 6.047 10.653 1.00 90.88 372 GLU A N 1
ATOM 2946 C CA . GLU A 1 372 ? 22.242 4.924 11.571 1.00 90.88 372 GLU A CA 1
ATOM 2947 C C . GLU A 1 372 ? 21.063 3.943 11.597 1.00 90.88 372 GLU A C 1
ATOM 2949 O O . GLU A 1 372 ? 21.239 2.753 11.346 1.00 90.88 372 GLU A O 1
ATOM 2954 N N . ILE A 1 373 ? 19.843 4.457 11.793 1.00 90.31 373 ILE A N 1
ATOM 2955 C CA . ILE A 1 373 ? 18.618 3.646 11.841 1.00 90.31 373 ILE A CA 1
ATOM 2956 C C . ILE A 1 373 ? 18.426 2.826 10.555 1.00 90.31 373 ILE A C 1
ATOM 2958 O O . ILE A 1 373 ? 18.028 1.662 10.614 1.00 90.31 373 ILE A O 1
ATOM 2962 N N . LEU A 1 374 ? 18.676 3.424 9.388 1.00 91.12 374 LEU A N 1
ATOM 2963 C CA . LEU A 1 374 ? 18.463 2.763 8.100 1.00 91.12 374 LEU A CA 1
ATOM 2964 C C . LEU A 1 374 ? 19.581 1.778 7.743 1.00 91.12 374 LEU A C 1
ATOM 2966 O O . LEU A 1 374 ? 19.295 0.757 7.120 1.00 91.12 374 LEU A O 1
ATOM 2970 N N . ILE A 1 375 ? 20.825 2.031 8.164 1.00 90.44 375 ILE A N 1
ATOM 2971 C CA . ILE A 1 375 ? 21.901 1.034 8.069 1.00 90.44 375 ILE A CA 1
ATOM 2972 C C . ILE A 1 375 ? 21.582 -0.173 8.941 1.00 90.44 375 ILE A C 1
ATOM 2974 O O . ILE A 1 375 ? 21.680 -1.304 8.463 1.00 90.44 375 ILE A O 1
ATOM 2978 N N . ASP A 1 376 ? 21.174 0.058 10.188 1.00 90.31 376 ASP A N 1
ATOM 2979 C CA . ASP A 1 376 ? 20.825 -1.018 11.109 1.00 90.31 376 ASP A CA 1
ATOM 2980 C C . ASP A 1 376 ? 19.681 -1.856 10.527 1.00 90.31 376 ASP A C 1
ATOM 2982 O O . ASP A 1 376 ? 19.787 -3.081 10.465 1.00 90.31 376 ASP A O 1
ATOM 2986 N N . ALA A 1 377 ? 18.645 -1.207 9.984 1.00 89.25 377 ALA A N 1
ATOM 2987 C CA . ALA A 1 377 ? 17.537 -1.882 9.311 1.00 89.25 377 ALA A CA 1
ATOM 2988 C C . ALA A 1 377 ? 17.975 -2.694 8.079 1.00 89.25 377 ALA A C 1
ATOM 2990 O O . ALA A 1 377 ? 17.554 -3.840 7.919 1.00 89.25 377 ALA A O 1
ATOM 2991 N N . ALA A 1 378 ? 18.848 -2.135 7.233 1.00 87.38 378 ALA A N 1
ATOM 2992 C CA . ALA A 1 378 ? 19.379 -2.822 6.057 1.00 87.38 378 ALA A CA 1
ATOM 2993 C C . ALA A 1 378 ? 20.282 -4.008 6.432 1.00 87.38 378 ALA A C 1
ATOM 2995 O O . ALA A 1 378 ? 20.296 -5.021 5.738 1.00 87.38 378 ALA A O 1
ATOM 2996 N N . SER A 1 379 ? 21.038 -3.899 7.529 1.00 88.38 379 SER A N 1
ATOM 2997 C CA . SER A 1 379 ? 21.881 -4.982 8.052 1.00 88.38 379 SER A CA 1
ATOM 2998 C C . SER A 1 379 ? 21.062 -6.107 8.692 1.00 88.38 379 SER A C 1
ATOM 3000 O O . SER A 1 379 ? 21.408 -7.280 8.549 1.00 88.38 379 SER A O 1
ATOM 3002 N N . ALA A 1 380 ? 19.952 -5.753 9.344 1.00 87.50 380 ALA A N 1
ATOM 3003 C CA . ALA A 1 380 ? 18.998 -6.686 9.931 1.00 87.50 380 ALA A CA 1
ATOM 3004 C C . ALA A 1 380 ? 18.034 -7.296 8.900 1.00 87.50 380 ALA A C 1
ATOM 3006 O O . ALA A 1 380 ? 17.317 -8.232 9.241 1.00 87.50 380 ALA A O 1
ATOM 3007 N N . LYS A 1 381 ? 18.056 -6.803 7.650 1.00 85.12 381 LYS A N 1
ATOM 3008 C CA . LYS A 1 381 ? 17.227 -7.261 6.523 1.00 85.12 381 LYS A CA 1
ATOM 3009 C C . LYS A 1 381 ? 15.725 -7.120 6.775 1.00 85.12 381 LYS A C 1
ATOM 3011 O O . LYS A 1 381 ? 14.946 -7.999 6.421 1.00 85.12 381 LYS A O 1
ATOM 3016 N N . TYR A 1 382 ? 15.316 -6.006 7.382 1.00 84.94 382 TYR A N 1
ATOM 3017 C CA . TYR A 1 382 ? 13.894 -5.732 7.576 1.00 84.94 382 TYR A CA 1
ATOM 3018 C C . TYR A 1 382 ? 13.217 -5.433 6.234 1.00 84.94 382 TYR A C 1
ATOM 3020 O O . TYR A 1 382 ? 13.490 -4.404 5.607 1.00 84.94 382 TYR A O 1
ATOM 3028 N N . ILE A 1 383 ? 12.302 -6.308 5.815 1.00 81.19 383 ILE A N 1
ATOM 3029 C CA . ILE A 1 383 ? 11.572 -6.222 4.540 1.00 81.19 383 ILE A CA 1
ATOM 3030 C C . ILE A 1 383 ? 10.763 -4.923 4.493 1.00 81.19 383 ILE A C 1
ATOM 3032 O O . ILE A 1 383 ? 10.792 -4.191 3.499 1.00 81.19 383 ILE A O 1
ATOM 3036 N N . THR A 1 384 ? 10.088 -4.593 5.598 1.00 82.25 384 THR A N 1
ATOM 3037 C CA . THR A 1 384 ? 9.237 -3.398 5.719 1.00 82.25 384 THR A CA 1
ATOM 3038 C C . THR A 1 384 ? 10.005 -2.078 5.666 1.00 82.25 384 THR A C 1
ATOM 3040 O O . THR A 1 384 ? 9.426 -1.048 5.317 1.00 82.25 384 THR A O 1
ATOM 3043 N N . ALA A 1 385 ? 11.299 -2.087 5.996 1.00 86.06 385 ALA A N 1
ATOM 3044 C CA . ALA A 1 385 ? 12.152 -0.904 5.945 1.00 86.06 385 ALA A CA 1
ATOM 3045 C C . ALA A 1 385 ? 12.708 -0.638 4.542 1.00 86.06 385 ALA A C 1
ATOM 3047 O O . ALA A 1 385 ? 13.147 0.479 4.263 1.00 86.06 385 ALA A O 1
ATOM 3048 N N . GLY A 1 386 ? 12.710 -1.635 3.655 1.00 85.00 386 GLY A N 1
ATOM 3049 C CA . GLY A 1 386 ? 13.443 -1.547 2.397 1.00 85.00 386 GLY A CA 1
ATOM 3050 C C . GLY A 1 386 ? 13.019 -0.398 1.467 1.00 85.00 386 GLY A C 1
ATOM 3051 O O . GLY A 1 386 ? 13.918 0.274 0.961 1.00 85.00 386 GLY A O 1
ATOM 3052 N N . PRO A 1 387 ? 11.729 -0.015 1.330 1.00 86.31 387 PRO A N 1
ATOM 3053 C CA . PRO A 1 387 ? 11.364 1.198 0.590 1.00 86.31 387 PRO A CA 1
ATOM 3054 C C . PRO A 1 387 ? 12.015 2.475 1.149 1.00 86.31 387 PRO A C 1
ATOM 3056 O O . PRO A 1 387 ? 12.453 3.338 0.388 1.00 86.31 387 PRO A O 1
ATOM 3059 N N . ALA A 1 388 ? 12.134 2.592 2.476 1.00 88.44 388 ALA A N 1
ATOM 3060 C CA . ALA A 1 388 ? 12.802 3.721 3.119 1.00 88.44 388 ALA A CA 1
ATOM 3061 C C . ALA A 1 388 ? 14.332 3.653 2.974 1.00 88.44 388 ALA A C 1
ATOM 3063 O O . ALA A 1 388 ? 14.972 4.687 2.783 1.00 88.44 388 ALA A O 1
ATOM 3064 N N . VAL A 1 389 ? 14.918 2.451 3.012 1.00 88.69 389 VAL A N 1
ATOM 3065 C CA . VAL A 1 389 ? 16.349 2.230 2.742 1.00 88.69 389 VAL A CA 1
ATOM 3066 C C . VAL A 1 389 ? 16.695 2.629 1.303 1.00 88.69 389 VAL A C 1
ATOM 3068 O O . VAL A 1 389 ? 17.686 3.328 1.089 1.00 88.69 389 VAL A O 1
ATOM 3071 N N . LEU A 1 390 ? 15.857 2.264 0.328 1.00 86.00 390 LEU A N 1
ATOM 3072 C CA . LEU A 1 390 ? 16.023 2.655 -1.073 1.00 86.00 390 LEU A CA 1
ATOM 3073 C C . LEU A 1 390 ? 15.881 4.170 -1.255 1.00 86.00 390 LEU A C 1
ATOM 3075 O O . LEU A 1 390 ? 16.726 4.809 -1.874 1.00 86.00 390 LEU A O 1
ATOM 3079 N N . ALA A 1 391 ? 14.838 4.766 -0.674 1.00 88.62 391 ALA A N 1
ATOM 3080 C CA . ALA A 1 391 ? 14.647 6.214 -0.676 1.00 88.62 391 ALA A CA 1
ATOM 3081 C C . ALA A 1 391 ? 15.881 6.949 -0.120 1.00 88.62 391 ALA A C 1
ATOM 3083 O O . ALA A 1 391 ? 16.336 7.947 -0.684 1.00 88.62 391 ALA A O 1
ATOM 3084 N N . TRP A 1 392 ? 16.458 6.431 0.963 1.00 92.00 392 TRP A N 1
ATOM 3085 C CA . TRP A 1 392 ? 17.661 6.989 1.563 1.00 92.00 392 TRP A CA 1
ATOM 3086 C C . TRP A 1 392 ? 18.919 6.791 0.717 1.00 92.00 392 TRP A C 1
ATOM 3088 O O . TRP A 1 392 ? 19.724 7.717 0.648 1.00 92.00 392 TRP A O 1
ATOM 3098 N N . SER A 1 393 ? 19.093 5.654 0.032 1.00 89.56 393 SER A N 1
ATOM 3099 C CA . SER A 1 393 ? 20.250 5.452 -0.855 1.00 89.56 393 SER A CA 1
ATOM 3100 C C . SER A 1 393 ? 20.274 6.488 -1.986 1.00 89.56 393 SER A C 1
ATOM 3102 O O . SER A 1 393 ? 21.330 7.055 -2.282 1.00 89.56 393 SER A O 1
ATOM 3104 N N . VAL A 1 394 ? 19.103 6.830 -2.536 1.00 87.19 394 VAL A N 1
ATOM 3105 C CA . VAL A 1 394 ? 18.942 7.888 -3.544 1.00 87.19 394 VAL A CA 1
ATOM 3106 C C . VAL A 1 394 ? 19.290 9.260 -2.961 1.00 87.19 394 VAL A C 1
ATOM 3108 O O . VAL A 1 394 ? 20.126 9.971 -3.522 1.00 87.19 394 VAL A O 1
ATOM 3111 N N . ILE A 1 395 ? 18.721 9.626 -1.805 1.00 89.31 395 ILE A N 1
ATOM 3112 C CA . ILE A 1 395 ? 19.023 10.906 -1.137 1.00 89.31 395 ILE A CA 1
ATOM 3113 C C . ILE A 1 395 ? 20.526 11.023 -0.837 1.00 89.31 395 ILE A C 1
ATOM 3115 O O . ILE A 1 395 ? 21.146 12.044 -1.143 1.00 89.31 395 ILE A O 1
ATOM 3119 N N . LEU A 1 396 ? 21.134 9.966 -0.293 1.00 89.12 396 LEU A N 1
ATOM 3120 C CA . LEU A 1 396 ? 22.558 9.914 0.030 1.00 89.12 396 LEU A CA 1
ATOM 3121 C C . LEU A 1 396 ? 23.430 10.074 -1.223 1.00 89.12 396 LEU A C 1
ATOM 3123 O O . LEU A 1 396 ? 24.421 10.811 -1.189 1.00 89.12 396 LEU A O 1
ATOM 3127 N N . LYS A 1 397 ? 23.046 9.454 -2.350 1.00 87.31 397 LYS A N 1
ATOM 3128 C CA . LYS A 1 397 ? 23.739 9.640 -3.632 1.00 87.31 397 LYS A CA 1
ATOM 3129 C C . LYS A 1 397 ? 23.701 11.099 -4.079 1.00 87.31 397 LYS A C 1
ATOM 3131 O O . LYS A 1 397 ? 24.742 11.629 -4.462 1.00 87.31 397 LYS A O 1
ATOM 3136 N N . HIS A 1 398 ? 22.550 11.767 -3.989 1.00 86.00 398 HIS A N 1
ATOM 3137 C CA . HIS A 1 398 ? 22.422 13.178 -4.370 1.00 86.00 398 HIS A CA 1
ATOM 3138 C C . HIS A 1 398 ? 23.235 14.112 -3.464 1.00 86.00 398 HIS A C 1
ATOM 3140 O O . HIS A 1 398 ? 23.937 14.986 -3.977 1.00 86.00 398 HIS A O 1
ATOM 3146 N N . ILE A 1 399 ? 23.227 13.892 -2.142 1.00 86.75 399 ILE A N 1
ATOM 3147 C CA . ILE A 1 399 ? 24.092 14.629 -1.201 1.00 86.75 399 ILE A CA 1
ATOM 3148 C C . ILE A 1 399 ? 25.562 14.477 -1.613 1.00 86.75 399 ILE A C 1
ATOM 3150 O O . ILE A 1 399 ? 26.297 15.459 -1.720 1.00 86.75 399 ILE A O 1
ATOM 3154 N N . LYS A 1 400 ? 25.994 13.252 -1.920 1.00 86.12 400 LYS A N 1
ATOM 3155 C CA . LYS A 1 400 ? 27.371 12.980 -2.331 1.00 86.12 400 LYS A CA 1
ATOM 3156 C C . LYS A 1 400 ? 27.740 13.627 -3.666 1.00 86.12 400 LYS A C 1
ATOM 3158 O O . LYS A 1 400 ? 28.838 14.177 -3.788 1.00 86.12 400 LYS A O 1
ATOM 3163 N N . VAL A 1 401 ? 26.863 13.562 -4.667 1.00 84.75 401 VAL A N 1
ATOM 3164 C CA . VAL A 1 401 ? 27.077 14.202 -5.977 1.00 84.75 401 VAL A CA 1
ATOM 3165 C C . VAL A 1 401 ? 27.222 15.713 -5.804 1.00 84.75 401 VAL A C 1
ATOM 3167 O O . VAL A 1 401 ? 28.143 16.302 -6.368 1.00 84.75 401 VAL A O 1
ATOM 3170 N N . ARG A 1 402 ? 26.387 16.328 -4.960 1.00 84.25 402 ARG A N 1
ATOM 3171 C CA . ARG A 1 402 ? 26.476 17.749 -4.610 1.00 84.25 402 ARG A CA 1
ATOM 3172 C C . ARG A 1 402 ? 27.830 18.107 -3.989 1.00 84.25 402 ARG A C 1
ATOM 3174 O O . ARG A 1 402 ? 28.527 18.967 -4.527 1.00 84.25 402 ARG A O 1
ATOM 3181 N N . VAL A 1 403 ? 28.250 17.400 -2.935 1.00 84.94 403 VAL A N 1
ATOM 3182 C CA . VAL A 1 403 ? 29.557 17.621 -2.279 1.00 84.94 403 VAL A CA 1
ATOM 3183 C C . VAL A 1 403 ? 30.715 17.403 -3.264 1.00 84.94 403 VAL A C 1
ATOM 3185 O O . VAL A 1 403 ? 31.653 18.196 -3.317 1.00 84.94 403 VAL A O 1
ATOM 3188 N N . SER A 1 404 ? 30.646 16.364 -4.101 1.00 84.56 404 SER A N 1
ATOM 3189 C CA . SER A 1 404 ? 31.682 16.059 -5.101 1.00 84.56 404 SER A CA 1
ATOM 3190 C C . SER A 1 404 ? 31.787 17.145 -6.175 1.00 84.56 404 SER A C 1
ATOM 3192 O O . SER A 1 404 ? 32.892 17.531 -6.560 1.00 84.56 404 SER A O 1
ATOM 3194 N N . ASN A 1 405 ? 30.651 17.683 -6.628 1.00 82.00 405 ASN A N 1
ATOM 3195 C CA . ASN A 1 405 ? 30.606 18.802 -7.564 1.00 82.00 405 ASN A CA 1
ATOM 3196 C C . ASN A 1 405 ? 31.206 20.074 -6.953 1.00 82.00 405 ASN A C 1
ATOM 3198 O O . ASN A 1 405 ? 32.006 20.731 -7.621 1.00 82.00 405 ASN A O 1
ATOM 3202 N N . GLN A 1 406 ? 30.906 20.371 -5.684 1.00 81.25 406 GLN A N 1
ATOM 3203 C CA . GLN A 1 406 ? 31.507 21.496 -4.963 1.00 81.25 406 GLN A CA 1
ATOM 3204 C C . GLN A 1 406 ? 33.028 21.333 -4.825 1.00 81.25 406 GLN A C 1
ATOM 3206 O O . GLN A 1 406 ? 33.774 22.255 -5.150 1.00 81.25 406 GLN A O 1
ATOM 3211 N N . LYS A 1 407 ? 33.516 20.145 -4.439 1.00 82.56 407 LYS A N 1
ATOM 3212 C CA . LYS A 1 407 ? 34.960 19.849 -4.364 1.00 82.56 407 LYS A CA 1
ATOM 3213 C C . LYS A 1 407 ? 35.651 19.987 -5.720 1.00 82.56 407 LYS A C 1
ATOM 3215 O O . LYS A 1 407 ? 36.775 20.482 -5.802 1.00 82.56 407 LYS A O 1
ATOM 3220 N N . ARG A 1 408 ? 34.987 19.569 -6.804 1.00 81.19 408 ARG A N 1
ATOM 3221 C CA . ARG A 1 408 ? 35.493 19.731 -8.175 1.00 81.19 408 ARG A CA 1
ATOM 3222 C C . ARG A 1 408 ? 35.574 21.207 -8.571 1.00 81.19 408 ARG A C 1
ATOM 3224 O O . ARG A 1 408 ? 36.563 21.605 -9.177 1.00 81.19 408 ARG A O 1
ATOM 3231 N N . LEU A 1 409 ? 34.573 22.017 -8.222 1.00 76.88 409 LEU A N 1
ATOM 3232 C CA . LEU A 1 409 ? 34.577 23.469 -8.444 1.00 76.88 409 LEU A CA 1
ATOM 3233 C C . LEU A 1 409 ? 35.682 24.167 -7.640 1.00 76.88 409 LEU A C 1
ATOM 3235 O O . LEU A 1 409 ? 36.436 24.954 -8.205 1.00 76.88 409 LEU A O 1
ATOM 3239 N N . GLN A 1 410 ? 35.838 23.826 -6.357 1.00 78.00 410 GLN A N 1
ATOM 3240 C CA . GLN A 1 410 ? 36.934 24.314 -5.514 1.00 78.00 410 GLN A CA 1
ATOM 3241 C C . GLN A 1 410 ? 38.303 23.993 -6.115 1.00 78.00 410 GLN A C 1
ATOM 3243 O O . GLN A 1 410 ? 39.160 24.870 -6.185 1.00 78.00 410 GLN A O 1
ATOM 3248 N N . ARG A 1 411 ? 38.498 22.751 -6.580 1.00 77.38 411 ARG A N 1
ATOM 3249 C CA . ARG A 1 411 ? 39.745 22.328 -7.223 1.00 77.38 411 ARG A CA 1
ATOM 3250 C C . ARG A 1 411 ? 40.014 23.112 -8.504 1.00 77.38 411 ARG A C 1
ATOM 3252 O O . ARG A 1 411 ? 41.115 23.620 -8.654 1.00 77.38 411 ARG A O 1
ATOM 3259 N N . ARG A 1 412 ? 39.015 23.263 -9.382 1.00 73.69 412 ARG A N 1
ATOM 3260 C CA . ARG A 1 412 ? 39.155 24.046 -10.623 1.00 73.69 412 ARG A CA 1
ATOM 3261 C C . ARG A 1 412 ? 39.565 25.494 -10.343 1.00 73.69 412 ARG A C 1
ATOM 3263 O O . ARG A 1 412 ? 40.504 25.979 -10.966 1.00 73.69 412 ARG A O 1
ATOM 3270 N N . ARG A 1 413 ? 38.943 26.138 -9.345 1.00 70.19 413 ARG A N 1
ATOM 3271 C CA . ARG A 1 413 ? 39.334 27.490 -8.912 1.00 70.19 413 ARG A CA 1
ATOM 3272 C C . ARG A 1 413 ? 40.739 27.537 -8.313 1.00 70.19 413 ARG A C 1
ATOM 3274 O O . ARG A 1 413 ? 41.477 28.466 -8.605 1.00 70.19 413 ARG A O 1
ATOM 3281 N N . TYR A 1 414 ? 41.126 26.543 -7.512 1.00 69.19 414 TYR A N 1
ATOM 3282 C CA . TYR A 1 414 ? 42.480 26.452 -6.948 1.00 69.19 414 TYR A CA 1
ATOM 3283 C C . TYR A 1 414 ? 43.555 26.243 -8.027 1.00 69.19 414 TYR A C 1
ATOM 3285 O O . TYR A 1 414 ? 44.665 26.752 -7.911 1.00 69.19 414 TYR A O 1
ATOM 3293 N N . GLU A 1 415 ? 43.221 25.512 -9.091 1.00 75.81 415 GLU A N 1
ATOM 3294 C CA . GLU A 1 415 ? 44.085 25.267 -10.251 1.00 75.81 415 GLU A CA 1
ATOM 3295 C C . GLU A 1 415 ? 44.120 26.452 -11.239 1.00 75.81 415 GLU A C 1
ATOM 3297 O O . GLU A 1 415 ? 44.816 26.379 -12.251 1.00 75.81 415 GLU A O 1
ATOM 3302 N N . GLY A 1 416 ? 43.412 27.555 -10.953 1.00 62.50 416 GLY A N 1
ATOM 3303 C CA . GLY A 1 416 ? 43.390 28.759 -11.791 1.00 62.50 416 GLY A CA 1
ATOM 3304 C C . GLY A 1 416 ? 42.641 28.589 -13.118 1.00 62.50 416 GLY A C 1
ATOM 3305 O O . GLY A 1 416 ? 42.830 29.386 -14.035 1.00 62.50 416 GLY A O 1
ATOM 3306 N N . LEU A 1 417 ? 41.808 27.551 -13.239 1.00 65.19 417 LEU A N 1
ATOM 3307 C CA . LEU A 1 417 ? 40.940 27.328 -14.392 1.00 65.19 417 LEU A CA 1
ATOM 3308 C C . LEU A 1 417 ? 39.654 28.140 -14.177 1.00 65.19 417 LEU A C 1
ATOM 3310 O O . LEU A 1 417 ? 38.839 27.792 -13.321 1.00 65.19 417 LEU A O 1
ATOM 3314 N N . GLY A 1 418 ? 39.510 29.251 -14.905 1.00 54.12 418 GLY A N 1
ATOM 3315 C CA . GLY A 1 418 ? 38.312 30.094 -14.871 1.00 54.12 418 GLY A CA 1
ATOM 3316 C C . GLY A 1 418 ? 37.073 29.357 -15.390 1.00 54.12 418 GLY A C 1
ATOM 3317 O O . GLY A 1 418 ? 37.174 28.498 -16.265 1.00 54.12 418 GLY A O 1
ATOM 3318 N N . ASP A 1 419 ? 35.905 29.679 -14.833 1.00 55.31 419 ASP A N 1
ATOM 3319 C CA . ASP A 1 419 ? 34.618 29.247 -15.378 1.00 55.31 419 ASP A CA 1
ATOM 3320 C C . ASP A 1 419 ? 34.305 30.133 -16.604 1.00 55.31 419 ASP A C 1
ATOM 3322 O O . ASP A 1 419 ? 33.690 31.184 -16.466 1.00 55.31 419 ASP A O 1
ATOM 3326 N N . ASP A 1 420 ? 34.750 29.735 -17.800 1.00 50.84 420 ASP A N 1
ATOM 3327 C CA . ASP A 1 420 ? 34.501 30.475 -19.056 1.00 50.84 420 ASP A CA 1
ATOM 3328 C C . ASP A 1 420 ? 33.021 30.434 -19.525 1.00 50.84 420 ASP A C 1
ATOM 3330 O O . ASP A 1 420 ? 32.699 30.973 -20.581 1.00 50.84 420 ASP A O 1
ATOM 3334 N N . ASP A 1 421 ? 32.105 29.844 -18.743 1.00 48.62 421 ASP A N 1
ATOM 3335 C CA . ASP A 1 421 ? 30.718 29.564 -19.158 1.00 48.62 421 ASP A CA 1
ATOM 3336 C C . ASP A 1 421 ? 29.611 30.290 -18.353 1.00 48.62 421 ASP A C 1
ATOM 3338 O O . ASP A 1 421 ? 28.431 30.068 -18.624 1.00 48.62 421 ASP A O 1
ATOM 3342 N N . GLU A 1 422 ? 29.916 31.168 -17.387 1.00 45.94 422 GLU A N 1
ATOM 3343 C CA . GLU A 1 422 ? 28.880 31.982 -16.714 1.00 45.94 422 GLU A CA 1
ATOM 3344 C C . GLU A 1 422 ? 29.050 33.482 -17.052 1.00 45.94 422 GLU A C 1
ATOM 3346 O O . GLU A 1 422 ? 29.867 34.192 -16.466 1.00 45.94 422 GLU A O 1
ATOM 3351 N N . GLU A 1 423 ? 28.243 33.981 -18.004 1.00 40.97 423 GLU A N 1
ATOM 3352 C CA . GLU A 1 423 ? 27.935 35.412 -18.169 1.00 40.97 423 GLU A CA 1
ATOM 3353 C C . GLU A 1 423 ? 27.319 35.946 -16.862 1.00 40.97 423 GLU A C 1
ATOM 3355 O O . GLU A 1 423 ? 26.105 35.910 -16.655 1.00 40.97 423 GLU A O 1
ATOM 3360 N N . SER A 1 424 ? 28.150 36.462 -15.960 1.00 38.94 424 SER A N 1
ATOM 3361 C CA . SER A 1 424 ? 27.703 37.377 -14.911 1.00 38.94 424 SER A CA 1
ATOM 3362 C C . SER A 1 424 ? 28.558 38.640 -14.945 1.00 38.94 424 SER A C 1
ATOM 3364 O O . SER A 1 424 ? 29.699 38.654 -14.479 1.00 38.94 424 SER A O 1
ATOM 3366 N N . ASP A 1 425 ? 27.984 39.703 -15.508 1.00 36.94 425 ASP A N 1
ATOM 3367 C CA . ASP A 1 425 ? 28.477 41.078 -15.439 1.00 36.94 425 ASP A CA 1
ATOM 3368 C C . ASP A 1 425 ? 28.436 41.576 -13.983 1.00 36.94 425 ASP A C 1
ATOM 3370 O O . ASP A 1 425 ? 27.502 42.255 -13.572 1.00 36.94 425 ASP A O 1
ATOM 3374 N N . GLU A 1 426 ? 29.447 41.255 -13.178 1.00 38.62 426 GLU A N 1
ATOM 3375 C CA . GLU A 1 426 ? 29.819 42.078 -12.022 1.00 38.62 426 GLU A CA 1
ATOM 3376 C C . GLU A 1 426 ? 31.291 41.837 -11.657 1.00 38.62 426 GLU A C 1
ATOM 3378 O O . GLU A 1 426 ? 31.677 40.834 -11.057 1.00 38.62 426 GLU A O 1
ATOM 3383 N N . ALA A 1 427 ? 32.148 42.776 -12.062 1.00 34.56 427 ALA A N 1
ATOM 3384 C CA . ALA A 1 427 ? 33.573 42.752 -11.762 1.00 34.56 427 ALA A CA 1
ATOM 3385 C C . ALA A 1 427 ? 33.811 42.889 -10.247 1.00 34.56 427 ALA A C 1
ATOM 3387 O O . ALA A 1 427 ? 33.643 43.970 -9.676 1.00 34.56 427 ALA A O 1
ATOM 3388 N N . LEU A 1 428 ? 34.245 41.807 -9.593 1.00 37.59 428 LEU A N 1
ATOM 3389 C CA . LEU A 1 428 ? 34.721 41.855 -8.210 1.00 37.59 428 LEU A CA 1
ATOM 3390 C C . LEU A 1 428 ? 36.145 42.446 -8.136 1.00 37.59 428 LEU A C 1
ATOM 3392 O O . LEU A 1 428 ? 36.954 42.220 -9.040 1.00 37.59 428 LEU A O 1
ATOM 3396 N N . PRO A 1 429 ? 36.493 43.201 -7.072 1.00 35.28 429 PRO A N 1
ATOM 3397 C CA . PRO A 1 429 ? 37.784 43.872 -6.974 1.00 35.28 429 PRO A CA 1
ATOM 3398 C C . PRO A 1 429 ? 38.928 42.865 -6.837 1.00 35.28 429 PRO A C 1
ATOM 3400 O O . PRO A 1 429 ? 38.871 41.939 -6.028 1.00 35.28 429 PRO A O 1
ATOM 3403 N N . ALA A 1 430 ? 39.997 43.096 -7.595 1.00 37.69 430 ALA A N 1
ATOM 3404 C CA . ALA A 1 430 ? 41.225 42.318 -7.542 1.00 37.69 430 ALA A CA 1
ATOM 3405 C C . ALA A 1 430 ? 41.848 42.339 -6.134 1.00 37.69 430 ALA A C 1
ATOM 3407 O O . ALA A 1 430 ? 42.146 43.409 -5.597 1.00 37.69 430 ALA A O 1
ATOM 3408 N N . GLY A 1 431 ? 42.098 41.150 -5.574 1.00 39.00 431 GLY A N 1
ATOM 3409 C CA . GLY A 1 431 ? 42.915 40.985 -4.369 1.00 39.00 431 GLY A CA 1
ATOM 3410 C C . GLY A 1 431 ? 42.239 40.305 -3.178 1.00 39.00 431 GLY A C 1
ATOM 3411 O O . GLY A 1 431 ? 42.369 40.802 -2.069 1.00 39.00 431 GLY A O 1
ATOM 3412 N N . LEU A 1 432 ? 41.534 39.193 -3.391 1.00 38.69 432 LEU A N 1
ATOM 3413 C CA . LEU A 1 432 ? 41.417 38.042 -2.479 1.00 38.69 432 LEU A CA 1
ATOM 3414 C C . LEU A 1 432 ? 40.605 36.990 -3.253 1.00 38.69 432 LEU A C 1
ATOM 3416 O O . LEU A 1 432 ? 39.386 37.107 -3.350 1.00 38.69 432 LEU A O 1
ATOM 3420 N N . GLU A 1 433 ? 41.255 35.999 -3.864 1.00 43.09 433 GLU A N 1
ATOM 3421 C CA . GLU A 1 433 ? 40.540 34.837 -4.406 1.00 43.09 433 GLU A CA 1
ATOM 3422 C C . GLU A 1 433 ? 39.871 34.118 -3.230 1.00 43.09 433 GLU A C 1
ATOM 3424 O O . GLU A 1 433 ? 40.508 33.383 -2.474 1.00 43.09 433 GLU A O 1
ATOM 3429 N N . ALA A 1 434 ? 38.590 34.412 -2.999 1.00 47.12 434 ALA A N 1
ATOM 3430 C CA . ALA A 1 434 ? 37.812 33.758 -1.966 1.00 47.12 434 ALA A CA 1
ATOM 3431 C C . ALA A 1 434 ? 37.667 32.283 -2.354 1.00 47.12 434 ALA A C 1
ATOM 3433 O O . ALA A 1 434 ? 36.920 31.939 -3.272 1.00 47.12 434 ALA A O 1
ATOM 3434 N N . ILE A 1 435 ? 38.416 31.423 -1.661 1.00 57.88 435 ILE A N 1
ATOM 3435 C CA . ILE A 1 435 ? 38.241 29.971 -1.670 1.00 57.88 435 ILE A CA 1
ATOM 3436 C C . ILE A 1 435 ? 36.743 29.706 -1.501 1.00 57.88 435 ILE A C 1
ATOM 3438 O O . ILE A 1 435 ? 36.149 30.119 -0.503 1.00 57.88 435 ILE A O 1
ATOM 3442 N N . LEU A 1 436 ? 36.125 29.073 -2.500 1.00 64.75 436 LEU A N 1
ATOM 3443 C CA . LEU A 1 436 ? 34.714 28.702 -2.454 1.00 64.75 436 LEU A CA 1
ATOM 3444 C C . LEU A 1 436 ? 34.489 27.883 -1.172 1.00 64.75 436 LEU A C 1
ATOM 3446 O O . LEU A 1 436 ? 35.208 26.909 -0.944 1.00 64.75 436 LEU A O 1
ATOM 3450 N N . ALA A 1 437 ? 33.551 28.287 -0.313 1.00 67.44 437 ALA A N 1
ATOM 3451 C CA . ALA A 1 437 ? 33.330 27.610 0.966 1.00 67.44 437 ALA A CA 1
ATOM 3452 C C . ALA A 1 437 ? 32.991 26.115 0.754 1.00 67.44 437 ALA A C 1
ATOM 3454 O O . ALA A 1 437 ? 32.377 25.778 -0.269 1.00 67.44 437 ALA A O 1
ATOM 3455 N N . PRO A 1 438 ? 33.401 25.216 1.676 1.00 73.19 438 PRO A N 1
ATOM 3456 C CA . PRO A 1 438 ? 32.996 23.811 1.637 1.00 73.19 438 PRO A CA 1
ATOM 3457 C C . PRO A 1 438 ? 31.474 23.689 1.668 1.00 73.19 438 PRO A C 1
ATOM 3459 O O . PRO A 1 438 ? 30.782 24.550 2.223 1.00 73.19 438 PRO A O 1
ATOM 3462 N N . ASP A 1 439 ? 30.959 22.636 1.035 1.00 81.50 439 ASP A N 1
ATOM 3463 C CA . ASP A 1 439 ? 29.523 22.366 1.062 1.00 81.50 439 ASP A CA 1
ATOM 3464 C C . ASP A 1 439 ? 29.112 22.005 2.497 1.00 81.50 439 ASP A C 1
ATOM 3466 O O . ASP A 1 439 ? 29.836 21.298 3.199 1.00 81.50 439 ASP A O 1
ATOM 3470 N N . ALA A 1 440 ? 27.951 22.486 2.946 1.00 79.88 440 ALA A N 1
ATOM 3471 C CA . ALA A 1 440 ? 27.484 22.242 4.308 1.00 79.88 440 ALA A CA 1
ATOM 3472 C C . ALA A 1 440 ? 27.377 20.747 4.655 1.00 79.88 440 ALA A C 1
ATOM 3474 O O . ALA A 1 440 ? 27.557 20.391 5.814 1.00 79.88 440 ALA A O 1
ATOM 3475 N N . TYR A 1 441 ? 27.113 19.871 3.681 1.00 84.12 441 TYR A N 1
ATOM 3476 C CA . TYR A 1 441 ? 26.964 18.434 3.918 1.00 84.12 441 TYR A CA 1
ATOM 3477 C C . TYR A 1 441 ? 28.294 17.667 3.994 1.00 84.12 441 TYR A C 1
ATOM 3479 O O . TYR A 1 441 ? 28.275 16.458 4.224 1.00 84.12 441 TYR A O 1
ATOM 3487 N N . GLU A 1 442 ? 29.441 18.326 3.803 1.00 83.69 442 GLU A N 1
ATOM 3488 C CA . GLU A 1 442 ? 30.753 17.669 3.805 1.00 83.69 442 GLU A CA 1
ATOM 3489 C C . GLU A 1 442 ? 31.064 16.993 5.151 1.00 83.69 442 GLU A C 1
ATOM 3491 O O . GLU A 1 442 ? 31.344 15.793 5.172 1.00 83.69 442 GLU A O 1
ATOM 3496 N N . ASP A 1 443 ? 30.897 17.713 6.265 1.00 83.50 443 ASP A N 1
ATOM 3497 C CA . ASP A 1 443 ? 31.114 17.186 7.623 1.00 83.50 443 ASP A CA 1
ATOM 3498 C C . ASP A 1 443 ? 30.178 16.006 7.934 1.00 83.50 443 ASP A C 1
ATOM 3500 O O . ASP A 1 443 ? 30.565 15.013 8.560 1.00 83.50 443 ASP A O 1
ATOM 3504 N N . VAL A 1 444 ? 28.935 16.087 7.449 1.00 84.69 444 VAL A N 1
ATOM 3505 C CA . VAL A 1 444 ? 27.934 15.027 7.608 1.00 84.69 444 VAL A CA 1
ATOM 3506 C C . VAL A 1 444 ? 28.363 13.776 6.846 1.00 84.69 444 VAL A C 1
ATOM 3508 O O . VAL A 1 444 ? 28.288 12.676 7.393 1.00 84.69 444 VAL A O 1
ATOM 3511 N N . LEU A 1 445 ? 28.849 13.932 5.608 1.00 85.75 445 LEU A N 1
ATOM 3512 C CA . LEU A 1 445 ? 29.300 12.826 4.760 1.00 85.75 445 LEU A CA 1
ATOM 3513 C C . LEU A 1 445 ? 30.510 12.094 5.363 1.00 85.75 445 LEU A C 1
ATOM 3515 O O . LEU A 1 445 ? 30.602 10.868 5.258 1.00 85.75 445 LEU A O 1
ATOM 3519 N N . GLU A 1 446 ? 31.409 12.832 6.019 1.00 85.06 446 GLU A N 1
ATOM 3520 C CA . GLU A 1 446 ? 32.540 12.261 6.756 1.00 85.06 446 GLU A CA 1
ATOM 3521 C C . GLU A 1 446 ? 32.079 11.452 7.973 1.00 85.06 446 GLU A C 1
ATOM 3523 O O . GLU A 1 446 ? 32.539 10.323 8.170 1.00 85.06 446 GLU A O 1
ATOM 3528 N N . LYS A 1 447 ? 31.125 11.978 8.754 1.00 85.19 447 LYS A N 1
ATOM 3529 C CA . LYS A 1 447 ? 30.564 11.285 9.928 1.00 85.19 447 LYS A CA 1
ATOM 3530 C C . LYS A 1 447 ? 29.866 9.979 9.557 1.00 85.19 447 LYS A C 1
ATOM 3532 O O . LYS A 1 447 ? 30.063 8.974 10.236 1.00 85.19 447 LYS A O 1
ATOM 3537 N N . ILE A 1 448 ? 29.100 9.978 8.468 1.00 86.00 448 ILE A N 1
ATOM 3538 C CA . ILE A 1 448 ? 28.351 8.799 8.004 1.00 86.00 448 ILE A CA 1
ATOM 3539 C C . ILE A 1 448 ? 29.177 7.856 7.116 1.00 86.00 448 ILE A C 1
ATOM 3541 O O . ILE A 1 448 ? 28.668 6.833 6.671 1.00 86.00 448 ILE A O 1
ATOM 3545 N N . LYS A 1 449 ? 30.446 8.187 6.827 1.00 82.44 449 LYS A N 1
ATOM 3546 C CA . LYS A 1 449 ? 31.327 7.415 5.931 1.00 82.44 449 LYS A CA 1
ATOM 3547 C C . LYS A 1 449 ? 30.643 7.046 4.605 1.00 82.44 449 LYS A C 1
ATOM 3549 O O . LYS A 1 449 ? 30.681 5.891 4.185 1.00 82.44 449 LYS A O 1
ATOM 3554 N N . GLY A 1 450 ? 30.009 8.018 3.946 1.00 71.19 450 GLY A N 1
ATOM 3555 C CA . GLY A 1 450 ? 29.207 7.796 2.734 1.00 71.19 450 GLY A CA 1
ATOM 3556 C C . GLY A 1 450 ? 30.023 7.402 1.492 1.00 71.19 450 GLY A C 1
ATOM 3557 O O . GLY A 1 450 ? 30.217 8.211 0.581 1.00 71.19 450 GLY A O 1
ATOM 3558 N N . THR A 1 451 ? 30.513 6.161 1.437 1.00 78.62 451 THR A N 1
ATOM 3559 C CA . THR A 1 451 ? 31.235 5.587 0.287 1.00 78.62 451 THR A CA 1
ATOM 3560 C C . THR A 1 451 ? 30.275 5.189 -0.844 1.00 78.62 451 THR A C 1
ATOM 3562 O O . THR A 1 451 ? 29.072 5.074 -0.626 1.00 78.62 451 THR A O 1
ATOM 3565 N N . ASP A 1 452 ? 30.778 5.010 -2.078 1.00 78.25 452 ASP A N 1
ATOM 3566 C CA . ASP A 1 452 ? 29.932 4.482 -3.174 1.00 78.25 452 ASP A CA 1
ATOM 3567 C C . ASP A 1 452 ? 29.471 3.055 -2.864 1.00 78.25 452 ASP A C 1
ATOM 3569 O O . ASP A 1 452 ? 28.291 2.761 -2.997 1.00 78.25 452 ASP A O 1
ATOM 3573 N N . GLU A 1 453 ? 30.365 2.229 -2.317 1.00 81.75 453 GLU A N 1
ATOM 3574 C CA . GLU A 1 453 ? 30.058 0.859 -1.890 1.00 81.75 453 GLU A CA 1
ATOM 3575 C C . GLU A 1 453 ? 28.899 0.796 -0.888 1.00 81.75 453 GLU A C 1
ATOM 3577 O O . GLU A 1 453 ? 28.082 -0.117 -0.949 1.00 81.75 453 GLU A O 1
ATOM 3582 N N . LEU A 1 454 ? 28.799 1.770 0.023 1.00 84.94 454 LEU A N 1
ATOM 3583 C CA . LEU A 1 454 ? 27.706 1.835 0.990 1.00 84.94 454 LEU A CA 1
ATOM 3584 C C . LEU A 1 454 ? 26.375 2.197 0.323 1.00 84.94 454 LEU A C 1
ATOM 3586 O O . LEU A 1 454 ? 25.347 1.617 0.663 1.00 84.94 454 LEU A O 1
ATOM 3590 N N . VAL A 1 455 ? 26.381 3.143 -0.621 1.00 84.56 455 VAL A N 1
ATOM 3591 C CA . VAL A 1 455 ? 25.173 3.502 -1.382 1.00 84.56 455 VAL A CA 1
ATOM 3592 C C . VAL A 1 455 ? 24.687 2.303 -2.193 1.00 84.56 455 VAL A C 1
ATOM 3594 O O . VAL A 1 455 ? 23.498 1.985 -2.153 1.00 84.56 455 VAL A O 1
ATOM 3597 N N . ASP A 1 456 ? 25.611 1.613 -2.859 1.00 81.12 456 ASP A N 1
ATOM 3598 C CA . ASP A 1 456 ? 25.315 0.428 -3.661 1.00 81.12 456 ASP A CA 1
ATOM 3599 C C . ASP A 1 456 ? 24.814 -0.722 -2.776 1.00 81.12 456 ASP A C 1
ATOM 3601 O O . ASP A 1 456 ? 23.820 -1.364 -3.106 1.00 81.12 456 ASP A O 1
ATOM 3605 N N . TYR A 1 457 ? 25.430 -0.933 -1.606 1.00 85.62 457 TYR A N 1
ATOM 3606 C CA . TYR A 1 457 ? 24.973 -1.906 -0.612 1.00 85.62 457 TYR A CA 1
ATOM 3607 C C . TYR A 1 457 ? 23.542 -1.623 -0.142 1.00 85.62 457 TYR A C 1
ATOM 3609 O O . TYR A 1 457 ? 22.724 -2.540 -0.108 1.00 85.62 457 TYR A O 1
ATOM 3617 N N . LEU A 1 458 ? 23.218 -0.372 0.203 1.00 84.56 458 LEU A N 1
ATOM 3618 C CA . LEU A 1 458 ? 21.876 -0.003 0.662 1.00 84.56 458 LEU A CA 1
ATOM 3619 C C . LEU A 1 458 ? 20.834 -0.185 -0.445 1.00 84.56 458 LEU A C 1
ATOM 3621 O O . LEU A 1 458 ? 19.767 -0.738 -0.188 1.00 84.56 458 LEU A O 1
ATOM 3625 N N . ALA A 1 459 ? 21.147 0.235 -1.673 1.00 80.62 459 ALA A N 1
ATOM 3626 C CA . ALA A 1 459 ? 20.259 0.053 -2.817 1.00 80.62 459 ALA A CA 1
ATOM 3627 C C . ALA A 1 459 ? 20.024 -1.436 -3.118 1.00 80.62 459 ALA A C 1
ATOM 3629 O O . ALA A 1 459 ? 18.880 -1.861 -3.262 1.00 80.62 459 ALA A O 1
ATOM 3630 N N . LEU A 1 460 ? 21.092 -2.238 -3.153 1.00 77.75 460 LEU A N 1
ATOM 3631 C CA . LEU A 1 460 ? 21.014 -3.669 -3.438 1.00 77.75 460 LEU A CA 1
ATOM 3632 C C . LEU A 1 460 ? 20.284 -4.437 -2.329 1.00 77.75 460 LEU A C 1
ATOM 3634 O O . LEU A 1 460 ? 19.457 -5.295 -2.622 1.00 77.75 460 LEU A O 1
ATOM 3638 N N . SER A 1 461 ? 20.564 -4.115 -1.063 1.00 79.25 461 SER A N 1
ATOM 3639 C CA . SER A 1 461 ? 19.870 -4.702 0.088 1.00 79.25 461 SER A CA 1
ATOM 3640 C C . SER A 1 461 ? 18.376 -4.384 0.042 1.00 79.25 461 SER A C 1
ATOM 3642 O O . SER A 1 461 ? 17.554 -5.285 0.167 1.00 79.25 461 SER A O 1
ATOM 3644 N N . ALA A 1 462 ? 18.003 -3.132 -0.243 1.00 77.88 462 ALA A N 1
ATOM 3645 C CA . ALA A 1 462 ? 16.599 -2.756 -0.354 1.00 77.88 462 ALA A CA 1
ATOM 3646 C C . ALA A 1 462 ? 15.868 -3.507 -1.478 1.00 77.88 462 ALA A C 1
ATOM 3648 O O . ALA A 1 462 ? 14.770 -4.007 -1.258 1.00 77.88 462 ALA A O 1
ATOM 3649 N N . VAL A 1 463 ? 16.470 -3.618 -2.666 1.00 70.69 463 VAL A N 1
ATOM 3650 C CA . VAL A 1 463 ? 15.844 -4.304 -3.809 1.00 70.69 463 VAL A CA 1
ATOM 3651 C C . VAL A 1 463 ? 15.684 -5.802 -3.540 1.00 70.69 463 VAL A C 1
ATOM 3653 O O . VAL A 1 463 ? 14.589 -6.335 -3.716 1.00 70.69 463 VAL A O 1
ATOM 3656 N N . ASN A 1 464 ? 16.739 -6.462 -3.056 1.00 68.06 464 ASN A N 1
ATOM 3657 C CA . ASN A 1 464 ? 16.732 -7.907 -2.830 1.00 68.06 464 ASN A CA 1
ATOM 3658 C C . ASN A 1 464 ? 15.834 -8.319 -1.652 1.00 68.06 464 ASN A C 1
ATOM 3660 O O . ASN A 1 464 ? 15.148 -9.336 -1.726 1.00 68.06 464 ASN A O 1
ATOM 3664 N N . GLU A 1 465 ? 15.838 -7.557 -0.555 1.00 65.50 465 GLU A N 1
ATOM 3665 C CA . GLU A 1 465 ? 15.126 -7.936 0.672 1.00 65.50 465 GLU A CA 1
ATOM 3666 C C . GLU A 1 465 ? 13.653 -7.488 0.660 1.00 65.50 465 GLU A C 1
ATOM 3668 O O . GLU A 1 465 ? 12.813 -8.163 1.251 1.00 65.50 465 GLU A O 1
ATOM 3673 N N . SER A 1 466 ? 13.282 -6.411 -0.052 1.00 56.44 466 SER A N 1
ATOM 3674 C CA . SER A 1 466 ? 11.876 -5.968 -0.132 1.00 56.44 466 SER A CA 1
ATOM 3675 C C . SER A 1 466 ? 10.965 -6.867 -0.970 1.00 56.44 466 SER A C 1
ATOM 3677 O O . SER A 1 466 ? 9.771 -6.581 -1.038 1.00 56.44 466 SER A O 1
ATOM 3679 N N . ARG A 1 467 ? 11.485 -7.923 -1.619 1.00 53.94 467 ARG A N 1
ATOM 3680 C CA . ARG A 1 467 ? 10.730 -8.779 -2.559 1.00 53.94 467 ARG A CA 1
ATOM 3681 C C . ARG A 1 467 ? 9.857 -7.968 -3.527 1.00 53.94 467 ARG A C 1
ATOM 3683 O O . ARG A 1 467 ? 8.746 -8.372 -3.870 1.00 53.94 467 ARG A O 1
ATOM 3690 N N . MET A 1 468 ? 10.360 -6.811 -3.967 1.00 46.59 468 MET A N 1
ATOM 3691 C CA . MET A 1 468 ? 9.675 -5.961 -4.951 1.00 46.59 468 MET A CA 1
ATOM 3692 C C . MET A 1 468 ? 9.501 -6.690 -6.294 1.00 46.59 468 MET A C 1
ATOM 3694 O O . MET A 1 468 ? 8.711 -6.253 -7.121 1.00 46.59 468 MET A O 1
ATOM 3698 N N . GLU A 1 469 ? 10.226 -7.796 -6.491 1.00 41.38 469 GLU A N 1
ATOM 3699 C CA . GLU A 1 469 ? 10.098 -8.706 -7.631 1.00 41.38 469 GLU A CA 1
ATOM 3700 C C . GLU A 1 469 ? 8.882 -9.651 -7.525 1.00 41.38 469 GLU A C 1
ATOM 3702 O O . GLU A 1 469 ? 8.323 -10.005 -8.556 1.00 41.38 469 GLU A O 1
ATOM 3707 N N . ASP A 1 470 ? 8.424 -10.011 -6.314 1.00 38.91 470 ASP A N 1
ATOM 3708 C CA . ASP A 1 470 ? 7.326 -10.983 -6.109 1.00 38.91 470 ASP A CA 1
ATOM 3709 C C . ASP A 1 470 ? 5.951 -10.321 -5.932 1.00 38.91 470 ASP A C 1
ATOM 3711 O O . ASP A 1 470 ? 4.910 -10.958 -6.094 1.00 38.91 470 ASP A O 1
ATOM 3715 N N . SER A 1 471 ? 5.931 -9.043 -5.549 1.00 42.56 471 SER A N 1
ATOM 3716 C CA . SER A 1 471 ? 4.695 -8.274 -5.423 1.00 42.56 471 SER A CA 1
ATOM 3717 C C . SER A 1 471 ? 4.511 -7.495 -6.709 1.00 42.56 471 SER A C 1
ATOM 3719 O O . SER A 1 471 ? 5.144 -6.455 -6.891 1.00 42.56 471 SER A O 1
ATOM 3721 N N . ASN A 1 472 ? 3.653 -7.984 -7.604 1.00 39.25 472 ASN A N 1
ATOM 3722 C CA . ASN A 1 472 ? 3.224 -7.214 -8.761 1.00 39.25 472 ASN A CA 1
ATOM 3723 C C . ASN A 1 472 ? 2.801 -5.822 -8.272 1.00 39.25 472 ASN A C 1
ATOM 3725 O O . ASN A 1 472 ? 1.729 -5.660 -7.692 1.00 39.25 472 ASN A O 1
ATOM 3729 N N . ILE A 1 473 ? 3.599 -4.791 -8.577 1.00 36.19 473 ILE A N 1
ATOM 3730 C CA . ILE A 1 473 ? 3.265 -3.354 -8.438 1.00 36.19 473 ILE A CA 1
ATOM 3731 C C . ILE A 1 473 ? 1.939 -3.004 -9.159 1.00 36.19 473 ILE A C 1
ATOM 3733 O O . ILE A 1 473 ? 1.463 -1.875 -9.131 1.00 36.19 473 ILE A O 1
ATOM 3737 N N . TRP A 1 474 ? 1.309 -3.991 -9.789 1.00 45.62 474 TRP A N 1
ATOM 3738 C CA . TRP A 1 474 ? 0.299 -3.916 -10.817 1.00 45.62 474 TRP A CA 1
ATOM 3739 C C . TRP A 1 474 ? -0.986 -4.681 -10.455 1.00 45.62 474 TRP A C 1
ATOM 3741 O O . TRP A 1 474 ? -1.947 -4.590 -11.210 1.00 45.62 474 TRP A O 1
ATOM 3751 N N . ASP A 1 475 ? -1.078 -5.304 -9.267 1.00 43.62 475 ASP A N 1
ATOM 3752 C CA . ASP A 1 475 ? -2.364 -5.773 -8.698 1.00 43.62 475 ASP A CA 1
ATOM 3753 C C . ASP A 1 475 ? -3.334 -4.600 -8.406 1.00 43.62 475 ASP A C 1
ATOM 3755 O O . ASP A 1 475 ? -4.512 -4.790 -8.110 1.00 43.62 475 ASP A O 1
ATOM 3759 N N . PHE A 1 476 ? -2.860 -3.354 -8.529 1.00 43.88 476 PHE A N 1
ATOM 3760 C CA . PHE A 1 476 ? -3.671 -2.139 -8.431 1.00 43.88 476 PHE A CA 1
ATOM 3761 C C . PHE A 1 476 ? -4.595 -1.916 -9.641 1.00 43.88 476 PHE A C 1
ATOM 3763 O O . PHE A 1 476 ? -5.545 -1.146 -9.532 1.00 43.88 476 PHE A O 1
ATOM 3770 N N . VAL A 1 477 ? -4.371 -2.609 -10.769 1.00 43.62 477 VAL A N 1
ATOM 3771 C CA . VAL A 1 477 ? -5.177 -2.459 -11.999 1.00 43.62 477 VAL A CA 1
ATOM 3772 C C . VAL A 1 477 ? -6.626 -2.958 -11.821 1.00 43.62 477 VAL A C 1
ATOM 3774 O O . VAL A 1 477 ? -7.506 -2.553 -12.580 1.00 43.62 477 VAL A O 1
ATOM 3777 N N . ASP A 1 478 ? -6.915 -3.751 -10.781 1.00 43.47 478 ASP A N 1
ATOM 3778 C CA . ASP A 1 478 ? -8.272 -4.231 -10.469 1.00 43.47 478 ASP A CA 1
ATOM 3779 C C . ASP A 1 478 ? -9.094 -3.293 -9.555 1.00 43.47 478 ASP A C 1
ATOM 3781 O O . ASP A 1 478 ? -10.276 -3.539 -9.308 1.00 43.47 478 ASP A O 1
ATOM 3785 N N . LEU A 1 479 ? -8.539 -2.175 -9.069 1.00 42.25 479 LEU A N 1
ATOM 3786 C CA . LEU A 1 479 ? -9.202 -1.302 -8.083 1.00 42.25 479 LEU A CA 1
ATOM 3787 C C . LEU A 1 479 ? -10.118 -0.232 -8.702 1.00 42.25 479 LEU A C 1
ATOM 3789 O O . LEU A 1 479 ? -10.108 0.931 -8.301 1.00 42.25 479 LEU A O 1
ATOM 3793 N N . ARG A 1 480 ? -10.975 -0.619 -9.650 1.00 44.47 480 ARG A N 1
ATOM 3794 C CA . ARG A 1 480 ? -11.965 0.292 -10.263 1.00 44.47 480 ARG A CA 1
ATOM 3795 C C . ARG A 1 480 ? -13.166 0.627 -9.370 1.00 44.47 480 ARG A C 1
ATOM 3797 O O . ARG A 1 480 ? -14.007 1.417 -9.785 1.00 44.47 480 ARG A O 1
ATOM 3804 N N . ASP A 1 481 ? -13.230 0.065 -8.164 1.00 39.78 481 ASP A N 1
ATOM 3805 C CA . ASP A 1 481 ? -14.357 0.238 -7.233 1.00 39.78 481 ASP A CA 1
ATOM 3806 C C . ASP A 1 481 ? -14.160 1.348 -6.190 1.00 39.78 481 ASP A C 1
ATOM 3808 O O . ASP A 1 481 ? -14.980 1.507 -5.286 1.00 39.78 481 ASP A O 1
ATOM 3812 N N . VAL A 1 482 ? -13.108 2.163 -6.297 1.00 38.00 482 VAL A N 1
ATOM 3813 C CA . VAL A 1 482 ? -12.952 3.328 -5.420 1.00 38.00 482 VAL A CA 1
ATOM 3814 C C . VAL A 1 482 ? -12.930 4.588 -6.276 1.00 38.00 482 VAL A C 1
ATOM 3816 O O . VAL A 1 482 ? -11.929 4.891 -6.910 1.00 38.00 482 VAL A O 1
ATOM 3819 N N . GLU A 1 483 ? -14.026 5.351 -6.257 1.00 41.31 483 GLU A N 1
ATOM 3820 C CA . GLU A 1 483 ? -14.225 6.665 -6.907 1.00 41.31 483 GLU A CA 1
ATOM 3821 C C . GLU A 1 483 ? -13.242 7.777 -6.441 1.00 41.31 483 GLU A C 1
ATOM 3823 O O . GLU A 1 483 ? -13.536 8.970 -6.520 1.00 41.31 483 GLU A O 1
ATOM 3828 N N . ASN A 1 484 ? -12.057 7.431 -5.934 1.00 43.75 484 ASN A N 1
ATOM 3829 C CA . ASN A 1 484 ? -11.082 8.367 -5.390 1.00 43.75 484 ASN A CA 1
ATOM 3830 C C . ASN A 1 484 ? -9.953 8.622 -6.397 1.00 43.75 484 ASN A C 1
ATOM 3832 O O . ASN A 1 484 ? -9.076 7.785 -6.587 1.00 43.75 484 ASN A O 1
ATOM 3836 N N . GLY A 1 485 ? -9.904 9.835 -6.958 1.00 44.47 485 GLY A N 1
ATOM 3837 C CA . GLY A 1 485 ? -8.847 10.329 -7.860 1.00 44.47 485 GLY A CA 1
ATOM 3838 C C . GLY A 1 485 ? -7.458 10.543 -7.226 1.00 44.47 485 GLY A C 1
ATOM 3839 O O . GLY A 1 485 ? -6.751 11.473 -7.609 1.00 44.47 485 GLY A O 1
ATOM 3840 N N . TYR A 1 486 ? -7.082 9.719 -6.242 1.00 49.47 486 TYR A N 1
ATOM 3841 C CA . TYR A 1 486 ? -5.773 9.690 -5.565 1.00 49.47 486 TYR A CA 1
ATOM 3842 C C . TYR A 1 486 ? -5.090 8.341 -5.769 1.00 49.47 486 TYR A C 1
ATOM 3844 O O . TYR A 1 486 ? -4.412 7.821 -4.884 1.00 49.47 486 TYR A O 1
ATOM 3852 N N . GLU A 1 487 ? -5.297 7.750 -6.938 1.00 56.34 487 GLU A N 1
ATOM 3853 C CA . GLU A 1 487 ? -4.592 6.545 -7.324 1.00 56.34 487 GLU A CA 1
ATOM 3854 C C . GLU A 1 487 ? -3.135 6.920 -7.663 1.00 56.34 487 GLU A C 1
ATOM 3856 O O . GLU A 1 487 ? -2.922 7.830 -8.473 1.00 56.34 487 GLU A O 1
ATOM 3861 N N . PRO A 1 488 ? -2.115 6.257 -7.080 1.00 58.50 488 PRO A N 1
ATOM 3862 C CA . PRO A 1 488 ? -0.701 6.466 -7.427 1.00 58.50 488 PRO A CA 1
ATOM 3863 C C . PRO A 1 488 ? -0.439 6.433 -8.939 1.00 58.50 488 PRO A C 1
ATOM 3865 O O . PRO A 1 488 ? 0.412 7.158 -9.449 1.00 58.50 488 PRO A O 1
ATOM 3868 N N . MET A 1 489 ? -1.252 5.656 -9.656 1.00 56.88 489 MET A N 1
ATOM 3869 C CA . MET A 1 489 ? -1.276 5.562 -11.111 1.00 56.88 489 MET A CA 1
ATOM 3870 C C . MET A 1 489 ? -1.576 6.900 -11.795 1.00 56.88 489 MET A C 1
ATOM 3872 O O . MET A 1 489 ? -0.922 7.243 -12.776 1.00 56.88 489 MET A O 1
ATOM 3876 N N . THR A 1 490 ? -2.506 7.698 -11.262 1.00 59.88 490 THR A N 1
ATOM 3877 C CA . THR A 1 490 ? -2.806 9.030 -11.810 1.00 59.88 490 THR A CA 1
ATOM 3878 C C . THR A 1 490 ? -1.595 9.950 -11.679 1.00 59.88 490 THR A C 1
ATOM 3880 O O . THR A 1 490 ? -1.250 10.635 -12.635 1.00 59.88 490 THR A O 1
ATOM 3883 N N . TYR A 1 491 ? -0.915 9.935 -10.526 1.00 62.44 491 TYR A N 1
ATOM 3884 C CA . TYR A 1 491 ? 0.282 10.753 -10.311 1.00 62.44 491 TYR A CA 1
ATOM 3885 C C . TYR A 1 491 ? 1.420 10.340 -11.251 1.00 62.44 491 TYR A C 1
ATOM 3887 O O . TYR A 1 491 ? 1.996 11.197 -11.920 1.00 62.44 491 TYR A O 1
ATOM 3895 N N . PHE A 1 492 ? 1.677 9.031 -11.360 1.00 63.03 492 PHE A N 1
ATOM 3896 C CA . PHE A 1 492 ? 2.669 8.483 -12.284 1.00 63.03 492 PHE A CA 1
ATOM 3897 C C . PHE A 1 492 ? 2.431 8.971 -13.715 1.00 63.03 492 PHE A C 1
ATOM 3899 O O . PHE A 1 492 ? 3.356 9.467 -14.340 1.00 63.03 492 P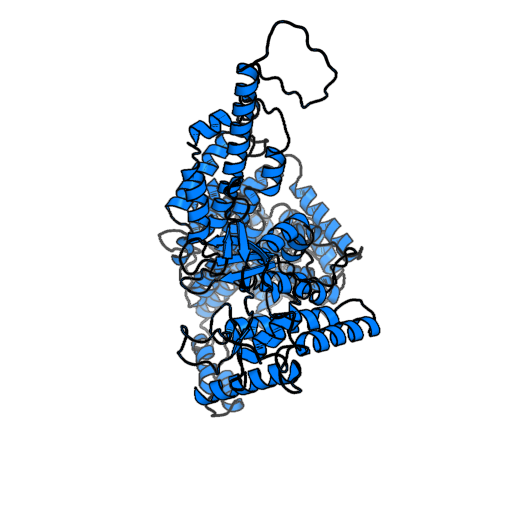HE A O 1
ATOM 3906 N N . VAL A 1 493 ? 1.195 8.899 -14.215 1.00 59.88 493 VAL A N 1
ATOM 3907 C CA . VAL A 1 493 ? 0.883 9.279 -15.601 1.00 59.88 493 VAL A CA 1
ATOM 3908 C C . VAL A 1 493 ? 0.875 10.787 -15.836 1.00 59.88 493 VAL A C 1
ATOM 3910 O O . VAL A 1 493 ? 1.214 11.229 -16.932 1.00 59.88 493 VAL A O 1
ATOM 3913 N N . THR A 1 494 ? 0.546 11.591 -14.821 1.00 63.19 494 THR A N 1
ATOM 3914 C CA . THR A 1 494 ? 0.668 13.053 -14.932 1.00 63.19 494 THR A CA 1
ATOM 3915 C C . THR A 1 494 ? 2.118 13.531 -14.996 1.00 63.19 494 THR A C 1
ATOM 3917 O O . THR A 1 494 ? 2.378 14.600 -15.550 1.00 63.19 494 THR A O 1
ATOM 3920 N N . ASP A 1 495 ? 3.061 12.754 -14.461 1.00 64.81 495 ASP A N 1
ATOM 3921 C CA . ASP A 1 495 ? 4.487 13.048 -14.550 1.00 64.81 495 ASP A CA 1
ATOM 3922 C C . ASP A 1 495 ? 5.071 12.500 -15.863 1.00 64.81 495 ASP A C 1
ATOM 3924 O O . ASP A 1 495 ? 5.534 11.362 -15.974 1.00 64.81 495 ASP A O 1
ATOM 3928 N N . MET A 1 496 ? 5.053 13.350 -16.890 1.00 66.69 496 MET A N 1
ATOM 3929 C CA . MET A 1 496 ? 5.553 13.009 -18.223 1.00 66.69 496 MET A CA 1
ATOM 3930 C C . MET A 1 496 ? 7.045 12.662 -18.245 1.00 66.69 496 MET A C 1
ATOM 3932 O O . MET A 1 496 ? 7.482 11.924 -19.133 1.00 66.69 496 MET A O 1
ATOM 3936 N N . ASP A 1 497 ? 7.835 13.185 -17.308 1.00 68.75 497 ASP A N 1
ATOM 3937 C CA . ASP A 1 497 ? 9.265 12.906 -17.235 1.00 68.75 497 ASP A CA 1
ATOM 3938 C C . ASP A 1 497 ? 9.499 11.508 -16.661 1.00 68.75 497 ASP A C 1
ATOM 3940 O O . ASP A 1 497 ? 10.267 10.729 -17.235 1.00 68.75 497 ASP A O 1
ATOM 3944 N N . LEU A 1 498 ? 8.762 11.156 -15.606 1.00 67.88 498 LEU A N 1
ATOM 3945 C CA . LEU A 1 498 ? 8.776 9.825 -15.013 1.00 67.88 498 LEU A CA 1
ATOM 3946 C C . LEU A 1 498 ? 8.301 8.764 -16.013 1.00 67.88 498 LEU A C 1
ATOM 3948 O O . LEU A 1 498 ? 9.021 7.795 -16.269 1.00 67.88 498 LEU A O 1
ATOM 3952 N N . VAL A 1 499 ? 7.146 8.979 -16.658 1.00 69.00 499 VAL A N 1
ATOM 3953 C CA . VAL A 1 499 ? 6.636 8.082 -17.711 1.00 69.00 499 VAL A CA 1
ATOM 3954 C C . VAL A 1 499 ? 7.672 7.912 -18.811 1.00 69.00 499 VAL A C 1
ATOM 3956 O O . VAL A 1 499 ? 7.924 6.787 -19.237 1.00 69.00 499 VAL A O 1
ATOM 3959 N N . ARG A 1 500 ? 8.315 8.998 -19.260 1.00 74.75 500 ARG A N 1
ATOM 3960 C CA . ARG A 1 500 ? 9.333 8.941 -20.315 1.00 74.75 500 ARG A CA 1
ATOM 3961 C C . ARG A 1 500 ? 10.529 8.081 -19.913 1.00 74.75 500 ARG A C 1
ATOM 3963 O O . ARG A 1 500 ? 10.971 7.286 -20.738 1.00 74.75 500 ARG A O 1
ATOM 3970 N N . VAL A 1 501 ? 11.043 8.212 -18.690 1.00 74.75 501 VAL A N 1
ATOM 3971 C CA . VAL A 1 501 ? 12.200 7.429 -18.215 1.00 74.75 501 VAL A CA 1
ATOM 3972 C C . VAL A 1 501 ? 11.870 5.935 -18.166 1.00 74.75 501 VAL A C 1
ATOM 3974 O O . VAL A 1 501 ? 12.612 5.121 -18.724 1.00 74.75 501 VAL A O 1
ATOM 3977 N N . PHE A 1 502 ? 10.732 5.567 -17.569 1.00 77.50 502 PHE A N 1
ATOM 3978 C CA . PHE A 1 502 ? 10.292 4.169 -17.517 1.00 77.50 502 PHE A CA 1
ATOM 3979 C C . PHE A 1 502 ? 9.979 3.617 -18.909 1.00 77.50 502 PHE A C 1
ATOM 3981 O O . PHE A 1 502 ? 10.403 2.510 -19.242 1.00 77.50 502 PHE A O 1
ATOM 3988 N N . TRP A 1 503 ? 9.310 4.410 -19.749 1.00 80.25 503 TRP A N 1
ATOM 3989 C CA . TRP A 1 503 ? 8.997 4.049 -21.126 1.00 80.25 503 TRP A CA 1
ATOM 3990 C C . TRP A 1 503 ? 10.258 3.787 -21.938 1.00 80.25 503 TRP A C 1
ATOM 3992 O O . TRP A 1 503 ? 10.351 2.752 -22.585 1.00 80.25 503 TRP A O 1
ATOM 4002 N N . GLN A 1 504 ? 11.247 4.682 -21.888 1.00 81.94 504 GLN A N 1
ATOM 4003 C CA . GLN A 1 504 ? 12.509 4.518 -22.610 1.00 81.94 504 GLN A CA 1
ATOM 4004 C C . GLN A 1 504 ? 13.260 3.268 -22.151 1.00 81.94 504 GLN A C 1
ATOM 4006 O O . GLN A 1 504 ? 13.684 2.481 -22.995 1.00 81.94 504 GLN A O 1
ATOM 4011 N N . SER A 1 505 ? 13.368 3.047 -20.837 1.00 82.44 505 SER A N 1
ATOM 4012 C CA . SER A 1 505 ? 14.055 1.876 -20.278 1.00 82.44 505 SER A CA 1
ATOM 4013 C C . SER A 1 505 ? 13.373 0.561 -20.675 1.00 82.44 505 SER A C 1
ATOM 4015 O O . SER A 1 505 ? 14.028 -0.333 -21.210 1.00 82.44 505 SER A O 1
ATOM 4017 N N . ALA A 1 506 ? 12.052 0.456 -20.493 1.00 84.12 506 ALA A N 1
ATOM 4018 C CA . ALA A 1 506 ? 11.292 -0.743 -20.847 1.00 84.12 506 ALA A CA 1
ATOM 4019 C C . ALA A 1 506 ? 11.266 -0.973 -22.369 1.00 84.12 506 ALA A C 1
ATOM 4021 O O . ALA A 1 506 ? 11.486 -2.081 -22.854 1.00 84.12 506 ALA A O 1
ATOM 4022 N N . SER A 1 507 ? 11.078 0.097 -23.146 1.00 84.81 507 SER A N 1
ATOM 4023 C CA . SER A 1 507 ? 11.103 0.069 -24.610 1.00 84.81 507 SER A CA 1
ATOM 4024 C C . SER A 1 507 ? 12.454 -0.389 -25.162 1.00 84.81 507 SER A C 1
ATOM 4026 O O . SER A 1 507 ? 12.483 -1.068 -26.188 1.00 84.81 507 SER A O 1
ATOM 4028 N N . ALA A 1 508 ? 13.558 -0.027 -24.502 1.00 86.06 508 ALA A N 1
ATOM 4029 C CA . ALA A 1 508 ? 14.907 -0.373 -24.934 1.00 86.06 508 ALA A CA 1
ATOM 4030 C C . ALA A 1 508 ? 15.278 -1.841 -24.689 1.00 86.06 508 ALA A C 1
ATOM 4032 O O . ALA A 1 508 ? 16.225 -2.325 -25.305 1.00 86.06 508 ALA A O 1
ATOM 4033 N N . ARG A 1 509 ? 14.555 -2.563 -23.826 1.00 87.31 509 ARG A N 1
ATOM 4034 C CA . ARG A 1 509 ? 14.794 -3.991 -23.537 1.00 87.31 509 ARG A CA 1
ATOM 4035 C C . ARG A 1 509 ? 13.782 -4.916 -24.206 1.00 87.31 509 ARG A C 1
ATOM 4037 O O . ARG A 1 509 ? 13.981 -6.122 -24.230 1.00 87.31 509 ARG A O 1
ATOM 4044 N N . TYR A 1 510 ? 12.733 -4.361 -24.797 1.00 87.44 510 TYR A N 1
ATOM 4045 C CA . TYR A 1 510 ? 11.715 -5.117 -25.514 1.00 87.44 510 TYR A CA 1
ATOM 4046 C C . TYR A 1 510 ? 12.218 -5.601 -26.897 1.00 87.44 510 TYR A C 1
ATOM 4048 O O . TYR A 1 510 ? 12.848 -4.813 -27.612 1.00 87.44 510 TYR A O 1
ATOM 4056 N N . PRO A 1 511 ? 11.910 -6.834 -27.350 1.00 87.31 511 PRO A N 1
ATOM 4057 C CA . PRO A 1 511 ? 11.094 -7.874 -26.700 1.00 87.31 511 PRO A CA 1
ATOM 4058 C C . PRO A 1 511 ? 11.826 -8.808 -25.725 1.00 87.31 511 PRO A C 1
ATOM 4060 O O . PRO A 1 511 ? 11.155 -9.612 -25.091 1.00 87.31 511 PRO A O 1
ATOM 4063 N N . TRP A 1 512 ? 13.153 -8.710 -25.582 1.00 86.75 512 TRP A N 1
ATOM 4064 C CA . TRP A 1 512 ? 13.934 -9.578 -24.686 1.00 86.75 512 TRP A CA 1
ATOM 4065 C C . TRP A 1 512 ? 13.400 -9.604 -23.242 1.00 86.75 512 TRP A C 1
ATOM 4067 O O . TRP A 1 512 ? 13.187 -10.674 -22.683 1.00 86.75 512 TRP A O 1
ATOM 4077 N N . GLU A 1 513 ? 13.110 -8.435 -22.665 1.00 83.94 513 GLU A N 1
ATOM 4078 C CA . GLU A 1 513 ? 12.369 -8.305 -21.403 1.00 83.94 513 GLU A CA 1
ATOM 4079 C C . GLU A 1 513 ? 10.959 -7.774 -21.703 1.00 83.94 513 GLU A C 1
ATOM 4081 O O . GLU A 1 513 ? 10.707 -6.566 -21.708 1.00 83.94 513 GLU A O 1
ATOM 4086 N N . ALA A 1 514 ? 10.033 -8.683 -22.018 1.00 80.56 514 ALA A N 1
ATOM 4087 C CA . ALA A 1 514 ? 8.690 -8.322 -22.468 1.00 80.56 514 ALA A CA 1
ATOM 4088 C C . ALA A 1 514 ? 7.800 -7.734 -21.355 1.00 80.56 514 ALA A C 1
ATOM 4090 O O . ALA A 1 514 ? 7.073 -6.765 -21.596 1.00 80.56 514 ALA A O 1
ATOM 4091 N N . SER A 1 515 ? 7.870 -8.299 -20.147 1.00 78.25 515 SER A N 1
ATOM 4092 C CA . SER A 1 515 ? 6.946 -8.008 -19.040 1.00 78.25 515 SER A CA 1
ATOM 4093 C C . SER A 1 515 ? 6.914 -6.527 -18.605 1.00 78.25 515 SER A C 1
ATOM 4095 O O . SER A 1 515 ? 5.818 -5.949 -18.592 1.00 78.25 515 SER A O 1
ATOM 4097 N N . PRO A 1 516 ? 8.052 -5.836 -18.354 1.00 78.62 516 PRO A N 1
ATOM 4098 C CA . PRO A 1 516 ? 8.029 -4.433 -17.922 1.00 78.62 516 PRO A CA 1
ATOM 4099 C C . PRO A 1 516 ? 7.342 -3.505 -18.930 1.00 78.62 516 PRO A C 1
ATOM 4101 O O . PRO A 1 516 ? 6.597 -2.598 -18.560 1.00 78.62 516 PRO A O 1
ATOM 4104 N N . PHE A 1 517 ? 7.567 -3.751 -20.223 1.00 81.44 517 PHE A N 1
ATOM 4105 C CA . PHE A 1 517 ? 6.980 -2.962 -21.302 1.00 81.44 517 PHE A CA 1
ATOM 4106 C C . PHE A 1 517 ? 5.471 -3.184 -21.417 1.00 81.44 517 PHE A C 1
ATOM 4108 O O . PHE A 1 517 ? 4.709 -2.218 -21.452 1.00 81.44 517 PHE A O 1
ATOM 4115 N N . GLN A 1 518 ? 5.026 -4.442 -21.459 1.00 76.56 518 GLN A N 1
ATOM 4116 C CA . GLN A 1 518 ? 3.604 -4.762 -21.608 1.00 76.56 518 GLN A CA 1
ATOM 4117 C C . GLN A 1 518 ? 2.781 -4.271 -20.416 1.00 76.56 518 GLN A C 1
ATOM 4119 O O . GLN A 1 518 ? 1.692 -3.720 -20.586 1.00 76.56 518 GLN A O 1
ATOM 4124 N N . THR A 1 519 ? 3.340 -4.396 -19.218 1.00 73.62 519 THR A N 1
ATOM 4125 C CA . THR A 1 519 ? 2.706 -3.916 -17.995 1.00 73.62 519 THR A CA 1
ATOM 4126 C C . THR A 1 519 ? 2.549 -2.396 -18.000 1.00 73.62 519 THR A C 1
ATOM 4128 O O . THR A 1 519 ? 1.449 -1.894 -17.773 1.00 73.62 519 THR A O 1
ATOM 4131 N N . LEU A 1 520 ? 3.601 -1.651 -18.364 1.00 75.25 520 LEU A N 1
ATOM 4132 C CA . LEU A 1 520 ? 3.535 -0.193 -18.497 1.00 75.25 520 LEU A CA 1
ATOM 4133 C C . LEU A 1 520 ? 2.472 0.242 -19.520 1.00 75.25 520 LEU A C 1
ATOM 4135 O O . LEU A 1 520 ? 1.733 1.195 -19.282 1.00 75.25 520 LEU A O 1
ATOM 4139 N N . VAL A 1 521 ? 2.350 -0.479 -20.637 1.00 75.94 521 VAL A N 1
ATOM 4140 C CA . VAL A 1 521 ? 1.313 -0.221 -21.645 1.00 75.94 521 VAL A CA 1
ATOM 4141 C C . VAL A 1 521 ? -0.099 -0.414 -21.076 1.00 75.94 521 VAL A C 1
ATOM 4143 O O . VAL A 1 521 ? -0.954 0.448 -21.286 1.00 75.94 521 VAL A O 1
ATOM 4146 N N . ARG A 1 522 ? -0.367 -1.513 -20.355 1.00 73.31 522 ARG A N 1
ATOM 4147 C CA . ARG A 1 522 ? -1.687 -1.764 -19.734 1.00 73.31 522 ARG A CA 1
ATOM 4148 C C . ARG A 1 522 ? -2.037 -0.690 -18.710 1.00 73.31 522 ARG A C 1
ATOM 4150 O O . ARG A 1 522 ? -3.150 -0.170 -18.728 1.00 73.31 522 ARG A O 1
ATOM 4157 N N . SER A 1 523 ? -1.067 -0.324 -17.881 1.00 69.19 523 SER A N 1
ATOM 4158 C CA . SER A 1 523 ? -1.163 0.739 -16.882 1.00 69.19 523 SER A CA 1
ATOM 4159 C C . SER A 1 523 ? -1.544 2.088 -17.497 1.00 69.19 523 SER A C 1
ATOM 4161 O O . SER A 1 523 ? -2.475 2.746 -17.034 1.00 69.19 523 SER A O 1
ATOM 4163 N N . LEU A 1 524 ? -0.885 2.479 -18.593 1.00 71.12 524 LEU A N 1
ATOM 4164 C CA . LEU A 1 524 ? -1.204 3.712 -19.322 1.00 71.12 524 LEU A CA 1
ATOM 4165 C C . LEU A 1 524 ? -2.589 3.662 -19.984 1.00 71.12 524 LEU A C 1
ATOM 4167 O O . LEU A 1 524 ? -3.269 4.683 -20.088 1.00 71.12 524 LEU A O 1
ATOM 4171 N N . ALA A 1 525 ? -3.037 2.482 -20.410 1.00 68.19 525 ALA A N 1
ATOM 4172 C CA . ALA A 1 525 ? -4.356 2.307 -21.007 1.00 68.19 525 ALA A CA 1
ATOM 4173 C C . ALA A 1 525 ? -5.502 2.340 -19.993 1.00 68.19 525 ALA A C 1
ATOM 4175 O O . ALA A 1 525 ? -6.606 2.755 -20.338 1.00 68.19 525 ALA A O 1
ATOM 4176 N N . TYR A 1 526 ? -5.253 1.958 -18.741 1.00 60.47 526 TYR A N 1
ATOM 4177 C CA . TYR A 1 526 ? -6.255 2.012 -17.677 1.00 60.47 526 TYR A CA 1
ATOM 4178 C C . TYR A 1 526 ? -6.740 3.445 -17.380 1.00 60.47 526 TYR A C 1
ATOM 4180 O O . TYR A 1 526 ? -7.899 3.643 -17.014 1.00 60.47 526 TYR A O 1
ATOM 4188 N N . LEU A 1 527 ? -5.884 4.445 -17.626 1.00 57.38 527 LEU A N 1
ATOM 4189 C CA . LEU A 1 527 ? -6.125 5.871 -17.362 1.00 57.38 527 LEU A CA 1
ATOM 4190 C C . LEU A 1 527 ? -6.667 6.656 -18.570 1.00 57.38 527 LEU A C 1
ATOM 4192 O O . LEU A 1 527 ? -6.829 7.878 -18.509 1.00 57.38 527 LEU A O 1
ATOM 4196 N N . HIS A 1 528 ? -6.974 5.969 -19.674 1.00 54.84 528 HIS A N 1
ATOM 4197 C CA . HIS A 1 528 ? -7.575 6.575 -20.861 1.00 54.84 528 HIS A CA 1
ATOM 4198 C C . HIS A 1 528 ? -8.962 7.153 -20.501 1.00 54.84 528 HIS A C 1
ATOM 4200 O O . HIS A 1 528 ? -9.926 6.407 -20.337 1.00 54.84 528 HIS A O 1
ATOM 4206 N N . GLY A 1 529 ? -9.058 8.482 -20.348 1.00 51.28 529 GLY A N 1
ATOM 4207 C CA . GLY A 1 529 ? -10.304 9.190 -20.007 1.00 51.28 529 GLY A CA 1
ATOM 4208 C C . GLY A 1 529 ? -10.229 10.193 -18.844 1.00 51.28 529 GLY A C 1
ATOM 4209 O O . GLY A 1 529 ? -11.244 10.806 -18.524 1.00 51.28 529 GLY A O 1
ATOM 4210 N N . HIS A 1 530 ? -9.072 10.401 -18.205 1.00 44.56 530 HIS A N 1
ATOM 4211 C CA . HIS A 1 530 ? -8.911 11.431 -17.168 1.00 44.56 530 HIS A CA 1
ATOM 4212 C C . HIS A 1 530 ? -7.900 12.512 -17.572 1.00 44.56 530 HIS A C 1
ATOM 4214 O O . HIS A 1 530 ? -6.697 12.348 -17.400 1.00 44.56 530 HIS A O 1
ATOM 4220 N N . GLY A 1 531 ? -8.406 13.649 -18.061 1.00 43.78 531 GLY A N 1
ATOM 4221 C CA . GLY A 1 531 ? -7.640 14.889 -18.232 1.00 43.78 531 GLY A CA 1
ATOM 4222 C C . GLY A 1 531 ? -7.608 15.445 -19.659 1.00 43.78 531 GLY A C 1
ATOM 4223 O O . GLY A 1 531 ? -7.724 14.715 -20.638 1.00 43.78 531 GLY A O 1
ATOM 4224 N N . GLU A 1 532 ? -7.426 16.766 -19.766 1.00 39.97 532 GLU A N 1
ATOM 4225 C CA . GLU A 1 532 ? -7.312 17.516 -21.033 1.00 39.97 532 GLU A CA 1
ATOM 4226 C C . GLU A 1 532 ? -6.083 17.111 -21.874 1.00 39.97 532 GLU A C 1
ATOM 4228 O O . GLU A 1 532 ? -6.020 17.391 -23.071 1.00 39.97 532 GLU A O 1
ATOM 4233 N N . THR A 1 533 ? -5.111 16.414 -21.277 1.00 43.47 533 THR A N 1
ATOM 4234 C CA . THR A 1 533 ? -3.961 15.827 -21.969 1.00 43.47 533 THR A CA 1
ATOM 4235 C C . THR A 1 533 ? -4.322 14.431 -22.465 1.00 43.47 533 THR A C 1
ATOM 4237 O O . THR A 1 533 ? -3.954 13.424 -21.865 1.00 43.47 533 THR A O 1
ATOM 4240 N N . ALA A 1 534 ? -5.088 14.371 -23.553 1.00 45.53 534 ALA A N 1
ATOM 4241 C CA . ALA A 1 534 ? -5.415 13.126 -24.235 1.00 45.53 534 ALA A CA 1
ATOM 4242 C C . ALA A 1 534 ? -4.122 12.386 -24.624 1.00 45.53 534 ALA A C 1
ATOM 4244 O O . ALA A 1 534 ? -3.456 12.753 -25.592 1.00 45.53 534 ALA A O 1
ATOM 4245 N N . HIS A 1 535 ? -3.749 11.356 -23.862 1.00 52.91 535 HIS A N 1
ATOM 4246 C CA . HIS A 1 535 ? -2.706 10.435 -24.290 1.00 52.91 535 HIS A CA 1
ATOM 4247 C C . HIS A 1 535 ? -3.142 9.784 -25.606 1.00 52.91 535 HIS A C 1
ATOM 4249 O O . HIS A 1 535 ? -4.320 9.461 -25.794 1.00 52.91 535 HIS A O 1
ATOM 4255 N N . ASP A 1 536 ? -2.193 9.603 -26.527 1.00 57.53 536 ASP A N 1
ATOM 4256 C CA . ASP A 1 536 ? -2.430 8.832 -27.741 1.00 57.53 536 ASP A CA 1
ATOM 4257 C C . ASP A 1 536 ? -3.027 7.463 -27.388 1.00 57.53 536 ASP A C 1
ATOM 4259 O O . ASP A 1 536 ? -2.752 6.889 -26.333 1.00 57.53 536 ASP A O 1
ATOM 4263 N N . SER A 1 537 ? -3.872 6.947 -28.280 1.00 64.69 537 SER A N 1
ATOM 4264 C CA . SER A 1 537 ? -4.415 5.590 -28.186 1.00 64.69 537 SER A CA 1
ATOM 4265 C C . SER A 1 537 ? -3.350 4.578 -27.752 1.00 64.69 537 SER A C 1
ATOM 4267 O O . SER A 1 537 ? -2.259 4.552 -28.329 1.00 64.69 537 SER A O 1
ATOM 4269 N N . ILE A 1 538 ? -3.695 3.691 -26.809 1.00 72.50 538 ILE A N 1
ATOM 4270 C CA . ILE A 1 538 ? -2.873 2.522 -26.445 1.00 72.50 538 ILE A CA 1
ATOM 4271 C C . ILE A 1 538 ? -2.378 1.774 -27.690 1.00 72.50 538 ILE A C 1
ATOM 4273 O O . ILE A 1 538 ? -1.220 1.363 -27.749 1.00 72.50 538 ILE A O 1
ATOM 4277 N N . PHE A 1 539 ? -3.226 1.639 -28.711 1.00 76.75 539 PHE A N 1
ATOM 4278 C CA . PHE A 1 539 ? -2.885 0.932 -29.938 1.00 76.75 539 PHE A CA 1
ATOM 4279 C C . PHE A 1 539 ? -1.796 1.661 -30.724 1.00 76.75 539 PHE A C 1
ATOM 4281 O O . PHE A 1 539 ? -0.865 1.024 -31.202 1.00 76.75 539 PHE A O 1
ATOM 4288 N N . LYS A 1 540 ? -1.821 2.998 -30.778 1.00 78.50 540 LYS A N 1
ATOM 4289 C CA . LYS A 1 540 ? -0.740 3.781 -31.403 1.00 78.50 540 LYS A CA 1
ATOM 4290 C C . LYS A 1 540 ? 0.582 3.635 -30.652 1.00 78.50 540 LYS A C 1
ATOM 4292 O O . LYS A 1 540 ? 1.629 3.503 -31.285 1.00 78.50 540 LYS A O 1
ATOM 4297 N N . LEU A 1 541 ? 0.518 3.644 -29.320 1.00 76.62 541 LEU A N 1
ATOM 4298 C CA . LEU A 1 541 ? 1.677 3.500 -28.440 1.00 76.62 541 LEU A CA 1
ATOM 4299 C C . LEU A 1 541 ? 2.342 2.117 -28.587 1.00 76.62 541 LEU A C 1
ATOM 4301 O O . LEU A 1 541 ? 3.569 2.004 -28.578 1.00 76.62 541 LEU A O 1
ATOM 4305 N N . LEU A 1 542 ? 1.528 1.074 -28.762 1.00 80.62 542 LEU A N 1
ATOM 4306 C CA . LEU A 1 542 ? 1.980 -0.295 -29.011 1.00 80.62 542 LEU A CA 1
ATOM 4307 C C . LEU A 1 542 ? 2.550 -0.497 -30.410 1.00 80.62 542 LEU A C 1
ATOM 4309 O O . LEU A 1 542 ? 3.478 -1.282 -30.592 1.00 80.62 542 LEU A O 1
ATOM 4313 N N . ASP A 1 543 ? 1.972 0.159 -31.409 1.00 86.31 543 ASP A N 1
ATOM 4314 C CA . ASP A 1 543 ? 2.189 -0.250 -32.786 1.00 86.31 543 ASP A CA 1
ATOM 4315 C C . ASP A 1 543 ? 3.421 0.376 -33.426 1.00 86.31 543 ASP A C 1
ATOM 4317 O O . ASP A 1 543 ? 4.151 -0.320 -34.119 1.00 86.31 543 ASP A O 1
ATOM 4321 N N . LYS A 1 544 ? 3.723 1.656 -33.187 1.00 85.00 544 LYS A N 1
ATOM 4322 C CA . LYS A 1 544 ? 4.927 2.264 -33.774 1.00 85.00 544 LYS A CA 1
ATOM 4323 C C . LYS A 1 544 ? 6.140 2.063 -32.864 1.00 85.00 544 LYS A C 1
ATOM 4325 O O . LYS A 1 544 ? 6.330 2.798 -31.897 1.00 85.00 544 LYS A O 1
ATOM 4330 N N . ARG A 1 545 ? 6.990 1.087 -33.190 1.00 87.56 545 ARG A N 1
ATOM 4331 C CA . ARG A 1 545 ? 8.192 0.737 -32.414 1.00 87.56 545 ARG A CA 1
ATOM 4332 C C . ARG A 1 545 ? 9.450 1.108 -33.189 1.00 87.56 545 ARG A C 1
ATOM 4334 O O . ARG A 1 545 ? 9.493 0.882 -34.386 1.00 87.56 545 ARG A O 1
ATOM 4341 N N . GLN A 1 546 ? 10.453 1.681 -32.518 1.00 88.62 546 GLN A N 1
ATOM 4342 C CA . GLN A 1 546 ? 11.705 2.154 -33.145 1.00 88.62 546 GLN A CA 1
ATOM 4343 C C . GLN A 1 546 ? 12.926 1.277 -32.837 1.00 88.62 546 GLN A C 1
ATOM 4345 O O . GLN A 1 546 ? 13.969 1.421 -33.474 1.00 88.62 546 GLN A O 1
ATOM 4350 N N . THR A 1 547 ? 12.818 0.409 -31.832 1.00 90.88 547 THR A N 1
ATOM 4351 C CA . THR A 1 547 ? 13.932 -0.382 -31.308 1.00 90.88 547 THR A CA 1
ATOM 4352 C C . THR A 1 547 ? 13.505 -1.821 -31.077 1.00 90.88 547 THR A C 1
ATOM 4354 O O . THR A 1 547 ? 12.394 -2.066 -30.599 1.00 90.88 547 THR A O 1
ATOM 4357 N N . PHE A 1 548 ? 14.402 -2.761 -31.368 1.00 92.12 548 PHE A N 1
ATOM 4358 C CA . PHE A 1 548 ? 14.192 -4.193 -31.185 1.00 92.12 548 PHE A CA 1
ATOM 4359 C C . PHE A 1 548 ? 15.409 -4.806 -30.484 1.00 92.12 548 PHE A C 1
ATOM 4361 O O . PHE A 1 548 ? 16.519 -4.759 -31.015 1.00 92.12 548 PHE A O 1
ATOM 4368 N N . THR A 1 549 ? 15.211 -5.394 -29.306 1.00 92.25 549 THR A N 1
ATOM 4369 C CA . THR A 1 549 ? 16.285 -6.046 -28.543 1.00 92.25 549 THR A CA 1
ATOM 4370 C C . THR A 1 549 ? 16.289 -7.548 -28.780 1.00 92.25 549 THR A C 1
ATOM 4372 O O . THR A 1 549 ? 15.289 -8.224 -28.555 1.00 92.25 549 THR A O 1
ATOM 4375 N N . TYR A 1 550 ? 17.418 -8.060 -29.266 1.00 90.06 550 TYR A N 1
ATOM 4376 C CA . TYR A 1 550 ? 17.535 -9.391 -29.852 1.00 90.06 550 TYR A CA 1
ATOM 4377 C C . TYR A 1 550 ? 18.688 -10.176 -29.196 1.00 90.06 550 TYR A C 1
ATOM 4379 O O . TYR A 1 550 ? 19.834 -9.713 -29.242 1.00 90.06 550 TYR A O 1
ATOM 4387 N N . PRO A 1 551 ? 18.446 -11.365 -28.615 1.00 89.00 551 PRO A N 1
ATOM 4388 C CA . PRO A 1 551 ? 19.515 -12.273 -28.205 1.00 89.00 551 PRO A CA 1
ATOM 4389 C C . PRO A 1 551 ? 20.099 -12.974 -29.438 1.00 89.00 551 PRO A C 1
ATOM 4391 O O . PRO A 1 551 ? 19.435 -13.750 -30.123 1.00 89.00 551 PRO A O 1
ATOM 4394 N N . LEU A 1 552 ? 21.350 -12.670 -29.770 1.00 85.38 552 LEU A N 1
ATOM 4395 C CA . LEU A 1 552 ? 22.013 -13.228 -30.940 1.00 85.38 552 LEU A CA 1
ATOM 4396 C C . LEU A 1 552 ? 22.203 -14.748 -30.802 1.00 85.38 552 LEU A C 1
ATOM 4398 O O . LEU A 1 552 ? 22.485 -15.247 -29.709 1.00 85.38 552 LEU A O 1
ATOM 4402 N N . PRO A 1 553 ? 22.136 -15.499 -31.917 1.00 81.62 553 PRO A N 1
ATOM 4403 C CA . PRO A 1 553 ? 22.455 -16.920 -31.913 1.00 81.62 553 PRO A CA 1
ATOM 4404 C C . PRO A 1 553 ? 23.848 -17.206 -31.333 1.00 81.62 553 PRO A C 1
ATOM 4406 O O . PRO A 1 553 ? 24.782 -16.416 -31.473 1.00 81.62 553 PRO A O 1
ATOM 4409 N N . TYR A 1 554 ? 24.022 -18.381 -30.728 1.00 76.31 554 TYR A N 1
ATOM 4410 C CA . TYR A 1 554 ? 25.322 -18.794 -30.194 1.00 76.31 554 TYR A CA 1
ATOM 4411 C C . TYR A 1 554 ? 26.414 -18.742 -31.279 1.00 76.31 554 TYR A C 1
ATOM 4413 O O . TYR A 1 554 ? 26.238 -19.320 -32.355 1.00 76.31 554 TYR A O 1
ATOM 4421 N N . GLN A 1 555 ? 27.540 -18.076 -30.989 1.00 74.88 555 GLN A N 1
ATOM 4422 C CA . GLN A 1 555 ? 28.647 -17.833 -31.934 1.00 74.88 555 GLN A CA 1
ATOM 4423 C C . GLN A 1 555 ? 28.256 -17.031 -33.191 1.00 74.88 555 GLN A C 1
ATOM 4425 O O . GLN A 1 555 ? 28.847 -17.216 -34.258 1.00 74.88 555 GLN A O 1
ATOM 4430 N N . PHE A 1 556 ? 27.263 -16.145 -33.096 1.00 79.75 556 PHE A N 1
ATOM 4431 C CA . PHE A 1 556 ? 26.894 -15.264 -34.201 1.00 79.75 556 PHE A CA 1
ATOM 4432 C C . PHE A 1 556 ? 28.052 -14.327 -34.579 1.00 79.75 556 PHE A C 1
ATOM 4434 O O . PHE A 1 556 ? 28.547 -13.566 -33.750 1.00 79.75 556 PHE A O 1
ATOM 4441 N N . ALA A 1 557 ? 28.473 -14.385 -35.845 1.00 78.69 557 ALA A N 1
ATOM 4442 C CA . ALA A 1 557 ? 29.601 -13.619 -36.386 1.00 78.69 557 ALA A CA 1
ATOM 4443 C C . ALA A 1 557 ? 29.195 -12.667 -37.526 1.00 78.69 557 ALA A C 1
ATOM 4445 O O . ALA A 1 557 ? 30.047 -12.006 -38.112 1.00 78.69 557 ALA A O 1
ATOM 4446 N N . ASP A 1 558 ? 27.903 -12.593 -37.858 1.00 85.31 558 ASP A N 1
ATOM 4447 C CA . ASP A 1 558 ? 27.391 -11.793 -38.976 1.00 85.31 558 ASP A CA 1
ATOM 4448 C C . ASP A 1 558 ? 27.091 -10.335 -38.542 1.00 85.31 558 ASP A C 1
ATOM 4450 O O . ASP A 1 558 ? 26.010 -9.786 -38.785 1.00 85.31 558 ASP A O 1
ATOM 4454 N N . TYR A 1 559 ? 28.066 -9.693 -37.889 1.00 86.06 559 TYR A N 1
ATOM 4455 C CA . TYR A 1 559 ? 28.046 -8.270 -37.538 1.00 86.06 559 TYR A CA 1
ATOM 4456 C C . TYR A 1 559 ? 29.453 -7.654 -37.606 1.00 86.06 559 TYR A C 1
ATOM 4458 O O . TYR A 1 559 ? 30.457 -8.340 -37.433 1.00 86.06 559 TYR A O 1
ATOM 4466 N N . GLU A 1 560 ? 29.516 -6.350 -37.853 1.00 87.38 560 GLU A N 1
ATOM 4467 C CA . GLU A 1 560 ? 30.732 -5.531 -37.844 1.00 87.38 560 GLU A CA 1
ATOM 4468 C C . GLU A 1 560 ? 30.663 -4.546 -36.674 1.00 87.38 560 GLU A C 1
ATOM 4470 O O . GLU A 1 560 ? 29.605 -3.972 -36.416 1.00 87.38 560 GLU A O 1
ATOM 4475 N N . THR A 1 561 ? 31.768 -4.338 -35.963 1.00 85.38 561 THR A N 1
ATOM 4476 C CA . THR A 1 561 ? 31.895 -3.258 -34.977 1.00 85.38 561 THR A CA 1
ATOM 4477 C C . THR A 1 561 ? 32.027 -1.920 -35.700 1.00 85.38 561 THR A C 1
ATOM 4479 O O . THR A 1 561 ? 32.723 -1.799 -36.709 1.00 85.38 561 THR A O 1
ATOM 4482 N N . ILE A 1 562 ? 31.312 -0.908 -35.218 1.00 84.50 562 ILE A N 1
ATOM 4483 C CA . ILE A 1 562 ? 31.372 0.463 -35.735 1.00 84.50 562 ILE A CA 1
ATOM 4484 C C . ILE A 1 562 ? 31.745 1.399 -34.587 1.00 84.50 562 ILE A C 1
ATOM 4486 O O . ILE A 1 562 ? 31.434 1.099 -33.442 1.00 84.50 562 ILE A O 1
ATOM 4490 N N . GLN A 1 563 ? 32.382 2.532 -34.894 1.00 77.81 563 GLN A N 1
ATOM 4491 C CA . GLN A 1 563 ? 32.720 3.560 -33.893 1.00 77.81 563 GLN A CA 1
ATOM 4492 C C . GLN A 1 563 ? 33.560 3.012 -32.720 1.00 77.81 563 GLN A C 1
ATOM 4494 O O . GLN A 1 563 ? 33.298 3.293 -31.555 1.00 77.81 563 GLN A O 1
ATOM 4499 N N . GLU A 1 564 ? 34.602 2.229 -33.026 1.00 72.50 564 GLU A N 1
ATOM 4500 C CA . GLU A 1 564 ? 35.512 1.679 -32.003 1.00 72.50 564 GLU A CA 1
ATOM 4501 C C . GLU A 1 564 ? 36.251 2.774 -31.211 1.00 72.50 564 GLU A C 1
ATOM 4503 O O . GLU A 1 564 ? 36.659 2.545 -30.075 1.00 72.50 564 GLU A O 1
ATOM 4508 N N . GLU A 1 565 ? 36.377 3.974 -31.784 1.00 71.31 565 GLU A N 1
ATOM 4509 C CA . GLU A 1 565 ? 36.942 5.160 -31.128 1.00 71.31 565 GLU A CA 1
ATOM 4510 C C . GLU A 1 565 ? 36.123 5.641 -29.918 1.00 71.31 565 GLU A C 1
ATOM 4512 O O . GLU A 1 565 ? 36.703 6.166 -28.968 1.00 71.31 565 GLU A O 1
ATOM 4517 N N . ASP A 1 566 ? 34.811 5.380 -29.910 1.00 68.06 566 ASP A N 1
ATOM 4518 C CA . ASP A 1 566 ? 33.891 5.786 -28.842 1.00 68.06 566 ASP A CA 1
ATOM 4519 C C . ASP A 1 566 ? 33.750 4.721 -27.737 1.00 68.06 566 ASP A C 1
ATOM 4521 O O . ASP A 1 566 ? 33.090 4.963 -26.725 1.00 68.06 566 ASP A O 1
ATOM 4525 N N . ASN A 1 567 ? 34.351 3.534 -27.918 1.00 70.06 567 ASN A N 1
ATOM 4526 C CA . ASN A 1 567 ? 34.312 2.392 -26.991 1.00 70.06 567 ASN A CA 1
ATOM 4527 C C . ASN A 1 567 ? 32.896 2.055 -26.462 1.00 70.06 567 ASN A C 1
ATOM 4529 O O . ASN A 1 567 ? 32.720 1.668 -25.307 1.00 70.06 567 ASN A O 1
ATOM 4533 N N . ASN A 1 568 ? 31.873 2.236 -27.303 1.00 74.31 568 ASN A N 1
ATOM 4534 C CA . ASN A 1 568 ? 30.457 2.132 -26.932 1.00 74.31 568 ASN A CA 1
ATOM 4535 C C . ASN A 1 568 ? 29.800 0.805 -27.363 1.00 74.31 568 ASN A C 1
ATOM 4537 O O . ASN A 1 568 ? 28.576 0.702 -27.361 1.00 74.31 568 ASN A O 1
ATOM 4541 N N . ASN A 1 569 ? 30.597 -0.190 -27.772 1.00 84.00 569 ASN A N 1
ATOM 4542 C CA . ASN A 1 569 ? 30.133 -1.488 -28.273 1.00 84.00 569 ASN A CA 1
ATOM 4543 C C . ASN A 1 569 ? 29.102 -1.405 -29.421 1.00 84.00 569 ASN A C 1
ATOM 4545 O O . ASN A 1 569 ? 28.217 -2.264 -29.536 1.00 84.00 569 ASN A O 1
ATOM 4549 N N . SER A 1 570 ? 29.199 -0.385 -30.281 1.00 88.94 570 SER A N 1
ATOM 4550 C CA . SER A 1 570 ? 28.309 -0.251 -31.433 1.00 88.94 570 SER A CA 1
ATOM 4551 C C . SER A 1 570 ? 28.600 -1.295 -32.506 1.00 88.94 570 SER A C 1
ATOM 4553 O O . SER A 1 570 ? 29.745 -1.600 -32.847 1.00 88.94 570 SER A O 1
ATOM 4555 N N . ILE A 1 571 ? 27.528 -1.825 -33.081 1.00 90.38 571 ILE A N 1
ATOM 4556 C CA . ILE A 1 571 ? 27.567 -2.857 -34.108 1.00 90.38 571 ILE A CA 1
ATOM 4557 C C . ILE A 1 571 ? 26.684 -2.501 -35.297 1.00 90.38 571 ILE A C 1
ATOM 4559 O O . ILE A 1 571 ? 25.737 -1.716 -35.213 1.00 90.38 571 ILE A O 1
ATOM 4563 N N . LYS A 1 572 ? 26.972 -3.149 -36.418 1.00 91.94 572 LYS A N 1
ATOM 4564 C CA . LYS A 1 572 ? 26.187 -3.109 -37.639 1.00 91.94 572 LYS A CA 1
ATOM 4565 C C . LYS A 1 572 ? 26.014 -4.517 -38.181 1.00 91.94 572 LYS A C 1
ATOM 4567 O O . LYS A 1 572 ? 26.990 -5.229 -38.391 1.00 91.94 572 LYS A O 1
ATOM 4572 N N . LEU A 1 573 ? 24.776 -4.919 -38.440 1.00 90.06 573 LEU A N 1
ATOM 4573 C CA . LEU A 1 573 ? 24.492 -6.249 -38.976 1.00 90.06 573 LEU A CA 1
ATOM 4574 C C . LEU A 1 573 ? 25.020 -6.385 -40.409 1.00 90.06 573 LEU A C 1
ATOM 4576 O O . LEU A 1 573 ? 24.798 -5.501 -41.240 1.00 90.06 573 LEU A O 1
ATOM 4580 N N . THR A 1 574 ? 25.663 -7.506 -40.732 1.00 87.75 574 THR A N 1
ATOM 4581 C CA . THR A 1 574 ? 26.086 -7.806 -42.115 1.00 87.75 574 THR A CA 1
ATOM 4582 C C . THR A 1 574 ? 25.063 -8.655 -42.864 1.00 87.75 574 THR A C 1
ATOM 4584 O O . THR A 1 574 ? 25.073 -8.692 -44.097 1.00 87.75 574 THR A O 1
ATOM 4587 N N . ARG A 1 575 ? 24.138 -9.291 -42.135 1.00 85.69 575 ARG A N 1
ATOM 4588 C CA . ARG A 1 575 ? 23.036 -10.095 -42.673 1.00 85.69 575 ARG A CA 1
ATOM 4589 C C . ARG A 1 575 ? 21.701 -9.741 -42.034 1.00 85.69 575 ARG A C 1
ATOM 4591 O O . ARG A 1 575 ? 21.658 -9.177 -40.946 1.00 85.69 575 ARG A O 1
ATOM 4598 N N . ASP A 1 576 ? 20.629 -10.097 -42.734 1.00 85.56 576 ASP A N 1
ATOM 4599 C CA . ASP A 1 576 ? 19.270 -9.976 -42.217 1.00 85.56 576 ASP A CA 1
ATOM 4600 C C . ASP A 1 576 ? 19.067 -10.943 -41.040 1.00 85.56 576 ASP A C 1
ATOM 4602 O O . ASP A 1 576 ? 19.447 -12.115 -41.128 1.00 85.56 576 ASP A O 1
ATOM 4606 N N . LEU A 1 577 ? 18.418 -10.473 -39.974 1.00 87.00 577 LEU A N 1
ATOM 4607 C CA . LEU A 1 577 ? 17.973 -11.298 -38.851 1.00 87.00 577 LEU A CA 1
ATOM 4608 C C . LEU A 1 577 ? 16.457 -11.532 -38.939 1.00 87.00 577 LEU A C 1
ATOM 4610 O O . LEU A 1 577 ? 15.694 -10.573 -39.085 1.00 87.00 577 LEU A O 1
ATOM 4614 N N . PRO A 1 578 ? 15.979 -12.785 -38.874 1.00 87.19 578 PRO A N 1
ATOM 4615 C CA . PRO A 1 578 ? 14.548 -13.058 -38.812 1.00 87.19 578 PRO A CA 1
ATOM 4616 C C . PRO A 1 578 ? 13.984 -12.713 -37.426 1.00 87.19 578 PRO A C 1
ATOM 4618 O O . PRO A 1 578 ? 14.635 -12.985 -36.429 1.00 87.19 578 PRO A O 1
ATOM 4621 N N . MET A 1 579 ? 12.760 -12.176 -37.342 1.00 87.25 579 MET A N 1
ATOM 4622 C CA . MET A 1 579 ? 12.027 -12.107 -36.061 1.00 87.25 579 MET A CA 1
ATOM 4623 C C . MET A 1 579 ? 11.301 -13.420 -35.729 1.00 87.25 579 MET A C 1
ATOM 4625 O O . MET A 1 579 ? 10.976 -13.670 -34.575 1.00 87.25 579 MET A O 1
ATOM 4629 N N . PHE A 1 580 ? 11.056 -14.261 -36.739 1.00 88.25 580 PHE A N 1
ATOM 4630 C CA . PHE A 1 580 ? 10.403 -15.565 -36.607 1.00 88.25 580 PHE A CA 1
ATOM 4631 C C . PHE A 1 580 ? 11.130 -16.619 -37.452 1.00 88.25 580 PHE A C 1
ATOM 4633 O O . PHE A 1 580 ? 11.501 -16.352 -38.601 1.00 88.25 580 PHE A O 1
ATOM 4640 N N . GLU A 1 581 ? 11.307 -17.823 -36.911 1.00 83.38 581 GLU A N 1
ATOM 4641 C CA . GLU A 1 581 ? 11.971 -18.949 -37.582 1.00 83.38 581 GLU A CA 1
ATOM 4642 C C . GLU A 1 581 ? 10.985 -20.078 -37.897 1.00 83.38 581 GLU A C 1
ATOM 4644 O O . GLU A 1 581 ? 10.122 -20.382 -37.094 1.00 83.38 581 GLU A O 1
ATOM 4649 N N . SER A 1 582 ? 11.114 -20.770 -39.031 1.00 79.25 582 SER A N 1
ATOM 4650 C CA . SER A 1 582 ? 10.165 -21.844 -39.370 1.00 79.25 582 SER A CA 1
ATOM 4651 C C . SER A 1 582 ? 10.400 -23.128 -38.557 1.00 79.25 582 SER A C 1
ATOM 4653 O O . SER A 1 582 ? 11.512 -23.669 -38.557 1.00 79.25 582 SER A O 1
ATOM 4655 N N . ARG A 1 583 ? 9.328 -23.697 -37.981 1.00 72.25 583 ARG A N 1
ATOM 4656 C CA . ARG A 1 583 ? 9.338 -24.952 -37.192 1.00 72.25 583 ARG A CA 1
ATOM 4657 C C . ARG A 1 583 ? 9.822 -26.167 -37.995 1.00 72.25 583 ARG A C 1
ATOM 4659 O O . ARG A 1 583 ? 10.318 -27.138 -37.432 1.00 72.25 583 ARG A O 1
ATOM 4666 N N . GLY A 1 584 ? 9.706 -26.121 -39.326 1.00 58.41 584 GLY A N 1
ATOM 4667 C CA . GLY A 1 584 ? 10.027 -27.229 -40.234 1.00 58.41 584 GLY A CA 1
ATOM 4668 C C . GLY A 1 584 ? 11.514 -27.427 -40.567 1.00 58.41 584 GLY A C 1
ATOM 4669 O O . GLY A 1 584 ? 11.848 -28.380 -41.274 1.00 58.41 584 GLY A O 1
ATOM 4670 N N . ARG A 1 585 ? 12.432 -26.569 -40.095 1.00 51.72 585 ARG A N 1
ATOM 4671 C CA . ARG A 1 585 ? 13.886 -26.744 -40.303 1.00 51.72 585 ARG A CA 1
ATOM 4672 C C . ARG A 1 585 ? 14.551 -27.437 -39.112 1.00 51.72 585 ARG A C 1
ATOM 4674 O O . ARG A 1 585 ? 15.290 -26.835 -38.341 1.00 51.72 585 ARG A O 1
ATOM 4681 N N . GLY A 1 586 ? 14.346 -28.747 -39.008 1.00 39.81 586 GLY A N 1
ATOM 4682 C CA . GLY A 1 586 ? 15.100 -29.597 -38.087 1.00 39.81 586 GLY A CA 1
ATOM 4683 C C . GLY A 1 586 ? 16.597 -29.693 -38.438 1.00 39.81 586 GLY A C 1
ATOM 4684 O O . GLY A 1 586 ? 16.967 -30.014 -39.564 1.00 39.81 586 GLY A O 1
ATOM 4685 N N . ILE A 1 587 ? 17.451 -29.447 -37.437 1.00 41.88 587 ILE A N 1
ATOM 4686 C CA . ILE A 1 587 ? 18.756 -30.104 -37.192 1.00 41.88 587 ILE A CA 1
ATOM 4687 C C . ILE A 1 587 ? 19.743 -30.151 -38.381 1.00 41.88 587 ILE A C 1
ATOM 4689 O O . ILE A 1 587 ? 20.341 -31.180 -38.668 1.00 41.88 587 ILE A O 1
ATOM 4693 N N . ASN A 1 588 ? 19.992 -29.028 -39.055 1.00 36.12 588 ASN A N 1
ATOM 4694 C CA . ASN A 1 588 ? 21.223 -28.852 -39.842 1.00 36.12 588 ASN A CA 1
ATOM 4695 C C . ASN A 1 588 ? 21.641 -27.377 -39.869 1.00 36.12 588 ASN A C 1
ATOM 4697 O O . ASN A 1 588 ? 21.521 -26.676 -40.869 1.00 36.12 588 ASN A O 1
ATOM 4701 N N . ARG A 1 589 ? 22.164 -26.899 -38.734 1.00 46.91 589 ARG A N 1
ATOM 4702 C CA . ARG A 1 589 ? 22.630 -25.514 -38.531 1.00 46.91 589 ARG A CA 1
ATOM 4703 C C . ARG A 1 589 ? 23.881 -25.112 -39.333 1.00 46.91 589 ARG A C 1
ATOM 4705 O O . ARG A 1 589 ? 24.349 -23.998 -39.142 1.00 46.91 589 ARG A O 1
ATOM 4712 N N . ARG A 1 590 ? 24.476 -25.964 -40.187 1.00 40.16 590 ARG A N 1
ATOM 4713 C CA . ARG A 1 590 ? 25.829 -25.678 -40.723 1.00 40.16 590 ARG A CA 1
ATOM 4714 C C . ARG A 1 590 ? 26.072 -25.704 -42.223 1.00 40.16 590 ARG A C 1
ATOM 4716 O O . ARG A 1 590 ? 27.060 -25.104 -42.628 1.00 40.16 590 ARG A O 1
ATOM 4723 N N . HIS A 1 591 ? 25.226 -26.268 -43.076 1.00 37.09 591 HIS A N 1
ATOM 4724 C CA . HIS A 1 591 ? 25.516 -26.278 -44.516 1.00 37.09 591 HIS A CA 1
ATOM 4725 C C . HIS A 1 591 ? 24.256 -25.962 -45.323 1.00 37.09 591 HIS A C 1
ATOM 4727 O O . HIS A 1 591 ? 23.200 -26.505 -45.030 1.00 37.09 591 HIS A O 1
ATOM 4733 N N . PHE A 1 592 ? 24.397 -25.096 -46.335 1.00 35.28 592 PHE A N 1
ATOM 4734 C CA . PHE A 1 592 ? 23.370 -24.604 -47.272 1.00 35.28 592 PHE A CA 1
ATOM 4735 C C . PHE A 1 592 ? 22.602 -23.320 -46.895 1.00 35.28 592 PHE A C 1
ATOM 4737 O O . PHE A 1 592 ? 21.386 -23.242 -47.028 1.00 35.28 592 PHE A O 1
ATOM 4744 N N . TRP A 1 593 ? 23.332 -22.246 -46.575 1.00 45.16 593 TRP A N 1
ATOM 4745 C CA . TRP A 1 593 ? 22.917 -20.878 -46.946 1.00 45.16 593 TRP A CA 1
ATOM 4746 C C . TRP A 1 593 ? 23.605 -20.494 -48.264 1.00 45.16 593 TRP A C 1
ATOM 4748 O O . TRP A 1 593 ? 24.411 -19.572 -48.336 1.00 45.16 593 TRP A O 1
ATOM 4758 N N . GLY A 1 594 ? 23.365 -21.303 -49.296 1.00 34.00 594 GLY A N 1
ATOM 4759 C CA . GLY A 1 594 ? 23.993 -21.183 -50.602 1.00 34.00 594 GLY A CA 1
ATOM 4760 C C . GLY A 1 594 ? 22.975 -21.428 -51.709 1.00 34.00 594 GLY A C 1
ATOM 4761 O O . GLY A 1 594 ? 22.413 -22.512 -51.808 1.00 34.00 594 GLY A O 1
ATOM 4762 N N . ASN A 1 595 ? 22.850 -20.415 -52.560 1.00 31.20 595 ASN A N 1
ATOM 4763 C CA . ASN A 1 595 ? 22.199 -20.368 -53.864 1.00 31.20 595 ASN A CA 1
ATOM 4764 C C . ASN A 1 595 ? 20.679 -20.137 -53.950 1.00 31.20 595 ASN A C 1
ATOM 4766 O O . ASN A 1 595 ? 19.856 -20.781 -53.304 1.00 31.20 595 ASN A O 1
ATOM 4770 N N . GLY A 1 596 ? 20.351 -19.149 -54.787 1.00 37.06 596 GLY A N 1
ATOM 4771 C CA . GLY A 1 596 ? 19.047 -18.520 -54.914 1.00 37.06 596 GLY A CA 1
ATOM 4772 C C . GLY A 1 596 ? 17.971 -19.396 -55.545 1.00 37.06 596 GLY A C 1
ATOM 4773 O O . GLY A 1 596 ? 18.205 -20.072 -56.539 1.00 37.06 596 GLY A O 1
ATOM 4774 N N . ASN A 1 597 ? 16.790 -19.353 -54.924 1.00 32.38 597 ASN A N 1
ATOM 4775 C CA . ASN A 1 597 ? 15.450 -19.425 -55.529 1.00 32.38 597 ASN A CA 1
ATOM 4776 C C . ASN A 1 597 ? 14.380 -19.489 -54.414 1.00 32.38 597 ASN A C 1
ATOM 4778 O O . ASN A 1 597 ? 13.543 -20.384 -54.382 1.00 32.38 597 ASN A O 1
ATOM 4782 N N . GLN A 1 598 ? 14.400 -18.543 -53.467 1.00 36.06 598 GLN A N 1
ATOM 4783 C CA . GLN A 1 598 ? 13.377 -18.414 -52.405 1.00 36.06 598 GLN A CA 1
ATOM 4784 C C . GLN A 1 598 ? 12.599 -17.091 -52.510 1.00 36.06 598 GLN A C 1
ATOM 4786 O O . GLN A 1 598 ? 12.197 -16.497 -51.517 1.00 36.06 598 GLN A O 1
ATOM 4791 N N . GLY A 1 599 ? 12.400 -16.609 -53.738 1.00 34.97 599 GLY A N 1
ATOM 4792 C CA . GLY A 1 599 ? 11.864 -15.275 -54.012 1.00 34.97 599 GLY A CA 1
ATOM 4793 C 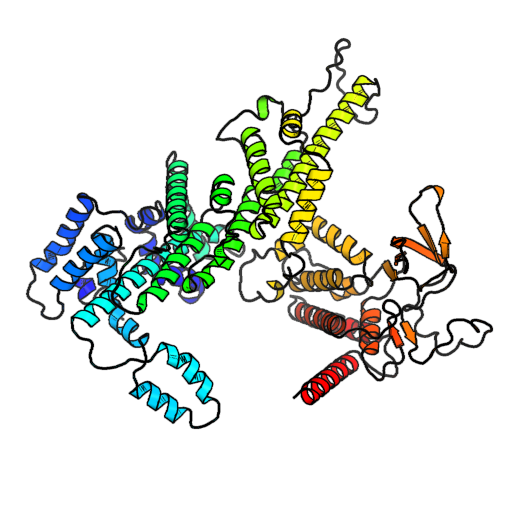C . GLY A 1 599 ? 10.341 -15.133 -54.084 1.00 34.97 599 GLY A C 1
ATOM 4794 O O . GLY A 1 599 ? 9.900 -14.053 -54.449 1.00 34.97 599 GLY A O 1
ATOM 4795 N N . GLN A 1 600 ? 9.519 -16.155 -53.804 1.00 33.81 600 GLN A N 1
ATOM 4796 C CA . GLN A 1 600 ? 8.076 -16.061 -54.127 1.00 33.81 600 GLN A CA 1
ATOM 4797 C C . GLN A 1 600 ? 7.064 -16.424 -53.026 1.00 33.81 600 GLN A C 1
ATOM 4799 O O . GLN A 1 600 ? 5.878 -16.208 -53.245 1.00 33.81 600 GLN A O 1
ATOM 4804 N N . ALA A 1 601 ? 7.483 -16.854 -51.829 1.00 34.53 601 ALA A N 1
ATOM 4805 C CA . ALA A 1 601 ? 6.564 -17.016 -50.682 1.00 34.53 601 ALA A CA 1
ATOM 4806 C C . ALA A 1 601 ? 6.905 -16.131 -49.464 1.00 34.53 601 ALA A C 1
ATOM 4808 O O . ALA A 1 601 ? 6.087 -15.979 -48.566 1.00 34.53 601 ALA A O 1
ATOM 4809 N N . LEU A 1 602 ? 8.090 -15.508 -49.442 1.00 41.84 602 LEU A N 1
ATOM 4810 C CA . LEU A 1 602 ? 8.609 -14.731 -48.302 1.00 41.84 602 LEU A CA 1
ATOM 4811 C C . LEU A 1 602 ? 8.523 -13.205 -48.499 1.00 41.84 602 LEU A C 1
ATOM 4813 O O . LEU A 1 602 ? 8.890 -12.449 -47.607 1.00 41.84 602 LEU A O 1
ATOM 4817 N N . ALA A 1 603 ? 8.026 -12.744 -49.651 1.00 36.72 603 ALA A N 1
ATOM 4818 C CA . ALA A 1 603 ? 7.947 -11.323 -50.005 1.00 36.72 603 ALA A CA 1
ATOM 4819 C C . ALA A 1 603 ? 6.773 -10.566 -49.343 1.00 36.72 603 ALA A C 1
ATOM 4821 O O . ALA A 1 603 ? 6.677 -9.354 -49.489 1.00 36.72 603 ALA A O 1
ATOM 4822 N N . VAL A 1 604 ? 5.882 -11.258 -48.622 1.00 43.81 604 VAL A N 1
ATOM 4823 C CA . VAL A 1 604 ? 4.674 -10.659 -48.014 1.00 43.81 604 VAL A CA 1
ATOM 4824 C C . VAL A 1 604 ? 4.931 -10.129 -46.587 1.00 43.81 604 VAL A C 1
ATOM 4826 O O . VAL A 1 604 ? 4.138 -9.355 -46.064 1.00 43.81 604 VAL A O 1
ATOM 4829 N N . ASN A 1 605 ? 6.073 -10.474 -45.973 1.00 52.06 605 ASN A N 1
ATOM 4830 C CA . ASN A 1 605 ? 6.408 -10.164 -44.574 1.00 52.06 605 ASN A CA 1
ATOM 4831 C C . ASN A 1 605 ? 7.738 -9.395 -44.432 1.00 52.06 605 ASN A C 1
ATOM 4833 O O . ASN A 1 605 ? 8.574 -9.757 -43.607 1.00 52.06 605 ASN A O 1
ATOM 4837 N N . GLY A 1 606 ? 7.952 -8.358 -45.251 1.00 55.75 606 GLY A N 1
ATOM 4838 C CA . GLY A 1 606 ? 9.182 -7.549 -45.223 1.00 55.75 606 GLY A CA 1
ATOM 4839 C C . GLY A 1 606 ? 9.501 -6.937 -43.851 1.00 55.75 606 GLY A C 1
ATOM 4840 O O . GLY A 1 606 ? 10.660 -6.932 -43.454 1.00 55.75 606 GLY A O 1
ATOM 4841 N N . ASP A 1 607 ? 8.471 -6.537 -43.098 1.00 61.66 607 ASP A N 1
ATOM 4842 C CA . ASP A 1 607 ? 8.599 -5.841 -41.803 1.00 61.66 607 ASP A CA 1
ATOM 4843 C C . ASP A 1 607 ? 8.814 -6.777 -40.595 1.00 61.66 607 ASP A C 1
ATOM 4845 O O . ASP A 1 607 ? 8.926 -6.309 -39.467 1.00 61.66 607 ASP A O 1
ATOM 4849 N N . LEU A 1 608 ? 8.844 -8.102 -40.801 1.00 78.44 608 LEU A N 1
ATOM 4850 C CA . LEU A 1 608 ? 9.135 -9.102 -39.753 1.00 78.44 608 LEU A CA 1
ATOM 4851 C C . LEU A 1 608 ? 10.560 -9.669 -39.870 1.00 78.44 608 LEU A C 1
ATOM 4853 O O . LEU A 1 608 ? 10.863 -10.786 -39.434 1.00 78.44 608 LEU A O 1
ATOM 4857 N N . ARG A 1 609 ? 11.438 -8.910 -40.527 1.00 85.06 609 ARG A N 1
ATOM 4858 C CA . ARG A 1 609 ? 12.864 -9.186 -40.659 1.00 85.06 609 ARG A CA 1
ATOM 4859 C C . ARG A 1 609 ? 13.630 -7.907 -40.391 1.00 85.06 609 ARG A C 1
ATOM 4861 O O . ARG A 1 609 ? 13.317 -6.862 -40.952 1.00 85.06 609 ARG A O 1
ATOM 4868 N N . ILE A 1 610 ? 14.673 -8.021 -39.587 1.00 88.56 610 ILE A N 1
ATOM 4869 C CA . ILE A 1 610 ? 15.604 -6.932 -39.348 1.00 88.56 610 ILE A CA 1
ATOM 4870 C C . ILE A 1 610 ? 16.610 -6.944 -40.503 1.00 88.56 610 ILE A C 1
ATOM 4872 O O . ILE A 1 610 ? 17.329 -7.933 -40.665 1.00 88.56 610 ILE A O 1
ATOM 4876 N N . PRO A 1 611 ? 16.669 -5.897 -41.338 1.00 88.56 611 PRO A N 1
ATOM 4877 C CA . PRO A 1 611 ? 17.524 -5.897 -42.514 1.00 88.56 611 PRO A CA 1
ATOM 4878 C C . PRO A 1 611 ? 19.008 -5.816 -42.143 1.00 88.56 611 PRO A C 1
ATOM 4880 O O . PRO A 1 611 ? 19.402 -5.212 -41.138 1.00 88.56 611 PRO A O 1
ATOM 4883 N N . ALA A 1 612 ? 19.859 -6.348 -43.014 1.00 85.69 612 ALA A N 1
ATOM 4884 C CA . ALA A 1 612 ? 21.289 -6.096 -42.981 1.00 85.69 612 ALA A CA 1
ATOM 4885 C C . ALA A 1 612 ? 21.557 -4.583 -43.001 1.00 85.69 612 ALA A C 1
ATOM 4887 O O . ALA A 1 612 ? 20.810 -3.802 -43.593 1.00 85.69 612 ALA A O 1
ATOM 4888 N N . LYS A 1 613 ? 22.679 -4.176 -42.403 1.00 89.31 613 LYS A N 1
ATOM 4889 C CA . LYS A 1 613 ? 23.106 -2.787 -42.166 1.00 89.31 613 LYS A CA 1
ATOM 4890 C C . LYS A 1 613 ? 22.369 -2.057 -41.045 1.00 89.31 613 LYS A C 1
ATOM 4892 O O . LYS A 1 613 ? 22.736 -0.912 -40.783 1.00 89.31 613 LYS A O 1
ATOM 4897 N N . THR A 1 614 ? 21.405 -2.693 -40.380 1.00 91.19 614 THR A N 1
ATOM 4898 C CA . THR A 1 614 ? 20.825 -2.167 -39.137 1.00 91.19 614 THR A CA 1
ATOM 4899 C C . THR A 1 614 ? 21.922 -1.980 -38.093 1.00 91.19 614 THR A C 1
ATOM 4901 O O . THR A 1 614 ? 22.761 -2.864 -37.904 1.00 91.19 614 THR A O 1
ATOM 4904 N N . THR A 1 615 ? 21.930 -0.818 -37.448 1.00 91.94 615 THR A N 1
ATOM 4905 C CA . THR A 1 615 ? 22.881 -0.465 -36.392 1.00 91.94 615 THR A CA 1
ATOM 4906 C C . THR A 1 615 ? 22.303 -0.771 -35.019 1.00 91.94 615 THR A C 1
ATOM 4908 O O . THR A 1 615 ? 21.088 -0.722 -34.820 1.00 91.94 615 THR A O 1
ATOM 4911 N N . GLY A 1 616 ? 23.175 -1.037 -34.059 1.00 90.81 616 GLY A N 1
ATOM 4912 C CA . GLY A 1 616 ? 22.779 -1.293 -32.686 1.00 90.81 616 GLY A CA 1
ATOM 4913 C C . GLY A 1 616 ? 23.949 -1.257 -31.722 1.00 90.81 616 GLY A C 1
ATOM 4914 O O . GLY A 1 616 ? 25.064 -0.922 -32.108 1.00 90.81 616 GLY A O 1
ATOM 4915 N N . VAL A 1 617 ? 23.685 -1.629 -30.477 1.00 90.44 617 VAL A N 1
ATOM 4916 C CA . VAL A 1 617 ? 24.671 -1.673 -29.393 1.00 90.44 617 VAL A CA 1
ATOM 4917 C C . VAL A 1 617 ? 24.589 -3.028 -28.703 1.00 90.44 617 VAL A C 1
ATOM 4919 O O . VAL A 1 617 ? 23.493 -3.541 -28.470 1.00 90.44 617 VAL A O 1
ATOM 4922 N N . VAL A 1 618 ? 25.734 -3.624 -28.371 1.00 88.38 618 VAL A N 1
ATOM 4923 C CA . VAL A 1 618 ? 25.773 -4.834 -27.537 1.00 88.38 618 VAL A CA 1
ATOM 4924 C C . VAL A 1 618 ? 25.520 -4.436 -26.081 1.00 88.38 618 VAL A C 1
ATOM 4926 O O . VAL A 1 618 ? 26.310 -3.696 -25.503 1.00 88.38 618 VAL A O 1
ATOM 4929 N N . ILE A 1 619 ? 24.424 -4.924 -25.490 1.00 86.56 619 ILE A N 1
ATOM 4930 C CA . ILE A 1 619 ? 24.087 -4.691 -24.073 1.00 86.56 619 ILE A CA 1
ATOM 4931 C C . ILE A 1 619 ? 24.708 -5.776 -23.186 1.00 86.56 619 ILE A C 1
ATOM 4933 O O . ILE A 1 619 ? 25.187 -5.487 -22.093 1.00 86.56 619 ILE A O 1
ATOM 4937 N N . VAL A 1 620 ? 24.699 -7.030 -23.651 1.00 84.94 620 VAL A N 1
ATOM 4938 C CA . VAL A 1 620 ? 25.271 -8.175 -22.927 1.00 84.94 620 VAL A CA 1
ATOM 4939 C C . VAL A 1 620 ? 26.369 -8.794 -23.776 1.00 84.94 620 VAL A C 1
ATOM 4941 O O . VAL A 1 620 ? 26.112 -9.272 -24.880 1.00 84.94 620 VAL A O 1
ATOM 4944 N N . GLU A 1 621 ? 27.593 -8.785 -23.253 1.00 82.38 621 GLU A N 1
ATOM 4945 C CA . GLU A 1 621 ? 28.774 -9.315 -23.947 1.00 82.38 621 GLU A CA 1
ATOM 4946 C C . GLU A 1 621 ? 28.935 -10.835 -23.803 1.00 82.38 621 GLU A C 1
ATOM 4948 O O . GLU A 1 621 ? 29.578 -11.466 -24.646 1.00 82.38 621 GLU A O 1
ATOM 4953 N N . ASN A 1 622 ? 28.344 -11.422 -22.757 1.00 82.25 622 ASN A N 1
ATOM 4954 C CA . ASN A 1 622 ? 28.356 -12.864 -22.514 1.00 82.25 622 ASN A CA 1
ATOM 4955 C C . ASN A 1 622 ? 27.474 -13.596 -23.532 1.00 82.25 622 ASN A C 1
ATOM 4957 O O . ASN A 1 622 ? 26.412 -13.101 -23.892 1.00 82.25 622 ASN A O 1
ATOM 4961 N N . ASP A 1 623 ? 27.885 -14.791 -23.961 1.00 76.00 623 ASP A N 1
ATOM 4962 C CA . ASP A 1 623 ? 27.084 -15.609 -24.876 1.00 76.00 623 ASP A CA 1
ATOM 4963 C C . ASP A 1 623 ? 25.836 -16.202 -24.174 1.00 76.00 623 ASP A C 1
ATOM 4965 O O . ASP A 1 623 ? 25.982 -16.793 -23.099 1.00 76.00 623 ASP A O 1
ATOM 4969 N N . PRO A 1 624 ? 24.634 -16.146 -24.790 1.00 81.12 624 PRO A N 1
ATOM 4970 C CA . PRO A 1 624 ? 24.329 -15.477 -26.057 1.00 81.12 624 PRO A CA 1
ATOM 4971 C C . PRO A 1 624 ? 24.331 -13.948 -25.913 1.00 81.12 624 PRO A C 1
ATOM 4973 O O . PRO A 1 624 ? 23.663 -13.396 -25.040 1.00 81.12 624 PRO A O 1
ATOM 4976 N N . LYS A 1 625 ? 25.060 -13.265 -26.804 1.00 86.75 625 LYS A N 1
ATOM 4977 C CA . LYS A 1 625 ? 25.158 -11.800 -26.795 1.00 86.75 625 LYS A CA 1
ATOM 4978 C C . LYS A 1 625 ? 23.794 -11.170 -27.027 1.00 86.75 625 LYS A C 1
ATOM 4980 O O . LYS A 1 625 ? 23.104 -11.553 -27.966 1.00 86.75 625 LYS A O 1
ATOM 4985 N N . VAL A 1 626 ? 23.437 -10.153 -26.252 1.00 89.50 626 VAL A N 1
ATOM 4986 C CA . VAL A 1 626 ? 22.173 -9.421 -26.440 1.00 89.50 626 VAL A CA 1
ATOM 4987 C C . VAL A 1 626 ? 22.459 -8.070 -27.070 1.00 89.50 626 VAL A C 1
ATOM 4989 O O . VAL A 1 626 ? 23.297 -7.312 -26.574 1.00 89.50 626 VAL A O 1
ATOM 4992 N N . VAL A 1 627 ? 21.757 -7.767 -28.162 1.00 91.00 627 VAL A N 1
ATOM 4993 C CA . VAL A 1 627 ? 21.936 -6.530 -28.925 1.00 91.00 627 VAL A CA 1
ATOM 4994 C C . VAL A 1 627 ? 20.668 -5.693 -28.938 1.00 91.00 627 VAL A C 1
ATOM 4996 O O . VAL A 1 627 ? 19.570 -6.203 -29.141 1.00 91.00 627 VAL A O 1
ATOM 4999 N N . HIS A 1 628 ? 20.829 -4.390 -28.753 1.00 92.38 628 HIS A N 1
ATOM 5000 C CA . HIS A 1 628 ? 19.794 -3.387 -28.951 1.00 92.38 628 HIS A CA 1
ATOM 5001 C C . HIS A 1 628 ? 19.892 -2.839 -30.369 1.00 92.38 628 HIS A C 1
ATOM 5003 O O . HIS A 1 628 ? 20.874 -2.173 -30.692 1.00 92.38 628 HIS A O 1
ATOM 5009 N N . LEU A 1 629 ? 18.908 -3.114 -31.221 1.00 92.62 629 LEU A N 1
ATOM 5010 C CA . LEU A 1 629 ? 18.922 -2.720 -32.631 1.00 92.62 629 LEU A CA 1
ATOM 5011 C C . LEU A 1 629 ? 17.958 -1.558 -32.876 1.00 92.62 629 LEU A C 1
ATOM 5013 O O . LEU A 1 629 ? 16.813 -1.576 -32.421 1.00 92.62 629 LEU A O 1
ATOM 5017 N N . ILE A 1 630 ? 18.405 -0.568 -33.649 1.00 92.25 630 ILE A N 1
ATOM 5018 C CA . ILE A 1 630 ? 17.574 0.556 -34.092 1.00 92.25 630 ILE A CA 1
ATOM 5019 C C . ILE A 1 630 ? 16.804 0.099 -35.332 1.00 92.25 630 ILE A C 1
ATOM 5021 O O . ILE A 1 630 ? 17.269 0.239 -36.464 1.00 92.25 630 ILE A O 1
ATOM 5025 N N . HIS A 1 631 ? 15.644 -0.510 -35.108 1.00 90.56 631 HIS A N 1
ATOM 5026 C CA . HIS A 1 631 ? 14.813 -1.088 -36.152 1.00 90.56 631 HIS A CA 1
ATOM 5027 C C . HIS A 1 631 ? 13.346 -0.721 -35.936 1.00 90.56 631 HIS A C 1
ATOM 5029 O O . HIS A 1 631 ? 12.755 -1.058 -34.908 1.00 90.56 631 HIS A O 1
ATOM 5035 N N . GLU A 1 632 ? 12.765 -0.036 -36.923 1.00 90.25 632 GLU A N 1
ATOM 5036 C CA . GLU A 1 632 ? 11.354 0.331 -36.908 1.00 90.25 632 GLU A CA 1
ATOM 5037 C C . GLU A 1 632 ? 10.477 -0.845 -37.356 1.00 90.25 632 GLU A C 1
ATOM 5039 O O . GLU A 1 632 ? 10.705 -1.413 -38.422 1.00 90.25 632 GLU A O 1
ATOM 5044 N N . TYR A 1 633 ? 9.465 -1.191 -36.556 1.00 88.88 633 TYR A N 1
ATOM 5045 C CA . TYR A 1 633 ? 8.506 -2.257 -36.865 1.00 88.88 633 TYR A CA 1
ATOM 5046 C C . TYR A 1 633 ? 7.117 -1.963 -36.282 1.00 88.88 633 TYR A C 1
ATOM 5048 O O . TYR A 1 633 ? 6.941 -1.076 -35.440 1.00 88.88 633 TYR A O 1
ATOM 5056 N N . ARG A 1 634 ? 6.119 -2.729 -36.744 1.00 89.44 634 ARG A N 1
ATOM 5057 C CA . ARG A 1 634 ? 4.729 -2.660 -36.271 1.00 89.44 634 ARG A CA 1
ATOM 5058 C C . ARG A 1 634 ? 4.497 -3.635 -35.114 1.00 89.44 634 ARG A C 1
ATOM 5060 O O . ARG A 1 634 ? 4.436 -4.847 -35.325 1.00 89.44 634 ARG A O 1
ATOM 5067 N N . GLY A 1 635 ? 4.378 -3.117 -33.895 1.00 88.69 635 GLY A N 1
ATOM 5068 C CA . GLY A 1 635 ? 4.271 -3.909 -32.667 1.00 88.69 635 GLY A CA 1
ATOM 5069 C C . GLY A 1 635 ? 3.001 -4.758 -32.588 1.00 88.69 635 GLY A C 1
ATOM 5070 O O . GLY A 1 635 ? 3.077 -5.928 -32.222 1.00 88.69 635 GLY A O 1
ATOM 5071 N N . MET A 1 636 ? 1.846 -4.241 -33.024 1.00 88.69 636 MET A N 1
ATOM 5072 C CA . MET A 1 636 ? 0.597 -5.022 -33.004 1.00 88.69 636 MET A CA 1
ATOM 5073 C C . MET A 1 636 ? 0.641 -6.181 -34.002 1.00 88.69 636 MET A C 1
ATOM 5075 O O . MET A 1 636 ? 0.171 -7.283 -33.719 1.00 88.69 636 MET A O 1
ATOM 5079 N N . ARG A 1 637 ? 1.262 -5.943 -35.161 1.00 89.31 637 ARG A N 1
ATOM 5080 C CA . ARG A 1 637 ? 1.521 -6.973 -36.171 1.00 89.31 637 ARG A CA 1
ATOM 5081 C C . ARG A 1 637 ? 2.460 -8.059 -35.629 1.00 89.31 637 ARG A C 1
ATOM 5083 O O . ARG A 1 637 ? 2.212 -9.241 -35.856 1.00 89.31 637 ARG A O 1
ATOM 5090 N N . TYR A 1 638 ? 3.505 -7.664 -34.898 1.00 90.50 638 TYR A N 1
ATOM 5091 C CA . TYR A 1 638 ? 4.417 -8.585 -34.213 1.00 90.50 638 TYR A CA 1
ATOM 5092 C C . TYR A 1 638 ? 3.686 -9.435 -33.158 1.00 90.50 638 TYR A C 1
ATOM 5094 O O . TYR A 1 638 ? 3.823 -10.655 -33.173 1.00 90.50 638 TYR A O 1
ATOM 5102 N N . PHE A 1 639 ? 2.828 -8.834 -32.322 1.00 90.94 639 PHE A N 1
ATOM 5103 C CA . PHE A 1 639 ? 2.048 -9.551 -31.295 1.00 90.94 639 PHE A CA 1
ATOM 5104 C C . PHE A 1 639 ? 1.083 -10.569 -31.900 1.00 90.94 639 PHE A C 1
ATOM 5106 O O . PHE A 1 639 ? 0.999 -11.698 -31.422 1.00 90.94 639 PHE A O 1
ATOM 5113 N N . GLY A 1 640 ? 0.378 -10.196 -32.974 1.00 90.25 640 GLY A N 1
ATOM 5114 C CA . GLY A 1 640 ? -0.498 -11.129 -33.679 1.00 90.25 640 GLY A CA 1
ATOM 5115 C C . GLY A 1 640 ? 0.267 -12.357 -34.172 1.00 90.25 640 GLY A C 1
ATOM 5116 O O . GLY A 1 640 ? -0.172 -13.489 -33.971 1.00 90.25 640 GLY A O 1
ATOM 5117 N N . LYS A 1 641 ? 1.460 -12.149 -34.744 1.00 89.81 641 LYS A N 1
ATOM 5118 C CA . LYS A 1 641 ? 2.311 -13.250 -35.196 1.00 89.81 641 LYS A CA 1
ATOM 5119 C C . LYS A 1 641 ? 2.871 -14.086 -34.038 1.00 89.81 641 LYS A C 1
ATOM 5121 O O . LYS A 1 641 ? 2.887 -15.306 -34.165 1.00 89.81 641 LYS A O 1
ATOM 5126 N N . LEU A 1 642 ? 3.258 -13.471 -32.916 1.00 90.31 642 LEU A N 1
ATOM 5127 C CA . LEU A 1 642 ? 3.673 -14.183 -31.698 1.00 90.31 642 LEU A CA 1
ATOM 5128 C C . LEU A 1 642 ? 2.575 -15.123 -31.187 1.00 90.31 642 LEU A C 1
ATOM 5130 O O . LEU A 1 642 ? 2.849 -16.297 -30.949 1.00 90.31 642 LEU A O 1
ATOM 5134 N N . LEU A 1 643 ? 1.328 -14.651 -31.103 1.00 91.06 643 LEU A N 1
ATOM 5135 C CA . LEU A 1 643 ? 0.185 -15.476 -30.690 1.00 91.06 643 LEU A CA 1
ATOM 5136 C C . LEU A 1 643 ? -0.049 -16.673 -31.623 1.00 91.06 643 LEU A C 1
ATOM 5138 O O . LEU A 1 643 ? -0.411 -17.753 -31.166 1.00 91.06 643 LEU A O 1
ATOM 5142 N N . GLU A 1 644 ? 0.194 -16.520 -32.928 1.00 89.12 644 GLU A N 1
ATOM 5143 C CA . GLU A 1 644 ? 0.100 -17.638 -33.872 1.00 89.12 644 GLU A CA 1
ATOM 5144 C C . GLU A 1 644 ? 1.142 -18.734 -33.598 1.00 89.12 644 GLU A C 1
ATOM 5146 O O . GLU A 1 644 ? 0.856 -19.906 -33.851 1.00 89.12 644 GLU A O 1
ATOM 5151 N N . THR A 1 645 ? 2.322 -18.386 -33.067 1.00 88.44 645 THR A N 1
ATOM 5152 C CA . THR A 1 645 ? 3.367 -19.378 -32.751 1.00 88.44 645 THR A CA 1
ATOM 5153 C C . THR A 1 645 ? 2.972 -20.325 -31.618 1.00 88.44 645 THR A C 1
ATOM 5155 O O . THR A 1 645 ? 3.476 -21.443 -31.588 1.00 88.44 645 THR A O 1
ATOM 5158 N N . TYR A 1 646 ? 2.052 -19.926 -30.732 1.00 88.31 646 TYR A N 1
ATOM 5159 C CA . TYR A 1 646 ? 1.540 -20.782 -29.654 1.00 88.31 646 TYR A CA 1
ATOM 5160 C C . TYR A 1 646 ? 0.639 -21.910 -30.175 1.00 88.31 646 TYR A C 1
ATOM 5162 O O . TYR A 1 646 ? 0.497 -22.959 -29.553 1.00 88.31 646 TYR A O 1
ATOM 5170 N N . LEU A 1 647 ? 0.006 -21.716 -31.335 1.00 84.69 647 LEU A N 1
ATOM 5171 C CA . LEU A 1 647 ? -0.858 -22.740 -31.908 1.00 84.69 647 LEU A CA 1
ATOM 5172 C C . LEU A 1 647 ? -0.020 -23.923 -32.403 1.00 84.69 647 LEU A C 1
ATOM 5174 O O . LEU A 1 647 ? 0.954 -23.748 -33.132 1.00 84.69 647 LEU A O 1
ATOM 5178 N N . VAL A 1 648 ? -0.486 -25.147 -32.142 1.00 75.00 648 VAL A N 1
ATOM 5179 C CA . VAL A 1 648 ? 0.122 -26.389 -32.670 1.00 75.00 648 VAL A CA 1
ATOM 5180 C C . VAL A 1 648 ? 0.221 -26.371 -34.204 1.00 75.00 648 VAL A C 1
ATOM 5182 O O . VAL A 1 648 ? 1.147 -26.924 -34.793 1.00 75.00 648 VAL A O 1
ATOM 5185 N N . ALA A 1 649 ? -0.733 -25.708 -34.863 1.00 68.19 649 ALA A N 1
ATOM 5186 C CA . ALA A 1 649 ? -0.760 -25.507 -36.310 1.00 68.19 649 ALA A CA 1
ATOM 5187 C C . ALA A 1 649 ? 0.015 -24.257 -36.780 1.00 68.19 649 ALA A C 1
ATOM 5189 O O . ALA A 1 649 ? -0.169 -23.830 -37.922 1.00 68.19 649 ALA A O 1
ATOM 5190 N N . GLY A 1 650 ? 0.792 -23.616 -35.907 1.00 71.44 650 GLY A N 1
ATOM 5191 C CA . GLY A 1 650 ? 1.711 -22.538 -36.253 1.00 71.44 650 GLY A CA 1
ATOM 5192 C C . GLY A 1 650 ? 2.903 -23.087 -37.036 1.00 71.44 650 GLY A C 1
ATOM 5193 O O . GLY A 1 650 ? 3.418 -24.157 -36.730 1.00 71.44 650 GLY A O 1
ATOM 5194 N N . GLU A 1 651 ? 3.336 -22.378 -38.079 1.00 74.94 651 GLU A N 1
ATOM 5195 C CA . GLU A 1 651 ? 4.461 -22.806 -38.930 1.00 74.94 651 GLU A CA 1
ATOM 5196 C C . GLU A 1 651 ? 5.814 -22.233 -38.453 1.00 74.94 651 GLU A C 1
ATOM 5198 O O . GLU A 1 651 ? 6.865 -22.670 -38.933 1.00 74.94 651 GLU A O 1
ATOM 5203 N N . ASP A 1 652 ? 5.793 -21.313 -37.479 1.00 83.00 652 ASP A N 1
ATOM 5204 C CA . ASP A 1 652 ? 6.944 -20.528 -37.019 1.00 83.00 652 ASP A CA 1
ATOM 5205 C C . ASP A 1 652 ? 7.144 -20.576 -35.483 1.00 83.00 652 ASP A C 1
ATOM 5207 O O . ASP A 1 652 ? 6.211 -20.861 -34.730 1.00 83.00 652 ASP A O 1
ATOM 5211 N N . TYR A 1 653 ? 8.373 -20.294 -35.051 1.00 83.81 653 TYR A N 1
ATOM 5212 C CA . TYR A 1 653 ? 8.854 -20.046 -33.692 1.00 83.81 653 TYR A CA 1
ATOM 5213 C C . TYR A 1 653 ? 9.259 -18.577 -33.546 1.00 83.81 653 TYR A C 1
ATOM 5215 O O . TYR A 1 653 ? 9.624 -17.929 -34.532 1.00 83.81 653 TYR A O 1
ATOM 5223 N N . ASP A 1 654 ? 9.236 -18.068 -32.318 1.00 85.38 654 ASP A N 1
ATOM 5224 C CA . ASP A 1 654 ? 9.828 -16.775 -31.989 1.00 85.38 654 ASP A CA 1
ATOM 5225 C C . ASP A 1 654 ? 11.356 -16.889 -32.087 1.00 85.38 654 ASP A C 1
ATOM 5227 O O . ASP A 1 654 ? 11.972 -17.759 -31.471 1.00 85.38 654 ASP A O 1
ATOM 5231 N N . ALA A 1 655 ? 11.983 -16.033 -32.894 1.00 82.88 655 ALA A N 1
ATOM 5232 C CA . ALA A 1 655 ? 13.425 -16.083 -33.108 1.00 82.88 655 ALA A CA 1
ATOM 5233 C C . ALA A 1 655 ? 14.233 -15.557 -31.905 1.00 82.88 655 ALA A C 1
ATOM 5235 O O . ALA A 1 655 ? 15.434 -15.815 -31.818 1.00 82.88 655 ALA A O 1
ATOM 5236 N N . THR A 1 656 ? 13.588 -14.842 -30.975 1.00 80.12 656 THR A N 1
ATOM 5237 C CA . THR A 1 656 ? 14.219 -14.319 -29.754 1.00 80.12 656 THR A CA 1
ATOM 5238 C C . THR A 1 656 ? 14.360 -15.391 -28.675 1.00 80.12 656 THR A C 1
ATOM 5240 O O . THR A 1 656 ? 15.375 -15.452 -27.988 1.00 80.12 656 THR A O 1
ATOM 5243 N N . THR A 1 657 ? 13.394 -16.300 -28.561 1.00 80.69 657 THR A N 1
ATOM 5244 C CA . THR A 1 657 ? 13.457 -17.433 -27.624 1.00 80.69 657 THR A CA 1
ATOM 5245 C C . THR A 1 657 ? 13.925 -18.722 -28.304 1.00 80.69 657 THR A C 1
ATOM 5247 O O . THR A 1 657 ? 14.408 -19.642 -27.643 1.00 80.69 657 THR A O 1
ATOM 5250 N N . GLY A 1 658 ? 13.806 -18.800 -29.633 1.00 77.31 658 GLY A N 1
ATOM 5251 C CA . GLY A 1 658 ? 14.039 -20.006 -30.426 1.00 77.31 658 GLY A CA 1
ATOM 5252 C C . GLY A 1 658 ? 12.976 -21.089 -30.217 1.00 77.31 658 GLY A C 1
ATOM 5253 O O . GLY A 1 658 ? 13.193 -22.230 -30.627 1.00 77.31 658 GLY A O 1
ATOM 5254 N N . MET A 1 659 ? 11.865 -20.754 -29.558 1.00 82.31 659 MET A N 1
ATOM 5255 C CA . MET A 1 659 ? 10.798 -21.663 -29.141 1.00 82.31 659 MET A CA 1
ATOM 5256 C C . MET A 1 659 ? 9.428 -21.065 -29.491 1.00 82.31 659 MET A C 1
ATOM 5258 O O . MET A 1 659 ? 9.323 -19.968 -30.044 1.00 82.31 659 MET A O 1
ATOM 5262 N N . GLU A 1 660 ? 8.354 -21.807 -29.223 1.00 81.81 660 GLU A N 1
ATOM 5263 C CA . GLU A 1 660 ? 7.024 -21.198 -29.206 1.00 81.81 660 GLU A CA 1
ATOM 5264 C C . GLU A 1 660 ? 6.895 -20.270 -28.001 1.00 81.81 660 GLU A C 1
ATOM 5266 O O . GLU A 1 660 ? 7.571 -20.461 -26.988 1.00 81.81 660 GLU A O 1
ATOM 5271 N N . VAL A 1 661 ? 6.051 -19.251 -28.135 1.00 84.88 661 VAL A N 1
ATOM 5272 C CA . VAL A 1 661 ? 5.761 -18.332 -27.034 1.00 84.88 661 VAL A CA 1
ATOM 5273 C C . VAL A 1 661 ? 5.164 -19.122 -25.871 1.00 84.88 661 VAL A C 1
ATOM 5275 O O . VAL A 1 661 ? 4.378 -20.041 -26.076 1.00 84.88 661 VAL A O 1
ATOM 5278 N N . ASP A 1 662 ? 5.553 -18.793 -24.648 1.00 85.75 662 ASP A N 1
ATOM 5279 C CA . ASP A 1 662 ? 5.049 -19.443 -23.446 1.00 85.75 662 ASP A CA 1
ATOM 5280 C C . ASP A 1 662 ? 3.632 -18.956 -23.076 1.00 85.75 662 ASP A C 1
ATOM 5282 O O . ASP A 1 662 ? 3.147 -17.920 -23.538 1.00 85.75 662 ASP A O 1
ATOM 5286 N N . SER A 1 663 ? 2.948 -19.713 -22.217 1.00 83.88 663 SER A N 1
ATOM 5287 C CA . SER A 1 663 ? 1.565 -19.406 -21.832 1.00 83.88 663 SER A CA 1
ATOM 5288 C C . SER A 1 663 ? 1.414 -18.082 -21.074 1.00 83.88 663 SER A C 1
ATOM 5290 O O . SER A 1 663 ? 0.331 -17.498 -21.129 1.00 83.88 663 SER A O 1
ATOM 5292 N N . GLU A 1 664 ? 2.441 -17.627 -20.352 1.00 83.06 664 GLU A N 1
ATOM 5293 C CA . GLU A 1 664 ? 2.399 -16.379 -19.583 1.00 83.06 664 GLU A CA 1
ATOM 5294 C C . GLU A 1 664 ? 2.449 -15.190 -20.542 1.00 83.06 664 GLU A C 1
ATOM 5296 O O . GLU A 1 664 ? 1.538 -14.363 -20.539 1.00 83.06 664 GLU A O 1
ATOM 5301 N N . THR A 1 665 ? 3.397 -15.197 -21.483 1.00 83.56 665 THR A N 1
ATOM 5302 C CA . THR A 1 665 ? 3.493 -14.191 -22.550 1.00 83.56 665 THR A CA 1
ATOM 5303 C C . THR A 1 665 ? 2.230 -14.152 -23.425 1.00 83.56 665 THR A C 1
ATOM 5305 O O . THR A 1 665 ? 1.785 -13.074 -23.828 1.00 83.56 665 THR A O 1
ATOM 5308 N N . VAL A 1 666 ? 1.600 -15.300 -23.713 1.00 87.69 666 VAL A N 1
ATOM 5309 C CA . VAL A 1 666 ? 0.312 -15.350 -24.436 1.00 87.69 666 VAL A CA 1
ATOM 5310 C C . VAL A 1 666 ? -0.806 -14.676 -23.643 1.00 87.69 666 VAL A C 1
ATOM 5312 O O . VAL A 1 666 ? -1.520 -13.829 -24.193 1.00 87.69 666 VAL A O 1
ATOM 5315 N N . ALA A 1 667 ? -0.962 -15.036 -22.366 1.00 83.81 667 ALA A N 1
ATOM 5316 C CA . ALA A 1 667 ? -1.961 -14.435 -21.486 1.00 83.81 667 ALA A CA 1
ATOM 5317 C C . ALA A 1 667 ? -1.749 -12.920 -21.375 1.00 83.81 667 ALA A C 1
ATOM 5319 O O . ALA A 1 667 ? -2.703 -12.146 -21.444 1.00 83.81 667 ALA A O 1
ATOM 5320 N N . ASP A 1 668 ? -0.491 -12.501 -21.310 1.00 82.38 668 ASP A N 1
ATOM 5321 C CA . ASP A 1 668 ? -0.080 -11.114 -21.267 1.00 82.38 668 ASP A CA 1
ATOM 5322 C C . ASP A 1 668 ? -0.453 -10.334 -22.547 1.00 82.38 668 ASP A C 1
ATOM 5324 O O . ASP A 1 668 ? -1.047 -9.246 -22.492 1.00 82.38 668 ASP A O 1
ATOM 5328 N N . ILE A 1 669 ? -0.173 -10.873 -23.731 1.00 87.31 669 ILE A N 1
ATOM 5329 C CA . ILE A 1 669 ? -0.541 -10.205 -24.988 1.00 87.31 669 ILE A CA 1
ATOM 5330 C C . ILE A 1 669 ? -2.070 -10.074 -25.095 1.00 87.31 669 ILE A C 1
ATOM 5332 O O . ILE A 1 669 ? -2.577 -8.992 -25.412 1.00 87.31 669 ILE A O 1
ATOM 5336 N N . ILE A 1 670 ? -2.815 -11.139 -24.773 1.00 87.81 670 ILE A N 1
ATOM 5337 C CA . ILE A 1 670 ? -4.287 -11.135 -24.791 1.00 87.81 670 ILE A CA 1
ATOM 5338 C C . ILE A 1 670 ? -4.841 -10.142 -23.761 1.00 87.81 670 ILE A C 1
ATOM 5340 O O . ILE A 1 670 ? -5.739 -9.362 -24.087 1.00 87.81 670 ILE A O 1
ATOM 5344 N N . GLY A 1 671 ? -4.279 -10.112 -22.550 1.00 82.88 671 GLY A N 1
ATOM 5345 C CA . GLY A 1 671 ? -4.628 -9.151 -21.506 1.00 82.88 671 GLY A CA 1
ATOM 5346 C C . GLY A 1 671 ? -4.411 -7.708 -21.961 1.00 82.88 671 GLY A C 1
ATOM 5347 O O . GLY A 1 671 ? -5.280 -6.862 -21.775 1.00 82.88 671 GLY A O 1
ATOM 5348 N N . THR A 1 672 ? -3.307 -7.429 -22.660 1.00 81.56 672 THR A N 1
ATOM 5349 C CA . THR A 1 672 ? -3.033 -6.100 -23.231 1.00 81.56 672 THR A CA 1
ATOM 5350 C C . THR A 1 672 ? -4.077 -5.694 -24.271 1.00 81.56 672 THR A C 1
ATOM 5352 O O . THR A 1 672 ? -4.573 -4.566 -24.239 1.00 81.56 672 THR A O 1
ATOM 5355 N N . PHE A 1 673 ? -4.453 -6.608 -25.171 1.00 86.81 673 PHE A N 1
ATOM 5356 C CA . PHE A 1 673 ? -5.500 -6.359 -26.166 1.00 86.81 673 PHE A CA 1
ATOM 5357 C C . PHE A 1 673 ? -6.866 -6.118 -25.518 1.00 86.81 673 PHE A C 1
ATOM 5359 O O . PHE A 1 673 ? -7.558 -5.167 -25.887 1.00 86.81 673 PHE A O 1
ATOM 5366 N N . ALA A 1 674 ? -7.237 -6.930 -24.526 1.00 84.50 674 ALA A N 1
ATOM 5367 C CA . ALA A 1 674 ? -8.490 -6.783 -23.794 1.00 84.50 674 ALA A CA 1
ATOM 5368 C C . ALA A 1 674 ? -8.558 -5.440 -23.051 1.00 84.50 674 ALA A C 1
ATOM 5370 O O . ALA A 1 674 ? -9.544 -4.714 -23.191 1.00 84.50 674 ALA A O 1
ATOM 5371 N N . THR A 1 675 ? -7.493 -5.068 -22.333 1.00 78.00 675 THR A N 1
ATOM 5372 C CA . THR A 1 675 ? -7.393 -3.780 -21.631 1.00 78.00 675 THR A CA 1
ATOM 5373 C C . THR A 1 675 ? -7.498 -2.608 -22.600 1.00 78.00 675 THR A C 1
ATOM 5375 O O . THR A 1 675 ? -8.233 -1.659 -22.328 1.00 78.00 675 THR A O 1
ATOM 5378 N N . GLY A 1 676 ? -6.830 -2.676 -23.756 1.00 77.94 676 GLY A N 1
ATOM 5379 C CA . GLY A 1 676 ? -6.896 -1.609 -24.751 1.00 77.94 676 GLY A CA 1
ATOM 5380 C C . GLY A 1 676 ? -8.280 -1.436 -25.375 1.00 77.94 676 GLY A C 1
ATOM 5381 O O . GLY A 1 676 ? -8.764 -0.311 -25.501 1.00 77.94 676 GLY A O 1
ATOM 5382 N N . LEU A 1 677 ? -8.964 -2.538 -25.696 1.00 81.62 677 LEU A N 1
ATOM 5383 C CA . LEU A 1 677 ? -10.340 -2.499 -26.200 1.00 81.62 677 LEU A CA 1
ATOM 5384 C C . LEU A 1 677 ? -11.312 -1.976 -25.133 1.00 81.62 677 LEU A C 1
ATOM 5386 O O . LEU A 1 677 ? -12.168 -1.143 -25.432 1.00 81.62 677 LEU A O 1
ATOM 5390 N N . LEU A 1 678 ? -11.157 -2.407 -23.880 1.00 77.25 678 LEU A N 1
ATOM 5391 C CA . LEU A 1 678 ? -11.973 -1.934 -22.765 1.00 77.25 678 LEU A CA 1
ATOM 5392 C C . LEU A 1 678 ? -11.788 -0.428 -22.536 1.00 77.25 678 LEU A C 1
ATOM 5394 O O . LEU A 1 678 ? -12.778 0.293 -22.404 1.00 77.25 678 LEU A O 1
ATOM 5398 N N . ALA A 1 679 ? -10.546 0.058 -22.552 1.00 73.75 679 ALA A N 1
ATOM 5399 C CA . ALA A 1 679 ? -10.226 1.481 -22.470 1.00 73.75 679 ALA A CA 1
ATOM 5400 C C . ALA A 1 679 ? -10.870 2.275 -23.618 1.00 73.75 679 ALA A C 1
ATOM 5402 O O . ALA A 1 679 ? -11.485 3.315 -23.387 1.00 73.75 679 ALA A O 1
ATOM 5403 N N . LEU A 1 680 ? -10.818 1.745 -24.844 1.00 76.56 680 LEU A N 1
ATOM 5404 C CA . LEU A 1 680 ? -11.425 2.379 -26.010 1.00 76.56 680 LEU A CA 1
ATOM 5405 C C . LEU A 1 680 ? -12.954 2.489 -25.884 1.00 76.56 680 LEU A C 1
ATOM 5407 O O . LEU A 1 680 ? -13.510 3.561 -26.119 1.00 76.56 680 LEU A O 1
ATOM 5411 N N . THR A 1 681 ? -13.632 1.420 -25.443 1.00 73.56 681 THR A N 1
ATOM 5412 C CA . THR A 1 681 ? -15.097 1.428 -25.227 1.00 73.56 681 THR A CA 1
ATOM 5413 C C . THR A 1 681 ? -15.550 2.378 -24.120 1.00 73.56 681 THR A C 1
ATOM 5415 O O . THR A 1 681 ? -16.703 2.805 -24.113 1.00 73.56 681 THR A O 1
ATOM 5418 N N . ARG A 1 682 ? -14.653 2.695 -23.183 1.00 70.44 682 ARG A N 1
ATOM 5419 C CA . ARG A 1 682 ? -14.906 3.573 -22.037 1.00 70.44 682 ARG A CA 1
ATOM 5420 C C . ARG A 1 682 ? -14.451 5.013 -22.269 1.00 70.44 682 ARG A C 1
ATOM 5422 O O . ARG A 1 682 ? -14.667 5.849 -21.400 1.00 70.44 682 ARG A O 1
ATOM 5429 N N . SER A 1 683 ? -13.826 5.302 -23.409 1.00 69.50 683 SER A N 1
ATOM 5430 C CA . SER A 1 683 ? -13.410 6.657 -23.760 1.00 69.50 683 SER A CA 1
ATOM 5431 C C . SER A 1 683 ? -14.619 7.565 -24.016 1.00 69.50 683 SER A C 1
ATOM 5433 O O . SER A 1 683 ? -15.643 7.118 -24.527 1.00 69.50 683 SER A O 1
ATOM 5435 N N . GLU A 1 684 ? -14.488 8.863 -23.728 1.00 67.31 684 GLU A N 1
ATOM 5436 C CA . GLU A 1 684 ? -15.519 9.879 -24.027 1.00 67.31 684 GLU A CA 1
ATOM 5437 C C . GLU A 1 684 ? -15.655 10.184 -25.538 1.00 67.31 684 GLU A C 1
ATOM 5439 O O . GLU A 1 684 ? -16.347 11.121 -25.937 1.00 67.31 684 GLU A O 1
ATOM 5444 N N . LYS A 1 685 ? -14.981 9.410 -26.402 1.00 69.25 685 LYS A N 1
ATOM 5445 C CA . LYS A 1 685 ? -15.022 9.573 -27.859 1.00 69.25 685 LYS A CA 1
ATOM 5446 C C . LYS A 1 685 ? -16.401 9.191 -28.414 1.00 69.25 685 LYS A C 1
ATOM 5448 O O . LYS A 1 685 ? -17.104 8.329 -27.891 1.00 69.25 685 LYS A O 1
ATOM 5453 N N . GLU A 1 686 ? -16.775 9.798 -29.539 1.00 75.62 686 GLU A N 1
ATOM 5454 C CA . GLU A 1 686 ? -17.975 9.397 -30.279 1.00 75.62 686 GLU A CA 1
ATOM 5455 C C . GLU A 1 686 ? -17.852 7.965 -30.841 1.00 75.62 686 GLU A C 1
ATOM 5457 O O . GLU A 1 686 ? -16.758 7.448 -31.076 1.00 75.62 686 GLU A O 1
ATOM 5462 N N . LYS A 1 687 ? -18.996 7.320 -31.118 1.00 75.56 687 LYS A N 1
ATOM 5463 C CA . LYS A 1 687 ? -19.051 5.917 -31.579 1.00 75.56 687 LYS A CA 1
ATOM 5464 C C . LYS A 1 687 ? -18.294 5.648 -32.889 1.00 75.56 687 LYS A C 1
ATOM 5466 O O . LYS A 1 687 ? -17.788 4.545 -33.057 1.00 75.56 687 LYS A O 1
ATOM 5471 N N . GLY A 1 688 ? -18.230 6.621 -33.803 1.00 79.31 688 GLY A N 1
ATOM 5472 C CA . GLY A 1 688 ? -17.529 6.484 -35.090 1.00 79.31 688 GLY A CA 1
ATOM 5473 C C . GLY A 1 688 ? -16.016 6.286 -34.918 1.00 79.31 688 GLY A C 1
ATOM 5474 O O . GLY A 1 688 ? -15.519 5.216 -35.258 1.00 79.31 688 GLY A O 1
ATOM 5475 N N . PRO A 1 689 ? -15.300 7.244 -34.298 1.00 79.25 689 PRO A N 1
ATOM 5476 C CA . PRO A 1 689 ? -13.870 7.119 -34.006 1.00 79.25 689 PRO A CA 1
ATOM 5477 C C . PRO A 1 689 ? -13.484 5.849 -33.234 1.00 79.25 689 PRO A C 1
ATOM 5479 O O . PRO A 1 689 ? -12.450 5.252 -33.515 1.00 79.25 689 PRO A O 1
ATOM 5482 N N . ILE A 1 690 ? -14.323 5.409 -32.287 1.00 80.00 690 ILE A N 1
ATOM 5483 C CA . ILE A 1 690 ? -14.123 4.147 -31.554 1.00 80.00 690 ILE A CA 1
ATOM 5484 C C . ILE A 1 690 ? -14.136 2.949 -32.513 1.00 80.00 690 ILE A C 1
ATOM 5486 O O . ILE A 1 690 ? -13.292 2.060 -32.414 1.00 80.00 690 ILE A O 1
ATOM 5490 N N . GLN A 1 691 ? -15.092 2.914 -33.443 1.00 83.44 691 GLN A N 1
ATOM 5491 C CA . GLN A 1 691 ? -15.220 1.825 -34.406 1.00 83.44 691 GLN A CA 1
ATOM 5492 C C . GLN A 1 691 ? -14.049 1.793 -35.396 1.00 83.44 691 GLN A C 1
ATOM 5494 O O . GLN A 1 691 ? -13.547 0.708 -35.700 1.00 83.44 691 GLN A O 1
ATOM 5499 N N . ASP A 1 692 ? -13.600 2.953 -35.872 1.00 85.06 692 ASP A N 1
ATOM 5500 C CA . ASP A 1 692 ? -12.467 3.057 -36.797 1.00 85.06 692 ASP A CA 1
ATOM 5501 C C . ASP A 1 692 ? -11.172 2.556 -36.141 1.00 85.06 692 ASP A C 1
ATOM 5503 O O . ASP A 1 692 ? -10.463 1.726 -36.709 1.00 85.06 692 ASP A O 1
ATOM 5507 N N . GLU A 1 693 ? -10.913 2.981 -34.903 1.00 83.38 693 GLU A N 1
ATOM 5508 C CA . GLU A 1 693 ? -9.719 2.612 -34.139 1.00 83.38 693 GLU A CA 1
ATOM 5509 C C . GLU A 1 693 ? -9.708 1.116 -33.765 1.00 83.38 693 GLU A C 1
ATOM 5511 O O . GLU A 1 693 ? -8.687 0.440 -33.902 1.00 83.38 693 GLU A O 1
ATOM 5516 N N . ALA A 1 694 ? -10.861 0.554 -33.383 1.00 85.62 694 ALA A N 1
ATOM 5517 C CA . ALA A 1 694 ? -10.999 -0.887 -33.166 1.00 85.62 694 ALA A CA 1
ATOM 5518 C C . ALA A 1 694 ? -10.784 -1.687 -34.464 1.00 85.62 694 ALA A C 1
ATOM 5520 O O . ALA A 1 694 ? -10.159 -2.749 -34.453 1.00 85.62 694 ALA A O 1
ATOM 5521 N N . THR A 1 695 ? -11.278 -1.178 -35.596 1.00 88.19 695 THR A N 1
ATOM 5522 C CA . THR A 1 695 ? -11.101 -1.821 -36.906 1.00 88.19 695 THR A CA 1
ATOM 5523 C C . THR A 1 695 ? -9.632 -1.809 -37.330 1.00 88.19 695 THR A C 1
ATOM 5525 O O . THR A 1 695 ? -9.125 -2.838 -37.779 1.00 88.19 695 THR A O 1
ATOM 5528 N N . GLU A 1 696 ? -8.931 -0.687 -37.143 1.00 88.81 696 GLU A N 1
ATOM 5529 C CA . GLU A 1 696 ? -7.490 -0.570 -37.398 1.00 88.81 696 GLU A CA 1
ATOM 5530 C C . GLU A 1 696 ? -6.685 -1.558 -36.540 1.00 88.81 696 GLU A C 1
ATOM 5532 O O . GLU A 1 696 ? -5.791 -2.236 -37.059 1.00 88.81 696 GLU A O 1
ATOM 5537 N N . PHE A 1 697 ? -7.040 -1.708 -35.259 1.00 90.19 697 PHE A N 1
ATOM 5538 C CA . PHE A 1 697 ? -6.453 -2.712 -34.371 1.00 90.19 697 PHE A CA 1
ATOM 5539 C C . PHE A 1 697 ? -6.604 -4.135 -34.934 1.00 90.19 697 PHE A C 1
ATOM 5541 O O . PHE A 1 697 ? -5.599 -4.822 -35.144 1.00 90.19 697 PHE A O 1
ATOM 5548 N N . PHE A 1 698 ? -7.835 -4.574 -35.234 1.00 89.75 698 PHE A N 1
ATOM 5549 C CA . PHE A 1 698 ? -8.085 -5.933 -35.729 1.00 89.75 698 PHE A CA 1
ATOM 5550 C C . PHE A 1 698 ? -7.385 -6.200 -37.065 1.00 89.75 698 PHE A C 1
ATOM 5552 O O . PHE A 1 698 ? -6.831 -7.285 -37.264 1.00 89.75 698 PHE A O 1
ATOM 5559 N N . GLN A 1 699 ? -7.368 -5.218 -37.969 1.00 89.31 699 GLN A N 1
ATOM 5560 C CA . GLN A 1 699 ? -6.671 -5.325 -39.251 1.00 89.31 699 GLN A CA 1
ATOM 5561 C C . GLN A 1 699 ? -5.158 -5.445 -39.060 1.00 89.31 699 GLN A C 1
ATOM 5563 O O . GLN A 1 699 ? -4.533 -6.326 -39.6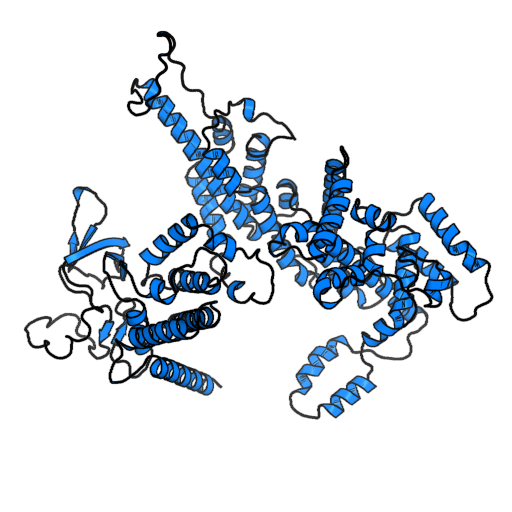51 1.00 89.31 699 GLN A O 1
ATOM 5568 N N . THR A 1 700 ? -4.568 -4.603 -38.210 1.00 88.25 700 THR A N 1
ATOM 5569 C CA . THR A 1 700 ? -3.116 -4.576 -38.006 1.00 88.25 700 THR A CA 1
ATOM 5570 C C . THR A 1 700 ? -2.625 -5.845 -37.318 1.00 88.25 700 THR A C 1
ATOM 5572 O O . THR A 1 700 ? -1.682 -6.471 -37.810 1.00 88.25 700 THR A O 1
ATOM 5575 N N . ALA A 1 701 ? -3.297 -6.279 -36.248 1.00 89.12 701 ALA A N 1
ATOM 5576 C CA . ALA A 1 701 ? -2.963 -7.512 -35.537 1.00 89.12 701 ALA A CA 1
ATOM 5577 C C . ALA A 1 701 ? -3.129 -8.762 -36.423 1.00 89.12 701 ALA A C 1
ATOM 5579 O O . ALA A 1 701 ? -2.355 -9.709 -36.309 1.00 89.12 701 ALA A O 1
ATOM 5580 N N . SER A 1 702 ? -4.082 -8.749 -37.362 1.00 90.00 702 SER A N 1
ATOM 5581 C CA . SER A 1 702 ? -4.299 -9.867 -38.294 1.00 90.00 702 SER A CA 1
ATOM 5582 C C . SER A 1 702 ? -3.364 -9.853 -39.510 1.00 90.00 702 SER A C 1
ATOM 5584 O O . SER A 1 702 ? -3.233 -10.855 -40.208 1.00 90.00 702 SER A O 1
ATOM 5586 N N . SER A 1 703 ? -2.695 -8.732 -39.788 1.00 85.75 703 SER A N 1
ATOM 5587 C CA . SER A 1 703 ? -2.012 -8.495 -41.069 1.00 85.75 703 SER A CA 1
ATOM 5588 C C . SER A 1 703 ? -0.802 -9.400 -41.354 1.00 85.75 703 SER A C 1
ATOM 5590 O O . SER A 1 703 ? -0.374 -9.489 -42.508 1.00 85.75 703 SER A O 1
ATOM 5592 N N . ALA A 1 704 ? -0.221 -10.031 -40.327 1.00 82.06 704 ALA A N 1
ATOM 5593 C CA . ALA A 1 704 ? 0.926 -10.944 -40.434 1.00 82.06 704 ALA A CA 1
ATOM 5594 C C . ALA A 1 704 ? 0.567 -12.432 -40.302 1.00 82.06 704 ALA A C 1
ATOM 5596 O O . ALA A 1 704 ? 1.454 -13.281 -40.430 1.00 82.06 704 ALA A O 1
ATOM 5597 N N . LEU A 1 705 ? -0.697 -12.749 -40.020 1.00 84.69 705 LEU A N 1
ATOM 5598 C CA . LEU A 1 705 ? -1.137 -14.116 -39.759 1.00 84.69 705 LEU A CA 1
ATOM 5599 C C . LEU A 1 705 ? -1.130 -14.962 -41.037 1.00 84.69 705 LEU A C 1
ATOM 5601 O O . LEU A 1 705 ? -1.309 -14.464 -42.152 1.00 84.69 705 LEU A O 1
ATOM 5605 N N . SER A 1 706 ? -0.921 -16.268 -40.882 1.00 77.50 706 SER A N 1
ATOM 5606 C CA . SER A 1 706 ? -0.948 -17.210 -41.999 1.00 77.50 706 SER A CA 1
ATOM 5607 C C . SER A 1 706 ? -2.387 -17.535 -42.447 1.00 77.50 706 SER A C 1
ATOM 5609 O O . SER A 1 706 ? -3.337 -17.487 -41.671 1.00 77.50 706 SER A O 1
ATOM 5611 N N . ARG A 1 707 ? -2.556 -17.865 -43.738 1.00 66.75 707 ARG A N 1
ATOM 5612 C CA . ARG A 1 707 ? -3.756 -18.463 -44.379 1.00 66.75 707 ARG A CA 1
ATOM 5613 C C . ARG A 1 707 ? -5.130 -18.062 -43.797 1.00 66.75 707 ARG A C 1
ATOM 5615 O O . ARG A 1 707 ? -5.750 -18.857 -43.096 1.00 66.75 707 ARG A O 1
ATOM 5622 N N . ASN A 1 708 ? -5.665 -16.900 -44.189 1.00 66.81 708 ASN A N 1
ATOM 5623 C CA . ASN A 1 708 ? -7.036 -16.450 -43.864 1.00 66.81 708 ASN A CA 1
ATOM 5624 C C . ASN A 1 708 ? -7.402 -16.488 -42.364 1.00 66.81 708 ASN A C 1
ATOM 5626 O O . ASN A 1 708 ? -8.585 -16.496 -42.028 1.00 66.81 708 ASN A O 1
ATOM 5630 N N . ARG A 1 709 ? -6.415 -16.527 -41.464 1.00 77.94 709 ARG A N 1
ATOM 5631 C CA . ARG A 1 709 ? -6.652 -16.384 -40.032 1.00 77.94 709 ARG A CA 1
ATOM 5632 C C . ARG A 1 709 ? -6.765 -14.906 -39.702 1.00 77.94 709 ARG A C 1
ATOM 5634 O O . ARG A 1 709 ? -5.996 -14.089 -40.204 1.00 77.94 709 ARG A O 1
ATOM 5641 N N . ASP A 1 710 ? -7.716 -14.586 -38.844 1.00 88.06 710 ASP A N 1
ATOM 5642 C CA . ASP A 1 710 ? -7.773 -13.303 -38.166 1.00 88.06 710 ASP A CA 1
ATOM 5643 C C . ASP A 1 710 ? -7.378 -13.487 -36.697 1.00 88.06 710 ASP A C 1
ATOM 5645 O O . ASP A 1 710 ? -7.329 -14.604 -36.169 1.00 88.06 710 ASP A O 1
ATOM 5649 N N . ILE A 1 711 ? -7.073 -12.376 -36.034 1.00 90.75 711 ILE A N 1
ATOM 5650 C CA . ILE A 1 711 ? -6.639 -12.393 -34.640 1.00 90.75 711 ILE A CA 1
ATOM 5651 C C . ILE A 1 711 ? -7.712 -12.960 -33.696 1.00 90.75 711 ILE A C 1
ATOM 5653 O O . ILE A 1 711 ? -7.376 -13.560 -32.678 1.00 90.75 711 ILE A O 1
ATOM 5657 N N . THR A 1 712 ? -8.999 -12.840 -34.039 1.00 90.06 712 THR A N 1
ATOM 5658 C CA . THR A 1 712 ? -10.099 -13.369 -33.219 1.00 90.06 712 THR A CA 1
ATOM 5659 C C . THR A 1 712 ? -10.164 -14.894 -33.276 1.00 90.06 712 THR A C 1
ATOM 5661 O O . THR A 1 712 ? -10.363 -15.536 -32.244 1.00 90.06 712 THR A O 1
ATOM 5664 N N . LEU A 1 713 ? -9.908 -15.486 -34.445 1.00 89.69 713 LEU A N 1
ATOM 5665 C CA . LEU A 1 713 ? -9.804 -16.929 -34.640 1.00 89.69 713 LEU A CA 1
ATOM 5666 C C . LEU A 1 713 ? -8.572 -17.499 -33.939 1.00 89.69 713 LEU A C 1
ATOM 5668 O O . LEU A 1 713 ? -8.668 -18.557 -33.322 1.00 89.69 713 LEU A O 1
ATOM 5672 N N . VAL A 1 714 ? -7.436 -16.794 -33.994 1.00 89.62 714 VAL A N 1
ATOM 5673 C CA . VAL A 1 714 ? -6.221 -17.198 -33.267 1.00 89.62 714 VAL A CA 1
ATOM 5674 C C . VAL A 1 714 ? -6.492 -17.232 -31.765 1.00 89.62 714 VAL A C 1
ATOM 5676 O O . VAL A 1 714 ? -6.288 -18.269 -31.144 1.00 89.62 714 VAL A O 1
ATOM 5679 N N . ILE A 1 715 ? -7.025 -16.150 -31.191 1.00 91.00 715 ILE A N 1
ATOM 5680 C CA . ILE A 1 715 ? -7.348 -16.079 -29.758 1.00 91.00 715 ILE A CA 1
ATOM 5681 C C . ILE A 1 715 ? -8.376 -17.151 -29.360 1.00 91.00 715 ILE A C 1
ATOM 5683 O O . ILE A 1 715 ? -8.218 -17.803 -28.330 1.00 91.00 715 ILE A O 1
ATOM 5687 N N . SER A 1 716 ? -9.397 -17.389 -30.188 1.00 88.50 716 SER A N 1
ATOM 5688 C CA . SER A 1 716 ? -10.399 -18.434 -29.924 1.00 88.50 716 SER A CA 1
ATOM 5689 C C . SER A 1 716 ? -9.773 -19.833 -29.887 1.00 88.50 716 SER A C 1
ATOM 5691 O O . SER A 1 716 ? -10.049 -20.602 -28.970 1.00 88.50 716 SER A O 1
ATOM 5693 N N . ALA A 1 717 ? -8.872 -20.145 -30.825 1.00 87.62 717 ALA A N 1
ATOM 5694 C CA . ALA A 1 717 ? -8.165 -21.425 -30.855 1.00 87.62 717 ALA A CA 1
ATOM 5695 C C . ALA A 1 717 ? -7.221 -21.616 -29.650 1.00 87.62 717 ALA A C 1
ATOM 5697 O O . ALA A 1 717 ? -7.083 -22.731 -29.143 1.00 87.62 717 ALA A O 1
ATOM 5698 N N . ILE A 1 718 ? -6.601 -20.535 -29.160 1.00 89.56 718 ILE A N 1
ATOM 5699 C CA . ILE A 1 718 ? -5.801 -20.553 -27.924 1.00 89.56 718 ILE A CA 1
ATOM 5700 C C . ILE A 1 718 ? -6.686 -20.943 -26.732 1.00 89.56 718 ILE A C 1
ATOM 5702 O O . ILE A 1 718 ? -6.330 -21.847 -25.977 1.00 89.56 718 ILE A O 1
ATOM 5706 N N . PHE A 1 719 ? -7.864 -20.324 -26.592 1.00 87.38 719 PHE A N 1
ATOM 5707 C CA . PHE A 1 719 ? -8.804 -20.667 -25.522 1.00 87.38 719 PHE A CA 1
ATOM 5708 C C . PHE A 1 719 ? -9.294 -22.118 -25.605 1.00 87.38 719 PHE A C 1
ATOM 5710 O O . PHE A 1 719 ? -9.339 -22.798 -24.582 1.00 87.38 719 PHE A O 1
ATOM 5717 N N . GLU A 1 720 ? -9.619 -22.621 -26.799 1.00 86.31 720 GLU A N 1
ATOM 5718 C CA . GLU A 1 720 ? -10.017 -24.025 -26.989 1.00 86.31 720 GLU A CA 1
ATOM 5719 C C . GLU A 1 720 ? -8.912 -25.004 -26.566 1.00 86.31 720 GLU A C 1
ATOM 5721 O O . GLU A 1 720 ? -9.188 -26.012 -25.908 1.00 86.31 720 GLU A O 1
ATOM 5726 N N . THR A 1 721 ? -7.657 -24.686 -26.894 1.00 82.50 721 THR A N 1
ATOM 5727 C CA . THR A 1 721 ? -6.492 -25.496 -26.507 1.00 82.50 721 THR A CA 1
ATOM 5728 C C . THR A 1 721 ? -6.336 -25.521 -24.986 1.00 82.50 721 THR A C 1
ATOM 5730 O O . THR A 1 721 ? -6.287 -26.599 -24.396 1.00 82.50 721 THR A O 1
ATOM 5733 N N . GLY A 1 722 ? -6.381 -24.355 -24.331 1.00 79.19 722 GLY A N 1
ATOM 5734 C CA . GLY A 1 722 ? -6.276 -24.259 -22.871 1.00 79.19 722 GLY A CA 1
ATOM 5735 C C . GLY A 1 722 ? -7.412 -24.971 -22.124 1.00 79.19 722 GLY A C 1
ATOM 5736 O O . GLY A 1 722 ? -7.173 -25.624 -21.108 1.00 79.19 722 GLY A O 1
ATOM 5737 N N . VAL A 1 723 ? -8.647 -24.913 -22.638 1.00 77.19 723 VAL A N 1
ATOM 5738 C CA . VAL A 1 723 ? -9.788 -25.654 -22.069 1.00 77.19 723 VAL A CA 1
ATOM 5739 C C . VAL A 1 723 ? -9.588 -27.163 -22.205 1.00 77.19 723 VAL A C 1
ATOM 5741 O O . VAL A 1 723 ? -9.861 -27.902 -21.260 1.00 77.19 723 VAL A O 1
ATOM 5744 N N . THR A 1 724 ? -9.097 -27.626 -23.353 1.00 75.19 724 THR A N 1
ATOM 5745 C CA . THR A 1 724 ? -8.844 -29.055 -23.589 1.00 75.19 724 THR A CA 1
ATOM 5746 C C . THR A 1 724 ? -7.764 -29.581 -22.644 1.00 75.19 724 THR A C 1
ATOM 5748 O O . THR A 1 724 ? -7.982 -30.589 -21.977 1.00 75.19 724 THR A O 1
ATOM 5751 N N . GLU A 1 725 ? -6.653 -28.855 -22.490 1.00 77.25 725 GLU A N 1
ATOM 5752 C CA . GLU A 1 725 ? -5.589 -29.204 -21.539 1.00 77.25 725 GLU A CA 1
ATOM 5753 C C . GLU A 1 725 ? -6.071 -29.208 -20.082 1.00 77.25 725 GLU A C 1
ATOM 5755 O O . GLU A 1 725 ? -5.677 -30.068 -19.292 1.00 77.25 725 GLU A O 1
ATOM 5760 N N . ALA A 1 726 ? -6.937 -28.263 -19.705 1.00 72.56 726 ALA A N 1
ATOM 5761 C CA . ALA A 1 726 ? -7.517 -28.217 -18.367 1.00 72.56 726 ALA A CA 1
ATOM 5762 C C . ALA A 1 726 ? -8.442 -29.415 -18.099 1.00 72.56 726 ALA A C 1
ATOM 5764 O O . ALA A 1 726 ? -8.424 -29.958 -16.997 1.00 72.56 726 ALA A O 1
ATOM 5765 N N . ILE A 1 727 ? -9.218 -29.846 -19.100 1.00 69.19 727 ILE A N 1
ATOM 5766 C CA . ILE A 1 727 ? -10.076 -31.035 -19.012 1.00 69.19 727 ILE A CA 1
ATOM 5767 C C . ILE A 1 727 ? -9.236 -32.315 -18.922 1.00 69.19 727 ILE A C 1
ATOM 5769 O O . ILE A 1 727 ? -9.586 -33.196 -18.150 1.00 69.19 727 ILE A O 1
ATOM 5773 N N . GLU A 1 728 ? -8.124 -32.420 -19.654 1.00 67.06 728 GLU A N 1
ATOM 5774 C CA . GLU A 1 728 ? -7.225 -33.586 -19.589 1.00 67.06 728 GLU A CA 1
ATOM 5775 C C . GLU A 1 728 ? -6.486 -33.726 -18.245 1.00 67.06 728 GLU A C 1
ATOM 5777 O O . GLU A 1 728 ? -6.017 -34.815 -17.909 1.00 67.06 728 GLU A O 1
ATOM 5782 N N . ARG A 1 729 ? -6.374 -32.641 -17.465 1.00 63.91 729 ARG A N 1
ATOM 5783 C CA . ARG A 1 729 ? -5.765 -32.642 -16.122 1.00 63.91 729 ARG A CA 1
ATOM 5784 C C . ARG A 1 729 ? -6.730 -33.042 -14.995 1.00 63.91 729 ARG A C 1
ATOM 5786 O O . ARG A 1 729 ? -6.264 -33.220 -13.868 1.00 63.91 729 ARG A O 1
ATOM 5793 N N . ILE A 1 730 ? -8.031 -33.154 -15.274 1.00 51.94 730 ILE A N 1
ATOM 5794 C CA . ILE A 1 730 ? -9.093 -33.567 -14.333 1.00 51.94 730 ILE A CA 1
ATOM 5795 C C . ILE A 1 730 ? -9.388 -35.054 -14.528 1.00 51.94 730 ILE A C 1
ATOM 5797 O O . ILE A 1 730 ? -9.526 -35.756 -13.498 1.00 51.94 730 ILE A O 1
#

Sequence (730 aa):
MVPISEASYFPELGKCLKGEEVLISWETAFFALLNVQENGSQSTLEKFFKESKVLSLLSNPADAFPKSTPETKSEYDSKVSPINADRSSADYDFKKVSEDALWLSKTAQIDEVSALRIVVQEHQSRAYAQLLGKLSEEELASLQDAFGNKRSTNLLSAGSLISTQAEFAPSEEESQGNRRVRMLSIYLSERRFFWKVFTLIIQRPKLSRTGKTSLDEWYQGLHIEVTGRWKSVGASQHRMVELVGFIDEGLEKLFDEKGNGSGWILEGDGRAELEIEWGMRLKFLAQTLHFHGFSFVSKFKFLDDVGMLHPTLQAVALPLQTISAIITVAILNVDNCLTSLEKRLDLRPAGLAEDPNKPWLFNETAIVKIHEILIDAASAKYITAGPAVLAWSVILKHIKVRVSNQKRLQRRRYEGLGDDDEESDEALPAGLEAILAPDAYEDVLEKIKGTDELVDYLALSAVNESRMEDSNIWDFVDLRDVENGYEPMTYFVTDMDLVRVFWQSASARYPWEASPFQTLVRSLAYLHGHGETAHDSIFKLLDKRQTFTYPLPYQFADYETIQEEDNNNSIKLTRDLPMFESRGRGINRRHFWGNGNQGQALAVNGDLRIPAKTTGVVIVENDPKVVHLIHEYRGMRYFGKLLETYLVAGEDYDATTGMEVDSETVADIIGTFATGLLALTRSEKEKGPIQDEATEFFQTASSALSRNRDITLVISAIFETGVTEAIERI

InterPro domains:
  IPR044840 Nucleoporin Nup188 [PTHR31431] (7-724)

Foldseek 3Di:
DQDAPQLDQDPQPVCLLVVSHDHCFLQNLLVCLVPCVPVPDPVSSLRNLPDPLNLVCLLQVLPVFPAADPVLVVVLCVSCVVVVVVPDDPPDDVVVLQVQLVVCCVQVRGGSVVSSVLSSNLSVCVVVVVVVDADDPVRVVVVDVVVDDDPVVVVVVVVCVVRPDPPDDDDVVSVVLVSSLSSLLSVLVSSLSSLSSSLCLQCVLVFDPDDPDPSNVSSVVSSCSSVVSCVPPPNVVVSLVSLLVVLLVLVCLQPPPVLCQSVDDGPDDSPLVSSQSSLQSSLSSLSSDLPDALVSCLVCLLLLVVVPGDPSNVVSSVSSLQSSLVSLLSLLVLVVLLVVLPPPDQQDLCQQDDDPPDRLSSHLVSLLVLLVSLVVSLVVLRLSCLSNLQSVLVSLVSLVVSQVVLVVVLVCVVVVNDPPPDPDPDDDDPDDSPRRHGRSCPVSCVSSVSDPVVSVSSNVSSPVSNCPVVDPPQVCLPPPPDPTPPDVLNVCLVPPVNLVVQQVVQLQCPPVPPVSNLSSLLSNLSPQADDPPRDPASQVSQFKHFKHKAQDPFPDDQWDADPVVVVQQKIFGNAKAAQKAFPPDPDDPDDDPDDDDPPPPPVQPPQRIHGGRWMWHFPAPPPSTMTMTRHIHTRLLSLLLLLLLQDPPRRIDGNRVRHRDDPVVNVSSVSSVVSSLVSLVPHPDDPVVSVVVVVVSFCSNQSNDPDPDTSVNSVVSVVVVVVVVVVVVD

Organism: NCBI:txid38457

pLDDT: mean 72.81, std 15.4, range [31.2, 92.62]

Secondary structure (DSSP, 8-state):
--------SS--HHHHHTTSS----HHHHHHHHHTHHHH---HHHHHHHHSHHHHHHHH-GGGSSPPP-HHHHHHHHHHHHHHHH-TT-TT--HHHHHHHHHHHHHHHT--HHHHHHHHHHHHHHHHHHHHTSPPPHHHHHHHHHHH-SSTTHHHHHHHHTTT----SSPPHHHHHHHHHHHHHHHHHHHHHHHHHHHHHHHHGGGT--S---HHHHHHHHHHHHHHHHHHSTTHHHHHHHHHHHHHHHHHHHHT-TT--TT----SSTTHHHHHHHHHHHHHHHHHH-TT--HHHHHHTGGGGGGGGS-GGGHHHHHHHHHHHHHHHHHHH-HHHHHHHHHS-----GGGGS--TTS-GGG-HHHHHHHHHHHHHHHHHT-GGGHHHHHHHHHHHHHHHHHHHHHHHHHHHHHTT---TT------PPSS---PPPPPTTHHHHHHTT--HHHHHHHHHHHHHHTTTTTS-TTGGGG-TT---S--HHHHHHH-HHHHHHHHHHHHHHTBTSHHHHHHHHHHHHHTTTSSSS----HHHHHHEE--EEEEPPTT---EEE--GGGTS-EEEESS-EESEEETT--S--SS--------SSSTT-GGGEEPTT-EEEEEE-SSSPEEEE---EEHHHHHHHHHHHHSTT--EEETTTSSPPPHHHHHHHHHHHHHHHHHHHHSSS-HHHHHHHHHHHHHHHHTT-STT--HHHHHHHHHHHHHHHHHHT-

Radius of gyration: 34.38 Å; chains: 1; bounding box: 86×78×98 Å